Protein AF-0000000077126626 (afdb_homodimer)

Structure (mmCIF, N/CA/C/O backbone):
data_AF-0000000077126626-model_v1
#
loop_
_entity.id
_entity.type
_entity.pdbx_description
1 polymer 'Glycosyltransferase 2-like domain-containing protein'
#
loop_
_atom_site.group_PDB
_atom_site.id
_atom_site.type_symbol
_atom_site.label_atom_id
_atom_site.label_alt_id
_atom_site.label_comp_id
_atom_site.label_asym_id
_a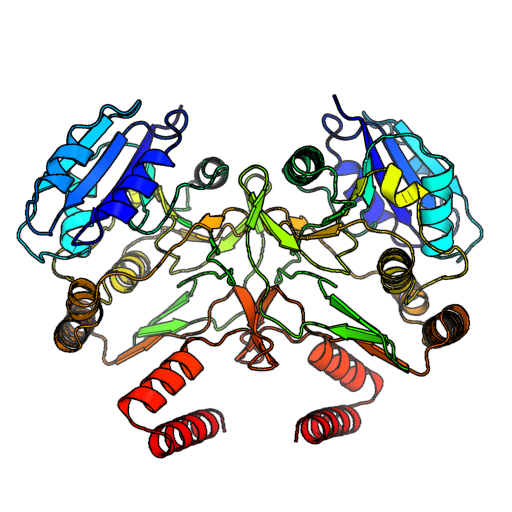tom_site.label_entity_id
_atom_site.label_seq_id
_atom_site.pdbx_PDB_ins_code
_atom_site.Cartn_x
_atom_site.Cartn_y
_atom_site.Cartn_z
_atom_site.occupancy
_atom_site.B_iso_or_equiv
_atom_site.auth_seq_id
_atom_site.auth_comp_id
_atom_site.auth_asym_id
_atom_site.auth_atom_id
_atom_site.pdbx_PDB_model_num
ATOM 1 N N . MET A 1 1 ? 2.625 -1.535 -28.859 1 54.97 1 MET A N 1
ATOM 2 C CA . MET A 1 1 ? 1.981 -1.726 -27.562 1 54.97 1 MET A CA 1
ATOM 3 C C . MET A 1 1 ? 2.225 -3.137 -27.031 1 54.97 1 MET A C 1
ATOM 5 O O . MET A 1 1 ? 2.158 -4.105 -27.797 1 54.97 1 MET A O 1
ATOM 9 N N . SER A 1 2 ? 2.865 -3.264 -25.844 1 70.75 2 SER A N 1
ATOM 10 C CA . SER A 1 2 ? 3.191 -4.594 -25.344 1 70.75 2 SER A CA 1
ATOM 11 C C . SER A 1 2 ? 1.942 -5.457 -25.219 1 70.75 2 SER A C 1
ATOM 13 O O . SER A 1 2 ? 0.867 -4.957 -24.891 1 70.75 2 SER A O 1
ATOM 15 N N . ASN A 1 3 ? 2.078 -6.66 -25.672 1 92.12 3 ASN A N 1
ATOM 16 C CA . ASN A 1 3 ? 0.941 -7.566 -25.547 1 92.12 3 ASN A CA 1
ATOM 17 C C . ASN A 1 3 ? 0.983 -8.336 -24.219 1 92.12 3 ASN A C 1
ATOM 19 O O . ASN A 1 3 ? 2.021 -8.891 -23.859 1 92.12 3 ASN A O 1
ATOM 23 N N . VAL A 1 4 ? -0.067 -8.211 -23.484 1 98.19 4 VAL A N 1
ATOM 24 C CA . VAL A 1 4 ? -0.2 -8.82 -22.172 1 98.19 4 VAL A CA 1
ATOM 25 C C . VAL A 1 4 ? -1.352 -9.828 -22.172 1 98.19 4 VAL A C 1
ATOM 27 O O . VAL A 1 4 ? -2.432 -9.531 -22.703 1 98.19 4 VAL A O 1
ATOM 30 N N . ALA A 1 5 ? -1.091 -11.016 -21.656 1 98.56 5 ALA A N 1
ATOM 31 C CA . ALA A 1 5 ? -2.145 -12.008 -21.469 1 98.56 5 ALA A CA 1
ATOM 32 C C . ALA A 1 5 ? -2.389 -12.289 -19.984 1 98.56 5 ALA A C 1
ATOM 34 O O . ALA A 1 5 ? -1.506 -12.07 -19.156 1 98.56 5 ALA A O 1
ATOM 35 N N . VAL A 1 6 ? -3.578 -12.703 -19.719 1 98.75 6 VAL A N 1
ATOM 36 C CA . VAL A 1 6 ? -3.896 -13.141 -18.359 1 98.75 6 VAL A CA 1
ATOM 37 C C . VAL A 1 6 ? -3.773 -14.656 -18.266 1 98.75 6 VAL A C 1
ATOM 39 O O . VAL A 1 6 ? -4.203 -15.383 -19.172 1 98.75 6 VAL A O 1
ATOM 42 N N . CYS A 1 7 ? -3.141 -15.117 -17.203 1 98.75 7 CYS A N 1
ATOM 43 C CA . CYS A 1 7 ? -3.059 -16.531 -16.812 1 98.75 7 CYS A CA 1
ATOM 44 C C . CYS A 1 7 ? -3.855 -16.797 -15.547 1 98.75 7 CYS A C 1
ATOM 46 O O . CYS A 1 7 ? -3.557 -16.234 -14.492 1 98.75 7 CYS A O 1
ATOM 48 N N . THR A 1 8 ? -4.863 -17.609 -15.648 1 98.69 8 THR A N 1
ATOM 49 C CA . THR A 1 8 ? -5.641 -17.969 -14.461 1 98.69 8 THR A CA 1
ATOM 50 C C . THR A 1 8 ? -6.059 -19.422 -14.5 1 98.69 8 THR A C 1
ATOM 52 O O . THR A 1 8 ? -6.117 -20.031 -15.57 1 98.69 8 THR A O 1
ATOM 55 N N . THR A 1 9 ? -6.227 -20 -13.297 1 98.06 9 THR A N 1
ATOM 56 C CA . THR A 1 9 ? -6.703 -21.359 -13.141 1 98.06 9 THR A CA 1
ATOM 57 C C . THR A 1 9 ? -8.039 -21.391 -12.406 1 98.06 9 THR A C 1
ATOM 59 O O . THR A 1 9 ? -8.336 -20.484 -11.617 1 98.06 9 THR A O 1
ATOM 62 N N . VAL A 1 10 ? -8.859 -22.391 -12.727 1 97.5 10 VAL A N 1
ATOM 63 C CA . VAL A 1 10 ? -10.125 -22.531 -12.016 1 97.5 10 VAL A CA 1
ATOM 64 C C . VAL A 1 10 ? -10.414 -24.016 -11.758 1 97.5 10 VAL A C 1
ATOM 66 O O . VAL A 1 10 ? -10.141 -24.859 -12.602 1 97.5 10 VAL A O 1
ATOM 69 N N . PHE A 1 11 ? -10.883 -24.281 -10.578 1 95.75 11 PHE A N 1
ATOM 70 C CA . PHE A 1 11 ? -11.297 -25.609 -10.18 1 95.75 11 PHE A CA 1
ATOM 71 C C . PHE A 1 11 ? -12.797 -25.672 -9.922 1 95.75 11 PHE A C 1
ATOM 73 O O . PHE A 1 11 ? -13.578 -25.969 -10.828 1 95.75 11 PHE A O 1
ATOM 80 N N . LYS A 1 12 ? -13.266 -25 -8.781 1 93.75 12 LYS A N 1
ATOM 81 C CA . LYS A 1 12 ? -14.68 -25.094 -8.422 1 93.75 12 LYS A CA 1
ATOM 82 C C . LYS A 1 12 ? -15.273 -23.703 -8.164 1 93.75 12 LYS A C 1
ATOM 84 O O . LYS A 1 12 ? -16.453 -23.594 -7.809 1 93.75 12 LYS A O 1
ATOM 89 N N . ARG A 1 13 ? -14.547 -22.719 -8.383 1 94.25 13 ARG A N 1
ATOM 90 C CA . ARG A 1 13 ? -15.008 -21.375 -8.055 1 94.25 13 ARG A CA 1
ATOM 91 C C . ARG A 1 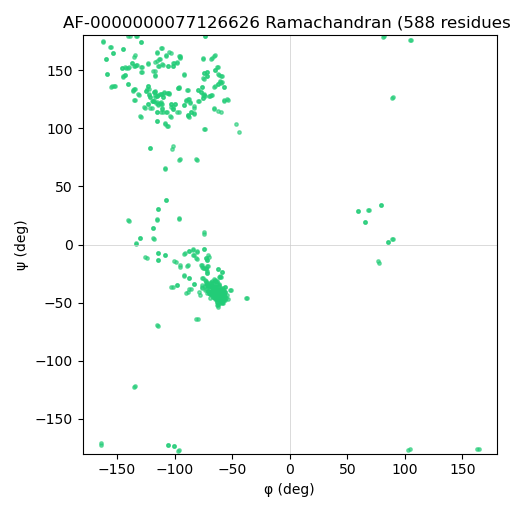13 ? -15.336 -20.578 -9.312 1 94.25 13 ARG A C 1
ATOM 93 O O . ARG A 1 13 ? -14.82 -19.484 -9.516 1 94.25 13 ARG A O 1
ATOM 100 N N . ILE A 1 14 ? -16.328 -21.047 -9.984 1 96.19 14 ILE A N 1
ATOM 101 C CA . ILE A 1 14 ? -16.609 -20.547 -11.32 1 96.19 14 ILE A CA 1
ATOM 102 C C . ILE A 1 14 ? -17.172 -19.125 -11.234 1 96.19 14 ILE A C 1
ATOM 104 O O . ILE A 1 14 ? -16.922 -18.297 -12.109 1 96.19 14 ILE A O 1
ATOM 108 N N . GLU A 1 15 ? -17.938 -18.797 -10.188 1 97 15 GLU A N 1
ATOM 109 C CA . GLU A 1 15 ? -18.5 -17.453 -10.062 1 97 15 GLU A CA 1
ATOM 110 C C . GLU A 1 15 ? -17.422 -16.422 -9.797 1 97 15 GLU A C 1
ATOM 112 O O . GLU A 1 15 ? -17.516 -15.281 -10.25 1 97 15 GLU A O 1
ATOM 117 N N . LYS A 1 16 ? -16.438 -16.797 -9.062 1 97.5 16 LYS A N 1
ATOM 118 C CA . LYS A 1 16 ? -15.305 -15.906 -8.828 1 97.5 16 LYS A CA 1
ATOM 119 C C . LYS A 1 16 ? -14.531 -15.656 -10.117 1 97.5 16 LYS A C 1
ATOM 121 O O . LYS A 1 16 ? -14.102 -14.531 -10.391 1 97.5 16 LYS A O 1
ATOM 126 N N . LEU A 1 17 ? -14.398 -16.719 -10.906 1 98.25 17 LEU A N 1
ATOM 127 C CA . LEU A 1 17 ? -13.773 -16.547 -12.219 1 98.25 17 LEU A CA 1
ATOM 128 C C . LEU A 1 17 ? -14.578 -15.57 -13.078 1 98.25 17 LEU A C 1
ATOM 130 O O . LEU A 1 17 ? -14.008 -14.734 -13.781 1 98.25 17 LEU A O 1
ATOM 134 N N . ASN A 1 18 ? -15.859 -15.742 -13.039 1 98.44 18 ASN A N 1
ATOM 135 C CA . ASN A 1 18 ? -16.719 -14.852 -13.805 1 98.44 18 ASN A CA 1
ATOM 136 C C . ASN A 1 18 ? -16.484 -13.391 -13.438 1 98.44 18 ASN A C 1
ATOM 138 O O . ASN A 1 18 ? -16.422 -12.523 -14.312 1 98.44 18 ASN A O 1
ATOM 142 N N . GLU A 1 19 ? -16.375 -13.117 -12.156 1 98.25 19 GLU A N 1
ATOM 143 C CA . GLU A 1 19 ? -16.078 -11.758 -11.688 1 98.25 19 GLU A CA 1
ATOM 144 C C . GLU A 1 19 ? -14.719 -11.289 -12.203 1 98.25 19 GLU A C 1
ATOM 146 O O . GLU A 1 19 ? -14.57 -10.133 -12.602 1 98.25 19 GLU A O 1
ATOM 151 N N . LEU A 1 20 ? -13.766 -12.188 -12.117 1 98.62 20 LEU A N 1
ATOM 152 C CA . LEU A 1 20 ? -12.438 -11.859 -12.625 1 98.62 20 LEU A CA 1
ATOM 153 C C . LEU A 1 20 ? -12.5 -11.484 -14.102 1 98.62 20 LEU A C 1
ATOM 155 O O . LEU A 1 20 ? -11.945 -10.453 -14.508 1 98.62 20 LEU A O 1
ATOM 159 N N . LEU A 1 21 ? -13.172 -12.242 -14.93 1 98.69 21 LEU A N 1
ATOM 160 C CA . LEU A 1 21 ? -13.25 -12.016 -16.359 1 98.69 21 LEU A CA 1
ATOM 161 C C . LEU A 1 21 ? -13.891 -10.664 -16.672 1 98.69 21 LEU A C 1
ATOM 163 O O . LEU A 1 21 ? -13.469 -9.969 -17.594 1 98.69 21 LEU A O 1
ATOM 167 N N . HIS A 1 22 ? -14.836 -10.281 -15.875 1 98.38 22 HIS A N 1
ATOM 168 C CA . HIS A 1 22 ? -15.539 -9.031 -16.125 1 98.38 22 HIS A CA 1
ATOM 169 C C . HIS A 1 22 ? -14.734 -7.84 -15.602 1 98.38 22 HIS A C 1
ATOM 171 O O . HIS A 1 22 ? -15.086 -6.688 -15.875 1 98.38 22 HIS A O 1
ATOM 177 N N . SER A 1 23 ? -13.719 -8.07 -14.836 1 98.38 23 SER A N 1
ATOM 178 C CA . SER A 1 23 ? -12.875 -6.992 -14.32 1 98.38 23 SER A CA 1
ATOM 179 C C . SER A 1 23 ? -11.75 -6.66 -15.289 1 98.38 23 SER A C 1
ATOM 181 O O . SER A 1 23 ? -11.062 -5.648 -15.125 1 98.38 23 SER A O 1
ATOM 183 N N . ILE A 1 24 ? -11.609 -7.422 -16.375 1 98.38 24 ILE A N 1
ATOM 184 C CA . ILE A 1 24 ? -10.453 -7.324 -17.266 1 98.38 24 ILE A CA 1
ATOM 185 C C . ILE A 1 24 ? -10.594 -6.09 -18.156 1 98.38 24 ILE A C 1
ATOM 187 O O . ILE A 1 24 ? -11.656 -5.836 -18.719 1 98.38 24 ILE A O 1
ATOM 191 N N . ASP A 1 25 ? -9.531 -5.285 -18.234 1 97.56 25 ASP A N 1
ATOM 192 C CA . ASP A 1 25 ? -9.445 -4.148 -19.156 1 97.56 25 ASP A CA 1
ATOM 193 C C . ASP A 1 25 ? -8.883 -4.574 -20.5 1 97.56 25 ASP A C 1
ATOM 195 O O . ASP A 1 25 ? -7.68 -4.82 -20.625 1 97.56 25 ASP A O 1
ATOM 199 N N . PRO A 1 26 ? -9.648 -4.559 -21.516 1 96.19 26 PRO A N 1
ATOM 200 C CA . PRO A 1 26 ? -9.188 -5.043 -22.828 1 96.19 26 PRO A CA 1
ATOM 201 C C . PRO A 1 26 ? -8.203 -4.09 -23.484 1 96.19 26 PRO A C 1
ATOM 203 O O . PRO A 1 26 ? -7.57 -4.449 -24.484 1 96.19 26 PRO A O 1
ATOM 206 N N . GLU A 1 27 ? -8.078 -2.895 -22.938 1 95.31 27 GLU A N 1
ATOM 207 C CA . GLU A 1 27 ? -7.09 -1.97 -23.484 1 95.31 27 GLU A CA 1
ATOM 208 C C . GLU A 1 27 ? -5.672 -2.414 -23.125 1 95.31 27 GLU A C 1
ATOM 210 O O . GLU A 1 27 ? -4.719 -2.07 -23.828 1 95.31 27 GLU A O 1
ATOM 215 N N . ILE A 1 28 ? -5.598 -3.18 -22.031 1 95.56 28 ILE A N 1
ATOM 216 C CA . ILE A 1 28 ? -4.289 -3.637 -21.562 1 95.56 28 ILE A CA 1
ATOM 217 C C . ILE A 1 28 ? -4.09 -5.102 -21.953 1 95.56 28 ILE A C 1
ATOM 219 O O . ILE A 1 28 ? -2.992 -5.5 -22.344 1 95.56 28 ILE A O 1
ATOM 223 N N . ILE A 1 29 ? -5.152 -5.855 -21.891 1 97.75 29 ILE A N 1
ATOM 224 C CA . ILE A 1 29 ? -5.09 -7.309 -22.016 1 97.75 29 ILE A CA 1
ATOM 225 C C . ILE A 1 29 ? -5.598 -7.727 -23.391 1 97.75 29 ILE A C 1
ATOM 227 O O . ILE A 1 29 ? -6.73 -7.41 -23.766 1 97.75 29 ILE A O 1
ATOM 231 N N . SER A 1 30 ? -4.797 -8.539 -24.031 1 96.06 30 SER A N 1
ATOM 232 C CA . SER A 1 30 ? -5.18 -9 -25.375 1 96.06 30 SER A CA 1
ATOM 233 C C . SER A 1 30 ? -5.824 -10.383 -25.312 1 96.06 30 SER A C 1
ATOM 235 O O . SER A 1 30 ? -6.727 -10.68 -26.094 1 96.06 30 SER A O 1
ATOM 237 N N . SER A 1 31 ? -5.336 -11.172 -24.406 1 97.94 31 SER A N 1
ATOM 238 C CA . SER A 1 31 ? -5.789 -12.555 -24.328 1 97.94 31 SER A CA 1
ATOM 239 C C . SER A 1 31 ? -5.891 -13.023 -22.875 1 97.94 31 SER A C 1
ATOM 241 O O . SER A 1 31 ? -5.113 -12.594 -22.031 1 97.94 31 SER A O 1
ATOM 243 N N . VAL A 1 32 ? -6.867 -13.859 -22.656 1 98.62 32 VAL A N 1
ATOM 244 C CA . VAL A 1 32 ? -7.02 -14.516 -21.359 1 98.62 32 VAL A CA 1
ATOM 245 C C . VAL A 1 32 ? -6.977 -16.031 -21.547 1 98.62 32 VAL A C 1
ATOM 247 O O . VAL A 1 32 ? -7.719 -16.594 -22.359 1 98.62 32 VAL A O 1
ATOM 250 N N . TYR A 1 33 ? -6.09 -16.656 -20.781 1 98.81 33 TYR A N 1
ATOM 251 C CA . TYR A 1 33 ? -5.973 -18.125 -20.781 1 98.81 33 TYR A CA 1
ATOM 252 C C . TYR A 1 33 ? -6.449 -18.703 -19.453 1 98.81 33 TYR A C 1
ATOM 254 O O . TYR A 1 33 ? -6.008 -18.266 -18.391 1 98.81 33 TYR A O 1
ATOM 262 N N . ILE A 1 34 ? -7.336 -19.688 -19.562 1 98.75 34 ILE A N 1
ATOM 263 C CA . ILE A 1 34 ? -7.863 -20.359 -18.375 1 98.75 34 ILE A CA 1
ATOM 264 C C . ILE A 1 34 ? -7.484 -21.844 -18.422 1 98.75 34 ILE A C 1
ATOM 266 O O . ILE A 1 34 ? -7.727 -22.531 -19.406 1 98.75 34 ILE A O 1
ATOM 270 N N . ALA A 1 35 ? -6.836 -22.297 -17.422 1 98.69 35 ALA A N 1
ATOM 271 C CA . ALA A 1 35 ? -6.691 -23.734 -17.219 1 98.69 35 ALA A CA 1
ATOM 272 C C . ALA A 1 35 ? -7.727 -24.266 -16.219 1 98.69 35 ALA A C 1
ATOM 274 O O . ALA A 1 35 ? -7.727 -23.875 -15.047 1 98.69 35 ALA A O 1
ATOM 275 N N . ASP A 1 36 ? -8.602 -25.062 -16.672 1 98.38 36 ASP A N 1
ATOM 276 C CA . ASP A 1 36 ? -9.711 -25.578 -15.867 1 98.38 36 ASP A CA 1
ATOM 277 C C . ASP A 1 36 ? -9.492 -27.047 -15.508 1 98.38 36 ASP A C 1
ATOM 279 O O . ASP A 1 36 ? -9.516 -27.922 -16.375 1 98.38 36 ASP A O 1
ATOM 283 N N . ASP A 1 37 ? -9.32 -27.281 -14.234 1 97.25 37 ASP A N 1
ATOM 284 C CA . ASP A 1 37 ? -9.141 -28.656 -13.797 1 97.25 37 ASP A CA 1
ATOM 285 C C . ASP A 1 37 ? -10.297 -29.109 -12.898 1 97.25 37 ASP A C 1
ATOM 287 O O . ASP A 1 37 ? -10.117 -29.938 -12.016 1 97.25 37 ASP A O 1
ATOM 291 N N . GLY A 1 38 ? -11.422 -28.406 -13.023 1 95.75 38 GLY A N 1
ATOM 292 C CA . GLY A 1 38 ? -12.641 -28.781 -12.328 1 95.75 38 GLY A CA 1
ATOM 293 C C . GLY A 1 38 ? -13.586 -29.594 -13.188 1 95.75 38 GLY A C 1
ATOM 294 O O . GLY A 1 38 ? -13.258 -29.953 -14.312 1 95.75 38 GLY A O 1
ATOM 295 N N . GLU A 1 39 ? -14.781 -29.938 -12.617 1 93.75 39 GLU A N 1
ATOM 296 C CA . GLU A 1 39 ? -15.812 -30.656 -13.359 1 93.75 39 GLU A CA 1
ATOM 297 C C . GLU A 1 39 ? -16.469 -29.766 -14.406 1 93.75 39 GLU A C 1
ATOM 299 O O . GLU A 1 39 ? -16.625 -28.562 -14.188 1 93.75 39 GLU A O 1
ATOM 304 N N . CYS A 1 40 ? -16.859 -30.391 -15.43 1 90.5 40 CYS A N 1
ATOM 305 C CA . CYS A 1 40 ? -17.625 -29.672 -16.438 1 90.5 40 CYS A CA 1
ATOM 306 C C . CYS A 1 40 ? -19.047 -29.406 -15.969 1 90.5 40 CYS A C 1
ATOM 308 O O . CYS A 1 40 ? -19.703 -30.297 -15.43 1 90.5 40 CYS A O 1
ATOM 310 N N . THR A 1 41 ? -19.438 -28.141 -16.078 1 94.38 41 THR A N 1
ATOM 311 C CA . THR A 1 41 ? -20.797 -27.781 -15.719 1 94.38 41 THR A CA 1
ATOM 312 C C . THR A 1 41 ? -21.422 -26.859 -16.766 1 94.38 41 THR A C 1
ATOM 314 O O . THR A 1 41 ? -20.688 -26.203 -17.531 1 94.38 41 THR A O 1
ATOM 317 N N . ASP A 1 42 ? -22.766 -26.75 -16.734 1 95.88 42 ASP A N 1
ATOM 318 C CA . ASP A 1 42 ? -23.469 -25.844 -17.625 1 95.88 42 ASP A CA 1
ATOM 319 C C . ASP A 1 42 ? -23.078 -24.391 -17.359 1 95.88 42 ASP A C 1
ATOM 321 O O . ASP A 1 42 ? -22.984 -23.578 -18.281 1 95.88 42 ASP A O 1
ATOM 325 N N . ARG A 1 43 ? -22.844 -24.172 -16.156 1 95.62 43 ARG A N 1
ATOM 326 C CA . ARG A 1 43 ? -22.484 -22.812 -15.781 1 95.62 43 ARG A CA 1
ATOM 327 C C . ARG A 1 43 ? -21.141 -22.422 -16.359 1 95.62 43 ARG A C 1
ATOM 329 O O . ARG A 1 43 ? -20.969 -21.297 -16.844 1 95.62 43 ARG A O 1
ATOM 336 N N . LYS A 1 44 ? -20.188 -23.297 -16.344 1 96.81 44 LYS A N 1
ATOM 337 C CA . LYS A 1 44 ? -18.891 -23.047 -16.969 1 96.81 44 LYS A CA 1
ATOM 338 C C . LYS A 1 44 ? -19.047 -22.797 -18.469 1 96.81 44 LYS A C 1
ATOM 340 O O . LYS A 1 44 ? -18.453 -21.844 -19 1 96.81 44 LYS A O 1
ATOM 345 N N . ASP A 1 45 ? -19.844 -23.578 -19.031 1 96.06 45 ASP A N 1
ATOM 346 C CA . ASP A 1 45 ? -20.062 -23.438 -20.469 1 96.06 45 ASP A CA 1
ATOM 347 C C . ASP A 1 45 ? -20.641 -22.047 -20.797 1 96.06 45 ASP A C 1
ATOM 349 O O . ASP A 1 45 ? -20.234 -21.438 -21.781 1 96.06 45 ASP A O 1
ATOM 353 N N . GLU A 1 46 ? -21.531 -21.688 -20.031 1 97.44 46 GLU A N 1
ATOM 354 C CA . GLU A 1 46 ? -22.156 -20.375 -20.203 1 97.44 46 GLU A CA 1
ATOM 355 C C . GLU A 1 46 ? -21.109 -19.25 -20.109 1 97.44 46 GLU A C 1
ATOM 357 O O . GLU A 1 46 ? -21.078 -18.359 -20.953 1 97.44 46 GLU A O 1
ATOM 362 N N . ILE A 1 47 ? -20.266 -19.344 -19.125 1 97.62 47 ILE A N 1
ATOM 363 C CA . ILE A 1 47 ? -19.266 -18.312 -18.875 1 97.62 47 ILE A CA 1
ATOM 364 C C . ILE A 1 47 ? -18.219 -18.328 -19.984 1 97.62 47 ILE A C 1
ATOM 366 O O . ILE A 1 47 ? -17.844 -17.266 -20.5 1 97.62 47 ILE A O 1
ATOM 370 N N . TYR A 1 48 ? -17.812 -19.5 -20.422 1 97.5 48 TYR A N 1
ATOM 371 C CA . TYR A 1 48 ? -16.75 -19.656 -21.422 1 97.5 48 TYR A CA 1
ATOM 372 C C . TYR A 1 48 ? -17.25 -19.219 -22.797 1 97.5 48 TYR A C 1
ATOM 374 O O . TYR A 1 48 ? -16.438 -18.906 -23.672 1 97.5 48 TYR A O 1
ATOM 382 N N . SER A 1 49 ? -18.547 -19.234 -22.969 1 96.69 49 SER A N 1
ATOM 383 C CA . SER A 1 49 ? -19.125 -18.906 -24.266 1 96.69 49 SER A CA 1
ATOM 384 C C . SER A 1 49 ? -19.438 -17.422 -24.375 1 96.69 49 SER A C 1
ATOM 386 O O . SER A 1 49 ? -19.812 -16.938 -25.453 1 96.69 49 SER A O 1
ATOM 388 N N . HIS A 1 50 ? -19.297 -16.734 -23.281 1 96.25 50 HIS A N 1
ATOM 389 C CA . HIS A 1 50 ? -19.562 -15.297 -23.297 1 96.25 50 HIS A CA 1
ATOM 390 C C . HIS A 1 50 ? -18.594 -14.578 -24.234 1 96.25 50 HIS A C 1
ATOM 392 O O . HIS A 1 50 ? -17.406 -14.938 -24.312 1 96.25 50 HIS A O 1
ATOM 398 N N . GLN A 1 51 ? -19.062 -13.523 -24.875 1 96.06 51 GLN A N 1
ATOM 399 C CA . GLN A 1 51 ? -18.203 -12.727 -25.766 1 96.06 51 GLN A CA 1
ATOM 400 C C . GLN A 1 51 ? -17.547 -11.578 -25 1 96.06 51 GLN A C 1
ATOM 402 O O . GLN A 1 51 ? -18.234 -10.711 -24.453 1 96.06 51 GLN A O 1
ATOM 407 N N . PHE A 1 52 ? -16.266 -11.617 -25 1 97.31 52 PHE A N 1
ATOM 408 C CA . PHE A 1 52 ? -15.477 -10.547 -24.391 1 97.31 52 PHE A CA 1
ATOM 409 C C . PHE A 1 52 ? -14.727 -9.766 -25.469 1 97.31 52 PHE A C 1
ATOM 411 O O . PHE A 1 52 ? -14.711 -10.156 -26.625 1 97.31 52 PHE A O 1
ATOM 418 N N . GLN A 1 53 ? -14.133 -8.609 -25.109 1 97.06 53 GLN A N 1
ATOM 419 C CA . GLN A 1 53 ? -13.352 -7.781 -26.016 1 97.06 53 GLN A CA 1
ATOM 420 C C . GLN A 1 53 ? -11.914 -8.273 -26.109 1 97.06 53 GLN A C 1
ATOM 422 O O . GLN A 1 53 ? -11.094 -7.688 -26.828 1 97.06 53 GLN A O 1
ATOM 427 N N . PHE A 1 54 ? -11.586 -9.273 -25.344 1 96.94 54 PHE A N 1
ATOM 428 C CA . PHE A 1 54 ? -10.312 -9.984 -25.422 1 96.94 54 PHE A CA 1
ATOM 429 C C . PHE A 1 54 ? -10.516 -11.422 -25.906 1 96.94 54 PHE A C 1
ATOM 431 O O . PHE A 1 54 ? -11.641 -11.938 -25.875 1 96.94 54 PHE A O 1
ATOM 438 N N . ASP A 1 55 ? -9.445 -12 -26.406 1 96.88 55 ASP A N 1
ATOM 439 C CA . ASP A 1 55 ? -9.516 -13.414 -26.781 1 96.88 55 ASP A CA 1
ATOM 440 C C . ASP A 1 55 ? -9.516 -14.312 -25.547 1 96.88 55 ASP A C 1
ATOM 442 O O . ASP A 1 55 ? -8.727 -14.109 -24.625 1 96.88 55 ASP A O 1
ATOM 446 N N . LEU A 1 56 ? -10.445 -15.211 -25.5 1 98.12 56 LEU A N 1
ATOM 447 C CA . LEU A 1 56 ? -10.531 -16.156 -24.391 1 98.12 56 LEU A CA 1
ATOM 448 C C . LEU A 1 56 ? -10.227 -17.578 -24.859 1 98.12 56 LEU A C 1
ATOM 450 O O . LEU A 1 56 ? -10.836 -18.062 -25.828 1 98.12 56 LEU A O 1
ATOM 454 N N . GLU A 1 57 ? -9.258 -18.156 -24.266 1 98.25 57 GLU A N 1
ATOM 455 C CA . GLU A 1 57 ? -8.922 -19.547 -24.531 1 98.25 57 GLU A CA 1
ATOM 456 C C . GLU A 1 57 ? -8.977 -20.391 -23.25 1 98.25 57 GLU A C 1
ATOM 458 O O . GLU A 1 57 ? -8.375 -20.016 -22.234 1 98.25 57 GLU A O 1
ATOM 463 N N . VAL A 1 58 ? -9.695 -21.5 -23.297 1 98.38 58 VAL A N 1
ATOM 464 C CA . VAL A 1 58 ? -9.852 -22.359 -22.141 1 98.38 58 VAL A CA 1
ATOM 465 C C . VAL A 1 58 ? -9.203 -23.719 -22.406 1 98.38 58 VAL A C 1
ATOM 467 O O . VAL A 1 58 ? -9.469 -24.344 -23.422 1 98.38 58 VAL A O 1
ATOM 470 N N . PHE A 1 59 ? -8.344 -24.156 -21.5 1 98.19 59 PHE A N 1
ATOM 471 C CA . PHE A 1 59 ? -7.746 -25.484 -21.562 1 98.19 59 PHE A CA 1
ATOM 472 C C . PHE A 1 59 ? -8.422 -26.422 -20.562 1 98.19 59 PHE A C 1
ATOM 474 O O . PHE A 1 59 ? -8.375 -26.188 -19.359 1 98.19 59 PHE A O 1
ATOM 481 N N . ASP A 1 60 ? -9.008 -27.438 -21.062 1 97 60 ASP A N 1
ATOM 482 C CA . ASP A 1 60 ? -9.617 -28.469 -20.219 1 97 60 ASP A CA 1
ATOM 483 C C . ASP A 1 60 ? -8.57 -29.469 -19.75 1 97 60 ASP A C 1
ATOM 485 O O . ASP A 1 60 ? -8.031 -30.234 -20.547 1 97 60 ASP A O 1
ATOM 489 N N . LEU A 1 61 ? -8.336 -29.453 -18.484 1 97.5 61 LEU A N 1
ATOM 490 C CA . LEU A 1 61 ? -7.348 -30.359 -17.922 1 97.5 61 LEU A CA 1
ATOM 491 C C . LEU A 1 61 ? -8.031 -31.516 -17.188 1 97.5 61 LEU A C 1
ATOM 493 O O . LEU A 1 61 ? -9.242 -31.469 -16.938 1 97.5 61 LEU A O 1
ATOM 497 N N . GLU A 1 62 ? -7.188 -32.562 -16.906 1 96.75 62 GLU A N 1
ATOM 498 C CA . GLU A 1 62 ? -7.703 -33.625 -16.078 1 96.75 62 GLU A CA 1
ATOM 499 C C . GLU A 1 62 ? -8.141 -33.094 -14.711 1 96.75 62 GLU A C 1
ATOM 501 O O . GLU A 1 62 ? -7.504 -32.219 -14.148 1 96.75 62 GLU A O 1
ATOM 506 N N . PHE A 1 63 ? -9.234 -33.75 -14.211 1 96.06 63 PHE A N 1
ATOM 507 C CA . PHE A 1 63 ? -9.781 -33.344 -12.93 1 96.06 63 PHE A CA 1
ATOM 508 C C . PHE A 1 63 ? -8.711 -33.344 -11.844 1 96.06 63 PHE A C 1
ATOM 510 O O . PHE A 1 63 ? -7.996 -34.344 -11.688 1 96.06 63 PHE A O 1
ATOM 517 N N . ASP A 1 64 ? -8.547 -32.219 -11.18 1 95.44 64 ASP A N 1
ATOM 518 C CA . ASP A 1 64 ? -7.684 -32.062 -10.016 1 95.44 64 ASP A CA 1
ATOM 519 C C . ASP A 1 64 ? -6.215 -32.188 -10.398 1 95.44 64 ASP A C 1
ATOM 521 O O . ASP A 1 64 ? -5.41 -32.719 -9.625 1 95.44 64 ASP A O 1
ATOM 525 N N . SER A 1 65 ? -5.871 -31.812 -11.602 1 95.12 65 SER A N 1
ATOM 526 C CA . SER A 1 65 ? -4.488 -31.812 -12.062 1 95.12 65 SER A CA 1
ATOM 527 C C . SER A 1 65 ? -3.648 -30.797 -11.312 1 95.12 65 SER A C 1
ATOM 529 O O . SER A 1 65 ? -2.432 -30.953 -11.188 1 95.12 65 SER A O 1
ATOM 531 N N . GLY A 1 66 ? -4.305 -29.656 -10.914 1 94.5 66 GLY A N 1
ATOM 532 C CA . GLY A 1 66 ? -3.627 -28.766 -9.992 1 94.5 66 GLY A CA 1
ATOM 533 C C . GLY A 1 66 ? -3.104 -27.5 -10.664 1 94.5 66 GLY A C 1
ATOM 534 O O . GLY A 1 66 ? -3.174 -27.375 -11.883 1 94.5 66 GLY A O 1
ATOM 535 N N . LEU A 1 67 ? -2.518 -26.562 -9.844 1 95.19 67 LEU A N 1
ATOM 536 C CA . LEU A 1 67 ? -2.053 -25.25 -10.266 1 95.19 67 LEU A CA 1
ATOM 537 C C . LEU A 1 67 ? -0.819 -25.359 -11.156 1 95.19 67 LEU A C 1
ATOM 539 O O . LEU A 1 67 ? -0.695 -24.656 -12.148 1 95.19 67 LEU A O 1
ATOM 543 N N . GLY A 1 68 ? 0.097 -26.25 -10.773 1 97.25 68 GLY A N 1
ATOM 544 C CA . GLY A 1 68 ? 1.323 -26.406 -11.539 1 97.25 68 GLY A CA 1
ATOM 545 C C . GLY A 1 68 ? 1.079 -26.797 -12.984 1 97.25 68 GLY A C 1
ATOM 546 O O . GLY A 1 68 ? 1.612 -26.156 -13.898 1 97.25 68 GLY A O 1
ATOM 547 N N . ALA A 1 69 ? 0.26 -27.812 -13.18 1 97.62 69 ALA A N 1
ATOM 548 C CA . ALA A 1 69 ? -0.059 -28.281 -14.523 1 97.62 69 ALA A CA 1
ATOM 549 C C . ALA A 1 69 ? -0.77 -27.203 -15.328 1 97.62 69 ALA A C 1
ATOM 551 O O . ALA A 1 69 ? -0.48 -27.016 -16.516 1 97.62 69 ALA A O 1
ATOM 552 N N . GLY A 1 70 ? -1.685 -26.516 -14.703 1 98.31 70 GLY A N 1
ATOM 553 C CA . GLY A 1 70 ? -2.441 -25.469 -15.375 1 98.31 70 GLY A CA 1
ATOM 554 C C . GLY A 1 70 ? -1.578 -24.328 -15.852 1 98.31 70 GLY A C 1
ATOM 555 O O . GLY A 1 70 ? -1.627 -23.938 -17.016 1 98.31 70 GLY A O 1
ATOM 556 N N . ARG A 1 71 ? -0.783 -23.734 -14.969 1 98.56 71 ARG A N 1
ATOM 557 C CA . ARG A 1 71 ? 0.069 -22.609 -15.305 1 98.56 71 ARG A CA 1
ATOM 558 C C . ARG A 1 71 ? 1.13 -23 -16.328 1 98.56 71 ARG A C 1
ATOM 560 O O . ARG A 1 71 ? 1.435 -22.234 -17.25 1 98.56 71 ARG A O 1
ATOM 567 N N . HIS A 1 72 ? 1.635 -24.219 -16.156 1 98.5 72 HIS A N 1
ATOM 568 C CA . HIS A 1 72 ? 2.602 -24.734 -17.125 1 98.5 72 HIS A CA 1
ATOM 569 C C . HIS A 1 72 ? 2.004 -24.797 -18.516 1 98.5 72 HIS A C 1
ATOM 571 O O . HIS A 1 72 ? 2.629 -24.359 -19.484 1 98.5 72 HIS A O 1
ATOM 577 N N . LYS A 1 73 ? 0.829 -25.344 -18.609 1 98.5 73 LYS A N 1
ATOM 578 C CA . LYS A 1 73 ? 0.14 -25.469 -19.891 1 98.5 73 LYS A CA 1
ATOM 579 C C . LYS A 1 73 ? -0.067 -24.109 -20.547 1 98.5 73 LYS A C 1
ATOM 581 O O . LYS A 1 73 ? 0.164 -23.953 -21.75 1 98.5 73 LYS A O 1
ATOM 586 N N . ILE A 1 74 ? -0.504 -23.125 -19.797 1 98.56 74 ILE A N 1
ATOM 587 C CA . ILE A 1 74 ? -0.776 -21.797 -20.312 1 98.56 74 ILE A CA 1
ATOM 588 C C . ILE A 1 74 ? 0.514 -21.172 -20.844 1 98.56 74 ILE A C 1
ATOM 590 O O . ILE A 1 74 ? 0.523 -20.578 -21.922 1 98.56 74 ILE A O 1
ATOM 594 N N . VAL A 1 75 ? 1.604 -21.312 -20.062 1 98.25 75 VAL A N 1
ATOM 595 C CA . VAL A 1 75 ? 2.881 -20.766 -20.516 1 98.25 75 VAL A CA 1
ATOM 596 C C . VAL A 1 75 ? 3.295 -21.422 -21.828 1 98.25 75 VAL A C 1
ATOM 598 O O . VAL A 1 75 ? 3.766 -20.75 -22.734 1 98.25 75 VAL A O 1
ATOM 601 N N . GLN A 1 76 ? 3.07 -22.672 -21.969 1 97.62 76 GLN A N 1
ATOM 602 C CA . GLN A 1 76 ? 3.443 -23.406 -23.172 1 97.62 76 GLN A CA 1
ATOM 603 C C . GLN A 1 76 ? 2.609 -22.969 -24.375 1 97.62 76 GLN A C 1
ATOM 605 O O . GLN A 1 76 ? 3.107 -22.922 -25.5 1 97.62 76 GLN A O 1
ATOM 610 N N . GLU A 1 77 ? 1.408 -22.609 -24.125 1 97.5 77 GLU A N 1
ATOM 611 C CA . GLU A 1 77 ? 0.47 -22.422 -25.219 1 97.5 77 GLU A CA 1
ATOM 612 C C . GLU A 1 77 ? 0.319 -20.938 -25.562 1 97.5 77 GLU A C 1
ATOM 614 O O . GLU A 1 77 ? -0.284 -20.594 -26.578 1 97.5 77 GLU A O 1
ATOM 619 N N . SER A 1 78 ? 0.752 -20.078 -24.75 1 96.38 78 SER A N 1
ATOM 620 C CA . SER A 1 78 ? 0.638 -18.656 -24.984 1 96.38 78 SER A CA 1
ATOM 621 C C . SER A 1 78 ? 1.908 -18.094 -25.625 1 96.38 78 SER A C 1
ATOM 623 O O . SER A 1 78 ? 2.969 -18.719 -25.547 1 96.38 78 SER A O 1
ATOM 625 N N . ASN A 1 79 ? 1.783 -16.859 -26.266 1 94.88 79 ASN A N 1
ATOM 626 C CA . ASN A 1 79 ? 2.936 -16.281 -26.953 1 94.88 79 ASN A CA 1
ATOM 627 C C . ASN A 1 79 ? 3.109 -14.805 -26.609 1 94.88 79 ASN A C 1
ATOM 629 O O . ASN A 1 79 ? 4.004 -14.141 -27.125 1 94.88 79 ASN A O 1
ATOM 633 N N . GLU A 1 80 ? 2.262 -14.258 -25.781 1 97.62 80 GLU A N 1
ATOM 634 C CA . GLU A 1 80 ? 2.336 -12.844 -25.422 1 97.62 80 GLU A CA 1
ATOM 635 C C . GLU A 1 80 ? 3.639 -12.516 -24.703 1 97.62 80 GLU A C 1
ATOM 637 O O . GLU A 1 80 ? 4.211 -13.383 -24.031 1 97.62 80 GLU A O 1
ATOM 642 N N . GLU A 1 81 ? 4.102 -11.305 -24.797 1 97.88 81 GLU A N 1
ATOM 643 C CA . GLU A 1 81 ? 5.363 -10.852 -24.234 1 97.88 81 GLU A CA 1
ATOM 644 C C . GLU A 1 81 ? 5.309 -10.82 -22.703 1 97.88 81 GLU A C 1
ATOM 646 O O . GLU A 1 81 ? 6.32 -11.039 -22.031 1 97.88 81 GLU A O 1
ATOM 651 N N . PHE A 1 82 ? 4.156 -10.516 -22.188 1 98.62 82 PHE A N 1
ATOM 652 C CA . PHE A 1 82 ? 3.953 -10.469 -20.734 1 98.62 82 PHE A CA 1
ATOM 653 C C . PHE A 1 82 ? 2.736 -11.297 -20.344 1 98.62 82 PHE A C 1
ATOM 655 O O . PHE A 1 82 ? 1.777 -11.414 -21.109 1 98.62 82 PHE A O 1
ATOM 662 N N . ILE A 1 83 ? 2.84 -11.852 -19.125 1 98.69 83 ILE A N 1
ATOM 663 C CA . ILE A 1 83 ? 1.754 -12.656 -18.578 1 98.69 83 ILE A CA 1
ATOM 664 C C . ILE A 1 83 ? 1.361 -12.133 -17.203 1 98.69 83 ILE A C 1
ATOM 666 O O . ILE A 1 83 ? 2.203 -12.031 -16.297 1 98.69 83 ILE A O 1
ATOM 670 N N . LEU A 1 84 ? 0.156 -11.703 -17.094 1 98.88 84 LEU A N 1
ATOM 671 C CA . LEU A 1 84 ? -0.411 -11.336 -15.797 1 98.88 84 LEU A CA 1
ATOM 672 C C . LEU A 1 84 ? -1.051 -12.547 -15.125 1 98.88 84 LEU A C 1
ATOM 674 O O . LEU A 1 84 ? -2.082 -13.047 -15.578 1 98.88 84 LEU A O 1
ATOM 678 N N . LEU A 1 85 ? -0.407 -12.992 -14.039 1 98.81 85 LEU A N 1
ATOM 679 C CA . LEU A 1 85 ? -0.923 -14.109 -13.258 1 98.81 85 LEU A CA 1
ATOM 680 C C . LEU A 1 85 ? -1.92 -13.633 -12.211 1 98.81 85 LEU A C 1
ATOM 682 O O . LEU A 1 85 ? -1.592 -12.781 -11.383 1 98.81 85 LEU A O 1
ATOM 686 N N . MET A 1 86 ? -3.133 -14.133 -12.25 1 98.44 86 MET A N 1
ATOM 687 C CA . MET A 1 86 ? -4.156 -13.867 -11.25 1 98.44 86 MET A CA 1
ATOM 688 C C . MET A 1 86 ? -4.895 -15.148 -10.875 1 98.44 86 MET A C 1
ATOM 690 O O . MET A 1 86 ? -5.297 -15.922 -11.75 1 98.44 86 MET A O 1
ATOM 694 N N . ASP A 1 87 ? -5.039 -15.383 -9.57 1 97.75 87 ASP A N 1
ATOM 695 C CA . ASP A 1 87 ? -5.965 -16.438 -9.148 1 97.75 87 ASP A CA 1
ATOM 696 C C . ASP A 1 87 ? -7.406 -16.047 -9.469 1 97.75 87 ASP A C 1
ATOM 698 O O . ASP A 1 87 ? -7.727 -14.867 -9.617 1 97.75 87 ASP A O 1
ATOM 702 N N . CYS A 1 88 ? -8.234 -17.047 -9.508 1 97.62 88 CYS A N 1
ATOM 703 C CA . CYS A 1 88 ? -9.586 -16.797 -10 1 97.62 88 CYS A CA 1
ATOM 704 C C . CYS A 1 88 ? -10.391 -15.992 -8.984 1 97.62 88 CYS A C 1
ATOM 706 O O . CYS A 1 88 ? -11.469 -15.484 -9.297 1 97.62 88 CYS A O 1
ATOM 708 N N . ASP A 1 89 ? -9.898 -15.867 -7.746 1 97.69 89 ASP A N 1
ATOM 709 C CA . ASP A 1 89 ? -10.617 -15.117 -6.723 1 97.69 89 ASP A CA 1
ATOM 710 C C . ASP A 1 89 ? -10.086 -13.688 -6.625 1 97.69 89 ASP A C 1
ATOM 712 O O . ASP A 1 89 ? -10.195 -13.047 -5.574 1 97.69 89 ASP A O 1
ATOM 716 N N . MET A 1 90 ? -9.469 -13.242 -7.676 1 98.31 90 MET A N 1
ATOM 717 C CA . MET A 1 90 ? -8.977 -11.875 -7.77 1 98.31 90 MET A CA 1
ATOM 718 C C . MET A 1 90 ? -9.703 -11.102 -8.859 1 98.31 90 MET A C 1
ATOM 720 O O . MET A 1 90 ? -10.391 -11.695 -9.695 1 98.31 90 MET A O 1
ATOM 724 N N . LYS A 1 91 ? -9.547 -9.789 -8.82 1 98.56 91 LYS A N 1
ATOM 725 C CA . LYS A 1 91 ? -9.938 -8.906 -9.914 1 98.56 91 LYS A CA 1
ATOM 726 C C . LYS A 1 91 ? -8.758 -8.07 -10.391 1 98.56 91 LYS A C 1
ATOM 728 O O . LYS A 1 91 ? -7.801 -7.844 -9.641 1 98.56 91 LYS A O 1
ATOM 733 N N . MET A 1 92 ? -8.867 -7.637 -11.648 1 98.69 92 MET A N 1
ATOM 734 C CA . MET A 1 92 ? -7.77 -6.863 -12.227 1 98.69 92 MET A CA 1
ATOM 735 C C . MET A 1 92 ? -7.762 -5.441 -11.688 1 98.69 92 MET A C 1
ATOM 737 O O . MET A 1 92 ? -8.773 -4.742 -11.734 1 98.69 92 MET A O 1
ATOM 741 N N . PRO A 1 93 ? -6.621 -4.996 -11.141 1 98.62 93 PRO A N 1
ATOM 742 C CA . PRO A 1 93 ? -6.527 -3.602 -10.703 1 98.62 93 PRO A CA 1
ATOM 743 C C . PRO A 1 93 ? -6.629 -2.611 -11.859 1 98.62 93 PRO A C 1
ATOM 745 O O . PRO A 1 93 ? -6.129 -2.883 -12.953 1 98.62 93 PRO A O 1
ATOM 748 N N . LYS A 1 94 ? -7.145 -1.451 -11.57 1 97.75 94 LYS A N 1
ATOM 749 C CA . LYS A 1 94 ? -7.273 -0.384 -12.555 1 97.75 94 LYS A CA 1
ATOM 750 C C . LYS A 1 94 ? -5.906 0.076 -13.047 1 97.75 94 LYS A C 1
ATOM 752 O O . LYS A 1 94 ? -5.758 0.469 -14.211 1 97.75 94 LYS A O 1
ATOM 757 N N . ASN A 1 95 ? -4.93 -0.015 -12.141 1 98.44 95 ASN A N 1
ATOM 758 C CA . ASN A 1 95 ? -3.613 0.497 -12.5 1 98.44 95 ASN A CA 1
ATOM 759 C C . ASN A 1 95 ? -2.621 -0.636 -12.75 1 98.44 95 ASN A C 1
ATOM 761 O O . ASN A 1 95 ? -1.437 -0.509 -12.438 1 98.44 95 ASN A O 1
ATOM 765 N N . THR A 1 96 ? -3.059 -1.688 -13.352 1 98.12 96 THR A N 1
ATOM 766 C CA . THR A 1 96 ? -2.209 -2.824 -13.695 1 98.12 96 THR A CA 1
ATOM 767 C C . THR A 1 96 ? -1.077 -2.395 -14.625 1 98.12 96 THR A C 1
ATOM 769 O O . THR A 1 96 ? 0.006 -2.982 -14.602 1 98.12 96 THR A O 1
ATOM 772 N N . HIS A 1 97 ? -1.269 -1.354 -15.438 1 97.88 97 HIS A N 1
ATOM 773 C CA . HIS A 1 97 ? -0.26 -0.87 -16.375 1 97.88 97 HIS A CA 1
ATOM 774 C C . HIS A 1 97 ? 1.016 -0.46 -15.641 1 97.88 97 HIS A C 1
ATOM 776 O O . HIS A 1 97 ? 2.094 -0.431 -16.234 1 97.88 97 HIS A O 1
ATOM 782 N N . VAL A 1 98 ? 0.947 -0.12 -14.352 1 98.62 98 VAL A N 1
ATOM 783 C CA . VAL A 1 98 ? 2.109 0.276 -13.562 1 98.62 98 VAL A CA 1
ATOM 784 C C . VAL A 1 98 ? 3.104 -0.88 -13.492 1 98.62 98 VAL A C 1
ATOM 786 O O . VAL A 1 98 ? 4.316 -0.669 -13.555 1 98.62 98 VAL A O 1
ATOM 789 N N . LEU A 1 99 ? 2.582 -2.127 -13.359 1 98.81 99 LEU A N 1
ATOM 790 C CA . LEU A 1 99 ? 3.463 -3.289 -13.359 1 98.81 99 LEU A CA 1
ATOM 791 C C . LEU A 1 99 ? 4.227 -3.396 -14.672 1 98.81 99 LEU A C 1
ATOM 793 O O . LEU A 1 99 ? 5.434 -3.66 -14.68 1 98.81 99 LEU A O 1
ATOM 797 N N . LEU A 1 100 ? 3.512 -3.158 -15.734 1 98.5 100 LEU A N 1
ATOM 798 C CA . LEU A 1 100 ? 4.117 -3.197 -17.062 1 98.5 100 LEU A CA 1
ATOM 799 C C . LEU A 1 100 ? 5.184 -2.115 -17.203 1 98.5 100 LEU A C 1
ATOM 801 O O . LEU A 1 100 ? 6.258 -2.365 -17.75 1 98.5 100 LEU A O 1
ATOM 805 N N . GLU A 1 101 ? 4.906 -0.922 -16.703 1 98.44 101 GLU A N 1
ATOM 806 C CA . GLU A 1 101 ? 5.855 0.184 -16.766 1 98.44 101 GLU A CA 1
ATOM 807 C C . GLU A 1 101 ? 7.141 -0.149 -16.016 1 98.44 101 GLU A C 1
ATOM 809 O O . GLU A 1 101 ? 8.242 0.168 -16.484 1 98.44 101 GLU A O 1
ATOM 814 N N . GLN A 1 102 ? 6.992 -0.815 -14.891 1 98.75 102 GLN A N 1
ATOM 815 C CA . GLN A 1 102 ? 8.18 -1.163 -14.109 1 98.75 102 GLN A CA 1
ATOM 816 C C . GLN A 1 102 ? 9 -2.242 -14.805 1 98.75 102 GLN A C 1
ATOM 818 O O . GLN A 1 102 ? 10.227 -2.166 -14.852 1 98.75 102 GLN A O 1
ATOM 823 N N . LEU A 1 103 ? 8.328 -3.217 -15.398 1 98.69 103 LEU A N 1
ATOM 824 C CA . LEU A 1 103 ? 9.031 -4.262 -16.141 1 98.69 103 LEU A CA 1
ATOM 825 C C . LEU A 1 103 ? 9.766 -3.674 -17.344 1 98.69 103 LEU A C 1
ATOM 827 O O . LEU A 1 103 ? 10.875 -4.109 -17.656 1 98.69 103 LEU A O 1
ATOM 831 N N . ASN A 1 104 ? 9.188 -2.699 -17.969 1 98.19 104 ASN A N 1
ATOM 832 C CA . ASN A 1 104 ? 9.812 -2.076 -19.141 1 98.19 104 ASN A CA 1
ATOM 833 C C . ASN A 1 104 ? 10.984 -1.19 -18.734 1 98.19 104 ASN A C 1
ATOM 835 O O . ASN A 1 104 ? 11.938 -1.032 -19.5 1 98.19 104 ASN A O 1
ATOM 839 N N . GLU A 1 105 ? 10.93 -0.6 -17.562 1 98.25 105 GLU A N 1
ATOM 840 C CA . GLU A 1 105 ? 11.977 0.3 -17.094 1 98.25 105 GLU A CA 1
ATOM 841 C C . GLU A 1 105 ? 13.25 -0.47 -16.75 1 98.25 105 GLU A C 1
ATOM 843 O O . GLU A 1 105 ? 14.359 0.034 -16.938 1 98.25 105 GLU A O 1
ATOM 848 N N . ASP A 1 106 ? 13.133 -1.669 -16.219 1 98.5 106 ASP A N 1
ATOM 849 C CA . ASP A 1 106 ? 14.273 -2.51 -15.859 1 98.5 106 ASP A CA 1
ATOM 850 C C . ASP A 1 106 ? 14.117 -3.914 -16.438 1 98.5 106 ASP A C 1
ATOM 852 O O . ASP A 1 106 ? 13.352 -4.723 -15.914 1 98.5 106 ASP A O 1
ATOM 856 N N . THR A 1 107 ? 14.898 -4.246 -17.375 1 97.88 107 THR A N 1
ATOM 857 C CA . THR A 1 107 ? 14.742 -5.477 -18.141 1 97.88 107 THR A CA 1
ATOM 858 C C . THR A 1 107 ? 15.312 -6.668 -17.375 1 97.88 107 THR A C 1
ATOM 860 O O . THR A 1 107 ? 15.109 -7.82 -17.766 1 97.88 107 THR A O 1
ATOM 863 N N . SER A 1 108 ? 15.969 -6.398 -16.234 1 98.56 108 SER A N 1
ATOM 864 C CA . SER A 1 108 ? 16.484 -7.5 -15.43 1 98.56 108 SER A CA 1
ATOM 865 C C . SER A 1 108 ? 15.414 -8.086 -14.523 1 98.56 108 SER A C 1
ATOM 867 O O . SER A 1 108 ? 15.602 -9.156 -13.945 1 98.56 108 SER A O 1
ATOM 869 N N . ILE A 1 109 ? 14.32 -7.418 -14.477 1 98.81 109 ILE A N 1
ATOM 870 C CA . ILE A 1 109 ? 13.219 -7.879 -13.633 1 98.81 109 ILE A CA 1
ATOM 871 C C . ILE A 1 109 ? 12.336 -8.852 -14.414 1 98.81 109 ILE A C 1
ATOM 873 O O . ILE A 1 109 ? 11.812 -8.508 -15.477 1 98.81 109 ILE A O 1
ATOM 877 N N . GLY A 1 110 ? 12.148 -10.047 -13.828 1 98.88 110 GLY A N 1
ATOM 878 C CA . GLY A 1 110 ? 11.336 -11.07 -14.469 1 98.88 110 GLY A CA 1
ATOM 879 C C . GLY A 1 110 ? 9.859 -10.953 -14.133 1 98.88 110 GLY A C 1
ATOM 880 O O . GLY A 1 110 ? 9.008 -11.367 -14.922 1 98.88 110 GLY A O 1
ATOM 881 N N . GLY A 1 111 ? 9.609 -10.422 -12.945 1 98.88 111 GLY A N 1
ATOM 882 C CA . GLY A 1 111 ? 8.227 -10.297 -12.508 1 98.88 111 GLY A CA 1
ATOM 883 C C . GLY A 1 111 ? 8.031 -9.258 -11.422 1 98.88 111 GLY A C 1
ATOM 884 O O . GLY A 1 111 ? 8.922 -9.055 -10.586 1 98.88 111 GLY A O 1
ATOM 885 N N . VAL A 1 112 ? 6.867 -8.602 -11.445 1 98.94 112 VAL A N 1
ATOM 886 C CA . VAL A 1 112 ? 6.469 -7.633 -10.422 1 98.94 112 VAL A CA 1
ATOM 887 C C . VAL A 1 112 ? 5.047 -7.934 -9.961 1 98.94 112 VAL A C 1
ATOM 889 O O . VAL A 1 112 ? 4.148 -8.141 -10.781 1 98.94 112 VAL A O 1
ATOM 892 N N . CYS A 1 113 ? 4.895 -8.023 -8.609 1 98.94 113 CYS A N 1
ATOM 893 C CA . CYS A 1 113 ? 3.564 -8.281 -8.07 1 98.94 113 CYS A CA 1
ATOM 894 C C . CYS A 1 113 ? 2.992 -7.035 -7.41 1 98.94 113 CYS A C 1
ATOM 896 O O . CYS A 1 113 ? 3.695 -6.035 -7.242 1 98.94 113 CYS A O 1
ATOM 898 N N . GLY A 1 114 ? 1.695 -7.023 -7.207 1 98.81 114 GLY A N 1
ATOM 899 C CA . GLY A 1 114 ? 1.039 -6.055 -6.34 1 98.81 114 GLY A CA 1
ATOM 900 C C . GLY A 1 114 ? 0.706 -6.613 -4.969 1 98.81 114 GLY A C 1
ATOM 901 O O . GLY A 1 114 ? 1.18 -7.688 -4.598 1 98.81 114 GLY A O 1
ATOM 902 N N . ALA A 1 115 ? 0.01 -5.816 -4.223 1 98.62 115 ALA A N 1
ATOM 903 C CA . ALA A 1 115 ? -0.509 -6.238 -2.926 1 98.62 115 ALA A CA 1
ATOM 904 C C . ALA A 1 115 ? -1.951 -6.727 -3.043 1 98.62 115 ALA A C 1
ATOM 906 O O . ALA A 1 115 ? -2.615 -6.48 -4.051 1 98.62 115 ALA A O 1
ATOM 907 N N . PHE A 1 116 ? -2.379 -7.465 -2.01 1 98.25 116 PHE A N 1
ATOM 908 C CA . PHE A 1 116 ? -3.752 -7.953 -1.981 1 98.25 116 PHE A CA 1
ATOM 909 C C . PHE A 1 116 ? -4.641 -7.035 -1.148 1 98.25 116 PHE A C 1
ATOM 911 O O . PHE A 1 116 ? -4.227 -6.562 -0.087 1 98.25 116 PHE A O 1
ATOM 918 N N . ALA A 1 117 ? -5.762 -6.738 -1.675 1 98.25 117 ALA A N 1
ATOM 919 C CA . ALA A 1 117 ? -6.789 -6.02 -0.921 1 98.25 117 ALA A CA 1
ATOM 920 C C . ALA A 1 117 ? -8.023 -6.891 -0.711 1 98.25 117 ALA A C 1
ATOM 922 O O . ALA A 1 117 ? -8.703 -7.262 -1.673 1 98.25 117 ALA A O 1
ATOM 923 N N . GLU A 1 118 ? -8.273 -7.223 0.493 1 96.62 118 GLU A N 1
ATOM 924 C CA . GLU A 1 118 ? -9.492 -7.918 0.896 1 96.62 118 GLU A CA 1
ATOM 925 C C . GLU A 1 118 ? -10.453 -6.973 1.61 1 96.62 118 GLU A C 1
ATOM 927 O O . GLU A 1 118 ? -10.273 -5.754 1.578 1 96.62 118 GLU A O 1
ATOM 932 N N . SER A 1 119 ? -11.531 -7.461 2.174 1 94.94 119 SER A N 1
ATOM 933 C CA . SER A 1 119 ? -12.578 -6.621 2.738 1 94.94 119 SER A CA 1
ATOM 934 C C . SER A 1 119 ? -12.062 -5.816 3.93 1 94.94 119 SER A C 1
ATOM 936 O O . SER A 1 119 ? -12.523 -4.699 4.176 1 94.94 119 SER A O 1
ATOM 938 N N . GLU A 1 120 ? -11.086 -6.348 4.703 1 94.38 120 GLU A N 1
ATOM 939 C CA . GLU A 1 120 ? -10.617 -5.648 5.895 1 94.38 120 GLU A CA 1
ATOM 940 C C . GLU A 1 120 ? -9.102 -5.762 6.043 1 94.38 120 GLU A C 1
ATOM 942 O O . GLU A 1 120 ? -8.57 -5.664 7.152 1 94.38 120 GLU A O 1
ATOM 947 N N . ARG A 1 121 ? -8.492 -6.074 4.84 1 94.19 121 ARG A N 1
ATOM 948 C CA . ARG A 1 121 ? -7.062 -6.332 4.977 1 94.19 121 ARG A CA 1
ATOM 949 C C . ARG A 1 121 ? -6.32 -6 3.684 1 94.19 121 ARG A C 1
ATOM 951 O O . ARG A 1 121 ? -6.801 -6.312 2.59 1 94.19 121 ARG A O 1
ATOM 958 N N . ILE A 1 122 ? -5.215 -5.352 3.799 1 97.12 122 ILE A N 1
ATOM 959 C CA . ILE A 1 122 ? -4.223 -5.195 2.742 1 97.12 122 ILE A CA 1
ATOM 960 C C . ILE A 1 122 ? -2.906 -5.84 3.168 1 97.12 122 ILE A C 1
ATOM 962 O O . ILE A 1 122 ? -2.434 -5.621 4.285 1 97.12 122 ILE A O 1
ATOM 966 N N . TYR A 1 123 ? -2.336 -6.637 2.314 1 95.06 123 TYR A N 1
ATOM 967 C CA . TYR A 1 123 ? -1.117 -7.336 2.705 1 95.06 123 TYR A CA 1
ATOM 968 C C . TYR A 1 123 ? -0.337 -7.797 1.481 1 95.06 123 TYR A C 1
ATOM 970 O O . TYR A 1 123 ? -0.855 -7.777 0.362 1 95.06 123 TYR A O 1
ATOM 978 N N . THR A 1 124 ? 0.946 -8.055 1.671 1 94.62 124 THR A N 1
ATOM 979 C CA . THR A 1 124 ? 1.823 -8.539 0.61 1 94.62 124 THR A CA 1
ATOM 980 C C . THR A 1 124 ? 2.057 -10.039 0.74 1 94.62 124 THR A C 1
ATOM 982 O O . THR A 1 124 ? 3.125 -10.477 1.177 1 94.62 124 THR A O 1
ATOM 985 N N . SER A 1 125 ? 1.229 -10.797 0.254 1 88.56 125 SER A N 1
ATOM 986 C CA . SER A 1 125 ? 1.251 -12.25 0.371 1 88.56 125 SER A CA 1
ATOM 987 C C . SER A 1 125 ? 2.502 -12.836 -0.275 1 88.56 125 SER A C 1
ATOM 989 O O . SER A 1 125 ? 2.707 -12.695 -1.482 1 88.56 125 SER A O 1
ATOM 991 N N . GLY A 1 126 ? 3.398 -13.469 0.568 1 91.56 126 GLY A N 1
ATOM 992 C CA . GLY A 1 126 ? 4.449 -14.312 0.021 1 91.56 126 GLY A CA 1
ATOM 993 C C . GLY A 1 126 ? 5.688 -13.539 -0.389 1 91.56 126 GLY A C 1
ATOM 994 O O . GLY A 1 126 ? 6.605 -14.094 -0.99 1 91.56 126 GLY A O 1
ATOM 995 N N . CYS A 1 127 ? 5.711 -12.227 -0.174 1 97.62 127 CYS A N 1
ATOM 996 C CA . CYS A 1 127 ? 6.91 -11.461 -0.489 1 97.62 127 CYS A CA 1
ATOM 997 C C . CYS A 1 127 ? 8.008 -11.711 0.542 1 97.62 127 CYS A C 1
ATOM 999 O O . CYS A 1 127 ? 7.977 -11.148 1.635 1 97.62 127 CYS A O 1
ATOM 1001 N N . LEU A 1 128 ? 8.922 -12.594 0.155 1 97.88 128 LEU A N 1
ATOM 1002 C CA . LEU A 1 128 ? 9.992 -13.055 1.038 1 97.88 128 LEU A CA 1
ATOM 1003 C C . LEU A 1 128 ? 11.281 -13.297 0.258 1 97.88 128 LEU A C 1
ATOM 1005 O O . LEU A 1 128 ? 11.281 -13.25 -0.975 1 97.88 128 LEU A O 1
ATOM 1009 N N . ASP A 1 129 ? 12.352 -13.469 1.016 1 98.12 129 ASP A N 1
ATOM 1010 C CA . ASP A 1 129 ? 13.633 -13.836 0.426 1 98.12 129 ASP A CA 1
ATOM 1011 C C . ASP A 1 129 ? 13.961 -15.297 0.689 1 98.12 129 ASP A C 1
ATOM 1013 O O . ASP A 1 129 ? 13.469 -15.891 1.652 1 98.12 129 ASP A O 1
ATOM 1017 N N . ILE A 1 130 ? 14.742 -15.844 -0.196 1 98.38 130 ILE A N 1
ATOM 1018 C CA . ILE A 1 130 ? 15.047 -17.266 -0.141 1 98.38 130 ILE A CA 1
ATOM 1019 C C . ILE A 1 130 ? 16.516 -17.469 0.265 1 98.38 130 ILE A C 1
ATOM 1021 O O . ILE A 1 130 ? 17.422 -16.906 -0.361 1 98.38 130 ILE A O 1
ATOM 1025 N N . TYR A 1 131 ? 16.703 -18.266 1.294 1 96.38 131 TYR A N 1
ATOM 1026 C CA . TYR A 1 131 ? 18.031 -18.656 1.779 1 96.38 131 TYR A CA 1
ATOM 1027 C C . TYR A 1 131 ? 18.172 -20.172 1.779 1 96.38 131 TYR A C 1
ATOM 1029 O O . TYR A 1 131 ? 17.25 -20.906 2.168 1 96.38 131 TYR A O 1
ATOM 1037 N N . GLN A 1 132 ? 19.406 -20.625 1.278 1 93.19 132 GLN A N 1
ATOM 1038 C CA . GLN A 1 132 ? 19.594 -22.078 1.17 1 93.19 132 GLN A CA 1
ATOM 1039 C C . GLN A 1 132 ? 20.844 -22.531 1.913 1 93.19 132 GLN A C 1
ATOM 1041 O O . GLN A 1 132 ? 21.859 -21.844 1.887 1 93.19 132 GLN A O 1
ATOM 1046 N N . ASP A 1 133 ? 20.734 -23.5 2.676 1 91.06 133 ASP A N 1
ATOM 1047 C CA . ASP A 1 133 ? 21.797 -24.375 3.209 1 91.06 133 ASP A CA 1
ATOM 1048 C C . ASP A 1 133 ? 21.391 -25.844 3.113 1 91.06 133 ASP A C 1
ATOM 1050 O O . ASP A 1 133 ? 21.047 -26.328 2.033 1 91.06 133 ASP A O 1
ATOM 1054 N N . ASP A 1 134 ? 21.375 -26.547 4.227 1 91.81 134 ASP A N 1
ATOM 1055 C CA . ASP A 1 134 ? 20.812 -27.891 4.211 1 91.81 134 ASP A CA 1
ATOM 1056 C C . ASP A 1 134 ? 19.281 -27.844 4.172 1 91.81 134 ASP A C 1
ATOM 1058 O O . ASP A 1 134 ? 18.641 -28.797 3.693 1 91.81 134 ASP A O 1
ATOM 1062 N N . ASP A 1 135 ? 18.812 -26.703 4.578 1 94.06 135 ASP A N 1
ATOM 1063 C CA . ASP A 1 135 ? 17.391 -26.406 4.566 1 94.06 135 ASP A CA 1
ATOM 1064 C C . ASP A 1 135 ? 17.078 -25.266 3.602 1 94.06 135 ASP A C 1
ATOM 1066 O O . ASP A 1 135 ? 17.984 -24.562 3.146 1 94.06 135 ASP A O 1
ATOM 1070 N N . ILE A 1 136 ? 15.836 -25.25 3.191 1 96.06 136 ILE A N 1
ATOM 1071 C CA . ILE A 1 136 ? 15.359 -24.062 2.479 1 96.06 136 ILE A CA 1
ATOM 1072 C C . ILE A 1 136 ? 14.578 -23.172 3.432 1 96.06 136 ILE A C 1
ATOM 1074 O O . ILE A 1 136 ? 13.648 -23.625 4.102 1 96.06 136 ILE A O 1
ATOM 1078 N N . ASN A 1 137 ? 15.094 -21.922 3.545 1 94.12 137 ASN A N 1
ATOM 1079 C CA . ASN A 1 137 ? 14.469 -20.922 4.402 1 94.12 137 ASN A CA 1
ATOM 1080 C C . ASN A 1 137 ? 13.938 -19.734 3.596 1 94.12 137 ASN A C 1
ATOM 1082 O O . ASN A 1 137 ? 14.688 -19.109 2.842 1 94.12 137 ASN A O 1
ATOM 1086 N N . ILE A 1 138 ? 12.688 -19.484 3.711 1 96.5 138 ILE A N 1
ATOM 1087 C CA . ILE A 1 138 ? 12.023 -18.375 3.021 1 96.5 138 ILE A CA 1
ATOM 1088 C C . ILE A 1 138 ? 11.5 -17.375 4.039 1 96.5 138 ILE A C 1
ATOM 1090 O O . ILE A 1 138 ? 10.516 -17.625 4.73 1 96.5 138 ILE A O 1
ATOM 1094 N N . ASP A 1 139 ? 12.195 -16.234 4.117 1 92.75 139 ASP A N 1
ATOM 1095 C CA . ASP A 1 139 ? 11.883 -15.273 5.18 1 92.75 139 ASP A CA 1
ATOM 1096 C C . ASP A 1 139 ? 12.477 -13.906 4.883 1 92.75 139 ASP A C 1
ATOM 1098 O O . ASP A 1 139 ? 12.758 -13.578 3.725 1 92.75 139 ASP A O 1
ATOM 1102 N N . ILE A 1 140 ? 12.422 -13.047 5.809 1 93.94 140 ILE A N 1
ATOM 1103 C CA . ILE A 1 140 ? 13 -11.711 5.719 1 93.94 140 ILE A CA 1
ATOM 1104 C C . ILE A 1 140 ? 14.016 -11.508 6.836 1 93.94 140 ILE A C 1
ATOM 1106 O O . ILE A 1 140 ? 13.664 -11.523 8.016 1 93.94 140 ILE A O 1
ATOM 1110 N N . ARG A 1 141 ? 15.297 -11.297 6.422 1 90.19 141 ARG A N 1
ATOM 1111 C CA . ARG A 1 141 ? 16.344 -11.227 7.434 1 90.19 141 ARG A CA 1
ATOM 1112 C C . ARG A 1 141 ? 16.953 -9.828 7.492 1 90.19 141 ARG A C 1
ATOM 1114 O O . ARG A 1 141 ? 17.703 -9.516 8.414 1 90.19 141 ARG A O 1
ATOM 1121 N N . GLN A 1 142 ? 16.656 -9.008 6.461 1 91 142 GLN A N 1
ATOM 1122 C CA . GLN A 1 142 ? 17.125 -7.629 6.406 1 91 142 GLN A CA 1
ATOM 1123 C C . GLN A 1 142 ? 16 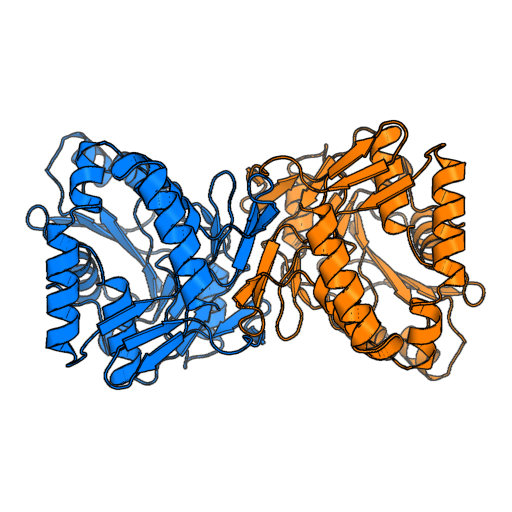-6.68 5.984 1 91 142 GLN A C 1
ATOM 1125 O O . GLN A 1 142 ? 15.062 -7.09 5.301 1 91 142 GLN A O 1
ATOM 1130 N N . ASN A 1 143 ? 16.203 -5.434 6.461 1 90.06 143 ASN A N 1
ATOM 1131 C CA . ASN A 1 143 ? 15.266 -4.422 5.984 1 90.06 143 ASN A CA 1
ATOM 1132 C C . ASN A 1 143 ? 15.297 -4.297 4.465 1 90.06 143 ASN A C 1
ATOM 1134 O O . ASN A 1 143 ? 16.375 -4.34 3.857 1 90.06 143 ASN A O 1
ATOM 1138 N N . LYS A 1 144 ? 14.125 -4.145 3.945 1 96.62 144 LYS A N 1
ATOM 1139 C CA . LYS A 1 144 ? 14.039 -4.055 2.49 1 96.62 144 LYS A CA 1
ATOM 1140 C C . LYS A 1 144 ? 14.172 -2.607 2.021 1 96.62 144 LYS A C 1
ATOM 1142 O O . LYS A 1 144 ? 13.531 -1.71 2.566 1 96.62 144 LYS A O 1
ATOM 1147 N N . LYS A 1 145 ? 14.992 -2.4 1.029 1 97.38 145 LYS A N 1
ATOM 1148 C CA . LYS A 1 145 ? 15.141 -1.079 0.424 1 97.38 145 LYS A CA 1
ATOM 1149 C C . LYS A 1 145 ? 13.953 -0.756 -0.484 1 97.38 145 LYS A C 1
ATOM 1151 O O . LYS A 1 145 ? 13.484 -1.62 -1.226 1 97.38 145 LYS A O 1
ATOM 1156 N N . ILE A 1 146 ? 13.477 0.438 -0.347 1 97.94 146 ILE A N 1
ATOM 1157 C CA . ILE A 1 146 ? 12.414 0.915 -1.222 1 97.94 146 ILE A CA 1
ATOM 1158 C C . ILE A 1 146 ? 13 1.819 -2.303 1 97.94 146 ILE A C 1
ATOM 1160 O O . ILE A 1 146 ? 13.539 2.887 -2.002 1 97.94 146 ILE A O 1
ATOM 1164 N N . GLU A 1 147 ? 12.883 1.389 -3.551 1 97.31 147 GLU A N 1
ATOM 1165 C CA . GLU A 1 147 ? 13.297 2.182 -4.707 1 97.31 147 GLU A CA 1
ATOM 1166 C C . GLU A 1 147 ? 12.094 2.646 -5.516 1 97.31 147 GLU A C 1
ATOM 1168 O O . GLU A 1 147 ? 11.008 2.066 -5.418 1 97.31 147 GLU A O 1
ATOM 1173 N N . PHE A 1 148 ? 12.289 3.723 -6.219 1 97.69 148 PHE A N 1
ATOM 1174 C CA . PHE A 1 148 ? 11.234 4.164 -7.125 1 97.69 148 PHE A CA 1
ATOM 1175 C C . PHE A 1 148 ? 11.586 3.828 -8.57 1 97.69 148 PHE A C 1
ATOM 1177 O O . PHE A 1 148 ? 12.555 4.359 -9.117 1 97.69 148 PHE A O 1
ATOM 1184 N N . LEU A 1 149 ? 10.852 2.891 -9.117 1 98.44 149 LEU A N 1
ATOM 1185 C CA . LEU A 1 149 ? 10.977 2.428 -10.492 1 98.44 149 LEU A CA 1
ATOM 1186 C C . LEU A 1 149 ? 9.758 2.824 -11.312 1 98.44 149 LEU A C 1
ATOM 1188 O O . LEU A 1 149 ? 8.625 2.496 -10.953 1 98.44 149 LEU A O 1
ATOM 1192 N N . ALA A 1 150 ? 9.938 3.594 -12.406 1 98.19 150 ALA A N 1
ATOM 1193 C CA . ALA A 1 150 ? 8.859 4.129 -13.234 1 98.19 150 ALA A CA 1
ATOM 1194 C C . ALA A 1 150 ? 7.926 5.016 -12.406 1 98.19 150 ALA A C 1
ATOM 1196 O O . ALA A 1 150 ? 6.715 5.027 -12.633 1 98.19 150 ALA A O 1
ATOM 1197 N N . GLY A 1 151 ? 8.445 5.629 -11.398 1 97.69 151 GLY A N 1
ATOM 1198 C CA . GLY A 1 151 ? 7.699 6.605 -10.617 1 97.69 151 GLY A CA 1
ATOM 1199 C C . GLY A 1 151 ? 6.926 5.992 -9.469 1 97.69 151 GLY A C 1
ATOM 1200 O O . GLY A 1 151 ? 6.211 6.691 -8.75 1 97.69 151 GLY A O 1
ATOM 1201 N N . TYR A 1 152 ? 7.074 4.66 -9.219 1 98.69 152 TYR A N 1
ATOM 1202 C CA . TYR A 1 152 ? 6.352 3.961 -8.164 1 98.69 152 TYR A CA 1
ATOM 1203 C C . TYR A 1 152 ? 7.309 3.158 -7.289 1 98.69 152 TYR A C 1
ATOM 1205 O O . TYR A 1 152 ? 8.383 2.752 -7.746 1 98.69 152 TYR A O 1
ATOM 1213 N N . PRO A 1 153 ? 6.906 2.959 -6.027 1 98.75 153 PRO A N 1
ATOM 1214 C CA . PRO A 1 153 ? 7.781 2.145 -5.18 1 98.75 153 PRO A CA 1
ATOM 1215 C C . PRO A 1 153 ? 7.973 0.729 -5.723 1 98.75 153 PRO A C 1
ATOM 1217 O O . PRO A 1 153 ? 7.039 0.143 -6.273 1 98.75 153 PRO A O 1
ATOM 1220 N N . PHE A 1 154 ? 9.188 0.263 -5.602 1 98.88 154 PHE A N 1
ATOM 1221 C CA . PHE A 1 154 ? 9.586 -1.093 -5.969 1 98.88 154 PHE A CA 1
ATOM 1222 C C . PHE A 1 154 ? 10.469 -1.708 -4.887 1 98.88 154 PHE A C 1
ATOM 1224 O O . PHE A 1 154 ? 11.461 -1.11 -4.473 1 98.88 154 PHE A O 1
ATOM 1231 N N . ILE A 1 155 ? 10.07 -2.871 -4.367 1 98.88 155 ILE A N 1
ATOM 1232 C CA . ILE A 1 155 ? 10.828 -3.594 -3.35 1 98.88 155 ILE A CA 1
ATOM 1233 C C . ILE A 1 155 ? 11.227 -4.965 -3.881 1 98.88 155 ILE A C 1
ATOM 1235 O O . ILE A 1 155 ? 10.367 -5.781 -4.23 1 98.88 155 ILE A O 1
ATOM 1239 N N . GLU A 1 156 ? 12.453 -5.23 -3.879 1 98.75 156 GLU A N 1
ATOM 1240 C CA . GLU A 1 156 ? 12.961 -6.496 -4.406 1 98.75 156 GLU A CA 1
ATOM 1241 C C . GLU A 1 156 ? 12.781 -7.625 -3.396 1 98.75 156 GLU A C 1
ATOM 1243 O O . GLU A 1 156 ? 13.07 -7.457 -2.209 1 98.75 156 GLU A O 1
ATOM 1248 N N . PHE A 1 157 ? 12.266 -8.75 -3.867 1 98.75 157 PHE A N 1
ATOM 1249 C CA . PHE A 1 157 ? 12.156 -10.008 -3.141 1 98.75 157 PHE A CA 1
ATOM 1250 C C . PHE A 1 157 ? 12.539 -11.18 -4.035 1 98.75 157 PHE A C 1
ATOM 1252 O O . PHE A 1 157 ? 12.453 -11.094 -5.262 1 98.75 157 PHE A O 1
ATOM 1259 N N . ASP A 1 158 ? 12.953 -12.289 -3.383 1 98.56 158 ASP A N 1
ATOM 1260 C CA . ASP A 1 158 ? 13.195 -13.508 -4.156 1 98.56 158 ASP A CA 1
ATOM 1261 C C . ASP A 1 158 ? 11.883 -14.18 -4.547 1 98.56 158 ASP A C 1
ATOM 1263 O O . ASP A 1 158 ? 11.797 -14.812 -5.602 1 98.56 158 ASP A O 1
ATOM 1267 N N . MET A 1 159 ? 10.922 -14.117 -3.725 1 98.62 159 MET A N 1
ATOM 1268 C CA . MET A 1 159 ? 9.594 -14.672 -3.939 1 98.62 159 MET A CA 1
ATOM 1269 C C . MET A 1 159 ? 8.523 -13.594 -3.793 1 98.62 159 MET A C 1
ATOM 1271 O O . MET A 1 159 ? 8.562 -12.797 -2.854 1 98.62 159 MET A O 1
ATOM 1275 N N . ILE A 1 160 ? 7.559 -13.562 -4.766 1 98.69 160 ILE A N 1
ATOM 1276 C CA . ILE A 1 160 ? 6.508 -12.555 -4.723 1 98.69 160 ILE A CA 1
ATOM 1277 C C . ILE A 1 160 ? 5.145 -13.227 -4.855 1 98.69 160 ILE A C 1
ATOM 1279 O O . ILE A 1 160 ? 5.059 -14.445 -5.051 1 98.69 160 ILE A O 1
ATOM 1283 N N . ALA A 1 161 ? 4.117 -12.453 -4.723 1 97.81 161 ALA A N 1
ATOM 1284 C CA . ALA A 1 161 ? 2.744 -12.953 -4.648 1 97.81 161 ALA A CA 1
ATOM 1285 C C . ALA A 1 161 ? 2.244 -13.391 -6.02 1 97.81 161 ALA A C 1
ATOM 1287 O O . ALA A 1 161 ? 2.809 -13.008 -7.047 1 97.81 161 ALA A O 1
ATOM 1288 N N . ASN A 1 162 ? 1.14 -14.273 -6.066 1 95.38 162 ASN A N 1
ATOM 1289 C CA . ASN A 1 162 ? 0.49 -14.719 -7.293 1 95.38 162 ASN A CA 1
ATOM 1290 C C . ASN A 1 162 ? -0.365 -13.617 -7.91 1 95.38 162 ASN A C 1
ATOM 1292 O O . ASN A 1 162 ? -1.043 -13.836 -8.914 1 95.38 162 ASN A O 1
ATOM 1296 N N . GLY A 1 163 ? -0.473 -12.453 -7.645 1 98.31 163 GLY A N 1
ATOM 1297 C CA . GLY A 1 163 ? -0.916 -11.227 -8.281 1 98.31 163 GLY A CA 1
ATOM 1298 C C . GLY A 1 163 ? 0.219 -10.43 -8.906 1 98.31 163 GLY A C 1
ATOM 1299 O O . GLY A 1 163 ? 0.59 -9.367 -8.398 1 98.31 163 GLY A O 1
ATOM 1300 N N . ALA A 1 164 ? 0.709 -11.023 -10.094 1 98.81 164 ALA A N 1
ATOM 1301 C CA . ALA A 1 164 ? 1.986 -10.547 -10.625 1 98.81 164 ALA A CA 1
ATOM 1302 C C . ALA A 1 164 ? 1.997 -10.578 -12.148 1 98.81 164 ALA A C 1
ATOM 1304 O O . ALA A 1 164 ? 1.311 -11.398 -12.766 1 98.81 164 ALA A O 1
ATOM 1305 N N . MET A 1 165 ? 2.758 -9.711 -12.703 1 98.88 165 MET A N 1
ATOM 1306 C CA . MET A 1 165 ? 3.031 -9.719 -14.141 1 98.88 165 MET A CA 1
ATOM 1307 C C . MET A 1 165 ? 4.449 -10.211 -14.422 1 98.88 165 MET A C 1
ATOM 1309 O O . MET A 1 165 ? 5.406 -9.75 -13.789 1 98.88 165 MET A O 1
ATOM 1313 N N . PHE A 1 166 ? 4.539 -11.156 -15.336 1 98.81 166 PHE A N 1
ATOM 1314 C CA . PHE A 1 166 ? 5.828 -11.758 -15.664 1 98.81 166 PHE A CA 1
ATOM 1315 C C . PHE A 1 166 ? 6.199 -11.484 -17.125 1 98.81 166 PHE A C 1
ATOM 1317 O O . PHE A 1 166 ? 5.328 -11.461 -18 1 98.81 166 PHE A O 1
ATOM 1324 N N . ARG A 1 167 ? 7.492 -11.312 -17.297 1 97.75 167 ARG A N 1
ATOM 1325 C CA . ARG A 1 167 ? 8.016 -11.328 -18.656 1 97.75 167 ARG A CA 1
ATOM 1326 C C . ARG A 1 167 ? 8.062 -12.758 -19.203 1 97.75 167 ARG A C 1
ATOM 1328 O O . ARG A 1 167 ? 8.445 -13.688 -18.484 1 97.75 167 ARG A O 1
ATOM 1335 N N . ARG A 1 168 ? 7.781 -12.875 -20.453 1 97.12 168 ARG A N 1
ATOM 1336 C CA . ARG A 1 168 ? 7.77 -14.18 -21.109 1 97.12 168 ARG A CA 1
ATOM 1337 C C . ARG A 1 168 ? 9.125 -14.859 -20.984 1 97.12 168 ARG A C 1
ATOM 1339 O O . ARG A 1 168 ? 9.203 -16.062 -20.734 1 97.12 168 ARG A O 1
ATOM 1346 N N . GLU A 1 169 ? 10.172 -14.133 -21.156 1 97.56 169 GLU A N 1
ATOM 1347 C CA . GLU A 1 169 ? 11.523 -14.68 -21.156 1 97.56 169 GLU A CA 1
ATOM 1348 C C . GLU A 1 169 ? 11.836 -15.367 -19.828 1 97.56 169 GLU A C 1
ATOM 1350 O O . GLU A 1 169 ? 12.469 -16.422 -19.797 1 97.56 169 GLU A O 1
ATOM 1355 N N . CYS A 1 170 ? 11.359 -14.781 -18.781 1 98.31 170 CYS A N 1
ATOM 1356 C CA . CYS A 1 170 ? 11.609 -15.367 -17.469 1 98.31 170 CYS A CA 1
ATOM 1357 C C . CYS A 1 170 ? 10.883 -16.703 -17.312 1 98.31 170 CYS A C 1
ATOM 1359 O O . CYS A 1 170 ? 11.43 -17.641 -16.734 1 98.31 170 CYS A O 1
ATOM 1361 N N . LEU A 1 171 ? 9.711 -16.797 -17.891 1 98.56 171 LEU A N 1
ATOM 1362 C CA . LEU A 1 171 ? 8.906 -18.016 -17.812 1 98.56 171 LEU A CA 1
ATOM 1363 C C . LEU A 1 171 ? 9.461 -19.094 -18.734 1 98.56 171 LEU A C 1
ATOM 1365 O O . LEU A 1 171 ? 9.258 -20.297 -18.484 1 98.56 171 LEU A O 1
ATOM 1369 N N . GLU A 1 172 ? 10.062 -18.656 -19.766 1 97.75 172 GLU A N 1
ATOM 1370 C CA . GLU A 1 172 ? 10.727 -19.609 -20.656 1 97.75 172 GLU A CA 1
ATOM 1371 C C . GLU A 1 172 ? 11.961 -20.203 -20 1 97.75 172 GLU A C 1
ATOM 1373 O O . GLU A 1 172 ? 12.281 -21.375 -20.219 1 97.75 172 GLU A O 1
ATOM 1378 N N . ASP A 1 173 ? 12.648 -19.406 -19.234 1 98.25 173 ASP A N 1
ATOM 1379 C CA . ASP A 1 173 ? 13.836 -19.891 -18.547 1 98.25 173 ASP A CA 1
ATOM 1380 C C . ASP A 1 173 ? 13.461 -20.891 -17.453 1 98.25 173 ASP A C 1
ATOM 1382 O O . ASP A 1 173 ? 14.172 -21.875 -17.234 1 98.25 173 ASP A O 1
ATOM 1386 N N . TYR A 1 174 ? 12.43 -20.594 -16.734 1 98.38 174 TYR A N 1
ATOM 1387 C CA . TYR A 1 174 ? 11.922 -21.484 -15.695 1 98.38 174 TYR A CA 1
ATOM 1388 C C . TYR A 1 174 ? 10.438 -21.234 -15.438 1 98.38 174 TYR A C 1
ATOM 1390 O O . TYR A 1 174 ? 9.992 -20.078 -15.422 1 98.38 174 TYR A O 1
ATOM 1398 N N . CYS A 1 175 ? 9.672 -22.234 -15.32 1 97.56 175 CYS A N 1
ATOM 1399 C CA . CYS A 1 175 ? 8.227 -22.094 -15.133 1 97.56 175 CYS A CA 1
ATOM 1400 C C . CYS A 1 175 ? 7.707 -23.078 -14.109 1 97.56 175 CYS A C 1
ATOM 1402 O O . CYS A 1 175 ? 8.484 -23.781 -13.461 1 97.56 175 CYS A O 1
ATOM 1404 N N . TRP A 1 176 ? 6.445 -23.047 -13.852 1 98.31 176 TRP A N 1
ATOM 1405 C CA . TRP A 1 176 ? 5.832 -23.891 -12.828 1 98.31 176 TRP A CA 1
ATOM 1406 C C . TRP A 1 176 ? 5.996 -25.375 -13.164 1 98.31 176 TRP A C 1
ATOM 1408 O O . TRP A 1 176 ? 5.879 -25.766 -14.328 1 98.31 176 TRP A O 1
ATOM 1418 N N . ASP A 1 177 ? 6.309 -26.172 -12.203 1 98 177 ASP A N 1
ATOM 1419 C CA . ASP A 1 177 ? 6.422 -27.625 -12.297 1 98 177 ASP A CA 1
ATOM 1420 C C . ASP A 1 177 ? 5.051 -28.281 -12.273 1 98 177 ASP A C 1
ATOM 1422 O O . ASP A 1 177 ? 4.305 -28.141 -11.305 1 98 177 ASP A O 1
ATOM 1426 N N . PRO A 1 178 ? 4.727 -29.062 -13.273 1 97 178 PRO A N 1
ATOM 1427 C CA . PRO A 1 178 ? 3.381 -29.625 -13.391 1 97 178 PRO A CA 1
ATOM 1428 C C . PRO A 1 178 ? 3.094 -30.703 -12.344 1 97 178 PRO A C 1
ATOM 1430 O O . PRO A 1 178 ? 1.945 -31.125 -12.188 1 97 178 PRO A O 1
ATOM 1433 N N . GLU A 1 179 ? 4.035 -31.141 -11.617 1 95.69 179 GLU A N 1
ATOM 1434 C CA . GLU A 1 179 ? 3.854 -32.219 -10.633 1 95.69 179 GLU A CA 1
ATOM 1435 C C . GLU A 1 179 ? 3.098 -31.703 -9.406 1 95.69 179 GLU A C 1
ATOM 1437 O O . GLU A 1 179 ? 2.574 -32.5 -8.617 1 95.69 179 GLU A O 1
ATOM 1442 N N . TYR A 1 180 ? 3.092 -30.391 -9.195 1 95.25 180 TYR A N 1
ATOM 1443 C CA . TYR A 1 180 ? 2.447 -29.828 -8.016 1 95.25 180 TYR A CA 1
ATOM 1444 C C . TYR A 1 180 ? 0.952 -29.656 -8.25 1 95.25 180 TYR A C 1
ATOM 1446 O O . TYR A 1 180 ? 0.536 -28.859 -9.094 1 95.25 180 TYR A O 1
ATOM 1454 N N . VAL A 1 181 ? 0.16 -30.312 -7.457 1 92 181 VAL A N 1
ATOM 1455 C CA . VAL A 1 181 ? -1.282 -30.109 -7.504 1 92 181 VAL A CA 1
ATOM 1456 C C . VAL A 1 181 ? -1.647 -28.859 -6.699 1 92 181 VAL A C 1
ATOM 1458 O O . VAL A 1 181 ? -2.115 -27.859 -7.262 1 92 181 VAL A O 1
ATOM 1461 N N . ILE A 1 182 ? -1.411 -28.875 -5.41 1 91.19 182 ILE A N 1
ATOM 1462 C CA . ILE A 1 182 ? -1.577 -27.734 -4.512 1 91.19 182 ILE A CA 1
ATOM 1463 C C . ILE A 1 182 ? -0.493 -27.766 -3.436 1 91.19 182 ILE A C 1
ATOM 1465 O O . ILE A 1 182 ? -0.071 -28.844 -3 1 91.19 182 ILE A O 1
ATOM 1469 N N . GLY A 1 183 ? -0.109 -26.547 -3.121 1 90.06 183 GLY A N 1
ATOM 1470 C CA . GLY A 1 183 ? 0.939 -26.438 -2.121 1 90.06 183 GLY A CA 1
ATOM 1471 C C . GLY A 1 183 ? 2.336 -26.469 -2.713 1 90.06 183 GLY A C 1
ATOM 1472 O O . GLY A 1 183 ? 2.66 -27.328 -3.521 1 90.06 183 GLY A O 1
ATOM 1473 N N . ARG A 1 184 ? 3.113 -25.531 -2.426 1 94.44 184 ARG A N 1
ATOM 1474 C CA . ARG A 1 184 ? 4.547 -25.422 -2.68 1 94.44 184 ARG A CA 1
ATOM 1475 C C . ARG A 1 184 ? 4.816 -25.062 -4.137 1 94.44 184 ARG A C 1
ATOM 1477 O O . ARG A 1 184 ? 5.957 -24.781 -4.512 1 94.44 184 ARG A O 1
ATOM 1484 N N . GLU A 1 185 ? 3.834 -25.203 -5.074 1 96.25 185 GLU A N 1
ATOM 1485 C CA . GLU A 1 185 ? 4.051 -24.781 -6.453 1 96.25 185 GLU A CA 1
ATOM 1486 C C . GLU A 1 185 ? 4.578 -23.344 -6.516 1 96.25 185 GLU A C 1
ATOM 1488 O O . GLU A 1 185 ? 5.402 -23.016 -7.367 1 96.25 185 GLU A O 1
ATOM 1493 N N . HIS A 1 186 ? 4.02 -22.531 -5.637 1 96.81 186 HIS A N 1
ATOM 1494 C CA . HIS A 1 186 ? 4.43 -21.141 -5.543 1 96.81 186 HIS A CA 1
ATOM 1495 C C . HIS A 1 186 ? 5.898 -21.016 -5.145 1 96.81 186 HIS A C 1
ATOM 1497 O O . HIS A 1 186 ? 6.684 -20.375 -5.84 1 96.81 186 HIS A O 1
ATOM 1503 N N . ALA A 1 187 ? 6.246 -21.688 -4.086 1 97.31 187 ALA A N 1
ATOM 1504 C CA . ALA A 1 187 ? 7.613 -21.656 -3.57 1 97.31 187 ALA A CA 1
ATOM 1505 C C . ALA A 1 187 ? 8.594 -22.281 -4.562 1 97.31 187 ALA A C 1
ATOM 1507 O O . ALA A 1 187 ? 9.68 -21.734 -4.785 1 97.31 187 ALA A O 1
ATOM 1508 N N . ASP A 1 188 ? 8.266 -23.391 -5.129 1 98.44 188 ASP A N 1
ATOM 1509 C CA . ASP A 1 188 ? 9.133 -24.109 -6.066 1 98.44 188 ASP A CA 1
ATOM 1510 C C . ASP A 1 188 ? 9.508 -23.219 -7.25 1 98.44 188 ASP A C 1
ATOM 1512 O O . ASP A 1 188 ? 10.648 -23.219 -7.707 1 98.44 188 ASP A O 1
ATOM 1516 N N . PHE A 1 189 ? 8.555 -22.484 -7.762 1 98.75 189 PHE A N 1
ATOM 1517 C CA . PHE A 1 189 ? 8.789 -21.594 -8.883 1 98.75 189 PHE A CA 1
ATOM 1518 C C . PHE A 1 189 ? 9.922 -20.625 -8.578 1 98.75 189 PHE A C 1
ATOM 1520 O O . PHE A 1 189 ? 10.836 -20.453 -9.391 1 98.75 189 PHE A O 1
ATOM 1527 N N . TYR A 1 190 ? 9.922 -20.047 -7.461 1 98.75 190 TYR A N 1
ATOM 1528 C CA . TYR A 1 190 ? 10.906 -19.016 -7.137 1 98.75 190 TYR A CA 1
ATOM 1529 C C . TYR A 1 190 ? 12.211 -19.641 -6.664 1 98.75 190 TYR A C 1
ATOM 1531 O O . TYR A 1 190 ? 13.297 -19.094 -6.891 1 98.75 190 TYR A O 1
ATOM 1539 N N . ILE A 1 191 ? 12.094 -20.797 -5.957 1 98.44 191 ILE A N 1
ATOM 1540 C CA . ILE A 1 191 ? 13.312 -21.531 -5.648 1 98.44 191 ILE A CA 1
ATOM 1541 C C . ILE A 1 191 ? 14.047 -21.875 -6.941 1 98.44 191 ILE A C 1
ATOM 1543 O O . ILE A 1 191 ? 15.266 -21.719 -7.031 1 98.44 191 ILE A O 1
ATOM 1547 N N . GLY A 1 192 ? 13.305 -22.344 -7.934 1 98.44 192 GLY A N 1
ATOM 1548 C CA . GLY A 1 192 ? 13.883 -22.625 -9.234 1 98.44 192 GLY A CA 1
ATOM 1549 C C . GLY A 1 192 ? 14.578 -21.422 -9.852 1 98.44 192 GLY A C 1
ATOM 1550 O O . GLY A 1 192 ? 15.688 -21.531 -10.367 1 98.44 192 GLY A O 1
ATOM 1551 N N . HIS A 1 193 ? 13.93 -20.312 -9.844 1 98.69 193 HIS A N 1
ATOM 1552 C CA . HIS A 1 193 ? 14.539 -19.094 -10.375 1 98.69 193 HIS A CA 1
ATOM 1553 C C . HIS A 1 193 ? 15.781 -18.703 -9.578 1 98.69 193 HIS A C 1
ATOM 1555 O O . HIS A 1 193 ? 16.797 -18.312 -10.156 1 98.69 193 HIS A O 1
ATOM 1561 N N . LYS A 1 194 ? 15.656 -18.766 -8.242 1 98.06 194 LYS A N 1
ATOM 1562 C CA . LYS A 1 194 ? 16.797 -18.438 -7.391 1 98.06 194 LYS A CA 1
ATOM 1563 C C . LYS A 1 194 ? 18 -19.297 -7.719 1 98.06 194 LYS A C 1
ATOM 1565 O O . LYS A 1 194 ? 19.141 -18.812 -7.727 1 98.06 194 LYS A O 1
ATOM 1570 N N . MET A 1 195 ? 17.812 -20.516 -8.055 1 96.62 195 MET A N 1
ATOM 1571 C CA . MET A 1 195 ? 18.875 -21.5 -8.219 1 96.62 195 MET A CA 1
ATOM 1572 C C . MET A 1 195 ? 19.375 -21.547 -9.664 1 96.62 195 MET A C 1
ATOM 1574 O O . MET A 1 195 ? 20.516 -21.891 -9.922 1 96.62 195 MET A O 1
ATOM 1578 N N . GLN A 1 196 ? 18.531 -21.203 -10.57 1 97.75 196 GLN A N 1
ATOM 1579 C CA . GLN A 1 196 ? 18.859 -21.578 -11.945 1 97.75 196 GLN A CA 1
ATOM 1580 C C . GLN A 1 196 ? 18.875 -20.359 -12.867 1 97.75 196 GLN A C 1
ATOM 1582 O O . GLN A 1 196 ? 19.25 -20.469 -14.031 1 97.75 196 GLN A O 1
ATOM 1587 N N . THR A 1 197 ? 18.391 -19.234 -12.438 1 98.44 197 THR A N 1
ATOM 1588 C CA . THR A 1 197 ? 18.328 -18.078 -13.312 1 98.44 197 THR A CA 1
ATOM 1589 C C . THR A 1 197 ? 18.859 -16.828 -12.602 1 98.44 197 THR A C 1
ATOM 1591 O O . THR A 1 197 ? 19.266 -16.906 -11.445 1 98.44 197 THR A O 1
ATOM 1594 N N . ASP A 1 198 ? 18.859 -15.648 -13.336 1 98.25 198 ASP A N 1
ATOM 1595 C CA . ASP A 1 198 ? 19.359 -14.398 -12.773 1 98.25 198 ASP A CA 1
ATOM 1596 C C . ASP A 1 198 ? 18.266 -13.344 -12.711 1 98.25 198 ASP A C 1
ATOM 1598 O O . ASP A 1 198 ? 18.547 -12.156 -12.539 1 98.25 198 ASP A O 1
ATOM 1602 N N . TRP A 1 199 ? 17.062 -13.82 -12.875 1 98.81 199 TRP A N 1
ATOM 1603 C CA . TRP A 1 199 ? 15.953 -12.883 -12.891 1 98.81 199 TRP A CA 1
ATOM 1604 C C . TRP A 1 199 ? 15.695 -12.32 -11.5 1 98.81 199 TRP A C 1
ATOM 1606 O O . TRP A 1 199 ? 15.805 -13.047 -10.5 1 98.81 199 TRP A O 1
ATOM 1616 N N . LYS A 1 200 ? 15.297 -11.031 -11.477 1 98.81 200 LYS A N 1
ATOM 1617 C CA . LYS A 1 200 ? 14.859 -10.367 -10.25 1 98.81 200 LYS A CA 1
ATOM 1618 C C . LYS A 1 200 ? 13.336 -10.289 -10.18 1 98.81 200 LYS A C 1
ATOM 1620 O O . LYS A 1 200 ? 12.664 -10.297 -11.211 1 98.81 200 LYS A O 1
ATOM 1625 N N . PHE A 1 201 ? 12.859 -10.234 -9.008 1 98.88 201 PHE A N 1
ATOM 1626 C CA . PHE A 1 201 ? 11.43 -10.07 -8.766 1 98.88 201 PHE A CA 1
ATOM 1627 C C . PHE A 1 201 ? 11.18 -9 -7.711 1 98.88 201 PHE A C 1
ATOM 1629 O O . PHE A 1 201 ? 12.062 -8.68 -6.918 1 98.88 201 PHE A O 1
ATOM 1636 N N . GLY A 1 202 ? 10.016 -8.391 -7.746 1 98.88 202 GLY A N 1
ATOM 1637 C CA . GLY A 1 202 ? 9.75 -7.379 -6.734 1 98.88 202 GLY A CA 1
ATOM 1638 C C . GLY A 1 202 ? 8.281 -7.047 -6.586 1 98.88 202 GLY A C 1
ATOM 1639 O O . GLY A 1 202 ? 7.438 -7.629 -7.277 1 98.88 202 GLY A O 1
ATOM 1640 N N . LEU A 1 203 ? 7.988 -6.227 -5.613 1 98.88 203 LEU A N 1
ATOM 1641 C CA . LEU A 1 203 ? 6.656 -5.77 -5.238 1 98.88 203 LEU A CA 1
ATOM 1642 C C . LEU A 1 203 ? 6.461 -4.301 -5.602 1 98.88 203 LEU A C 1
ATOM 1644 O O . LEU A 1 203 ? 7.348 -3.479 -5.363 1 98.88 203 LEU A O 1
ATOM 1648 N N . CYS A 1 204 ? 5.395 -4.008 -6.238 1 98.88 204 CYS A N 1
ATOM 1649 C CA . CYS A 1 204 ? 4.887 -2.641 -6.328 1 98.88 204 CYS A CA 1
ATOM 1650 C C . CYS A 1 204 ? 3.652 -2.459 -5.453 1 98.88 204 CYS A C 1
ATOM 1652 O O . CYS A 1 204 ? 2.537 -2.764 -5.879 1 98.88 204 CYS A O 1
ATOM 1654 N N . PRO A 1 205 ? 3.814 -1.856 -4.301 1 98.62 205 PRO A N 1
ATOM 1655 C CA . PRO A 1 205 ? 2.699 -1.773 -3.354 1 98.62 205 PRO A CA 1
ATOM 1656 C C . PRO A 1 205 ? 1.638 -0.761 -3.779 1 98.62 205 PRO A C 1
ATOM 1658 O O . PRO A 1 205 ? 0.589 -0.653 -3.141 1 98.62 205 PRO A O 1
ATOM 1661 N N . SER A 1 206 ? 1.842 -0.016 -4.875 1 98.81 206 SER A N 1
ATOM 1662 C CA . SER A 1 206 ? 0.848 0.919 -5.391 1 98.81 206 SER A CA 1
ATOM 1663 C C . SER A 1 206 ? -0.273 0.189 -6.121 1 98.81 206 SER A C 1
ATOM 1665 O O . SER A 1 206 ? -1.321 0.772 -6.402 1 98.81 206 SER A O 1
ATOM 1667 N N . VAL A 1 207 ? -0.049 -1.056 -6.496 1 98.88 207 VAL A N 1
ATOM 1668 C CA . VAL A 1 207 ? -1.047 -1.851 -7.203 1 98.88 207 VAL A CA 1
ATOM 1669 C C . VAL A 1 207 ? -1.7 -2.838 -6.242 1 98.88 207 VAL A C 1
ATOM 1671 O O . VAL A 1 207 ? -1.012 -3.629 -5.59 1 98.88 207 VAL A O 1
ATOM 1674 N N . HIS A 1 208 ? -3.01 -2.734 -6.109 1 98.88 208 HIS A N 1
ATOM 1675 C CA . HIS A 1 208 ? -3.75 -3.607 -5.211 1 98.88 208 HIS A CA 1
ATOM 1676 C C . HIS A 1 208 ? -4.699 -4.52 -5.98 1 98.88 208 HIS A C 1
ATOM 1678 O O . HIS A 1 208 ? -5.598 -4.039 -6.676 1 98.88 208 HIS A O 1
ATOM 1684 N N . PHE A 1 209 ? -4.504 -5.797 -5.832 1 98.75 209 PHE A N 1
ATOM 1685 C CA . PHE A 1 209 ? -5.434 -6.766 -6.398 1 98.75 209 PHE A CA 1
ATOM 1686 C C . PHE A 1 209 ? -6.602 -7.02 -5.453 1 98.75 209 PHE A C 1
ATOM 1688 O O . PHE A 1 209 ? -6.41 -7.52 -4.344 1 98.75 209 PHE A O 1
ATOM 1695 N N . PRO A 1 210 ? -7.797 -6.613 -5.891 1 98.56 210 PRO A N 1
ATOM 1696 C CA . PRO A 1 210 ? -8.922 -7.074 -5.078 1 98.56 210 PRO A CA 1
ATOM 1697 C C . PRO A 1 210 ? -8.977 -8.594 -4.949 1 98.56 210 PRO A C 1
ATOM 1699 O O . PRO A 1 210 ? -8.883 -9.305 -5.949 1 98.56 210 PRO A O 1
ATOM 1702 N N . HIS A 1 211 ? -8.977 -9.055 -3.781 1 97.75 211 HIS A N 1
ATOM 1703 C CA . HIS A 1 211 ? -8.898 -10.477 -3.467 1 97.75 211 HIS A CA 1
ATOM 1704 C C . HIS A 1 211 ? -10.078 -10.922 -2.613 1 97.75 211 HIS A C 1
ATOM 1706 O O . HIS A 1 211 ? -10.375 -10.305 -1.585 1 97.75 211 HIS A O 1
ATOM 1712 N N . ASN A 1 212 ? -10.805 -11.82 -3.072 1 95.5 212 ASN A N 1
ATOM 1713 C CA . ASN A 1 212 ? -11.961 -12.375 -2.375 1 95.5 212 ASN A CA 1
ATOM 1714 C C . ASN A 1 212 ? -11.82 -13.883 -2.174 1 95.5 212 ASN A C 1
ATOM 1716 O O . ASN A 1 212 ? -12.477 -14.664 -2.865 1 95.5 212 ASN A O 1
ATOM 1720 N N . PRO A 1 213 ? -11.094 -14.258 -1.127 1 90.5 213 PRO A N 1
ATOM 1721 C CA . PRO A 1 213 ? -10.836 -15.688 -0.928 1 90.5 213 PRO A CA 1
ATOM 1722 C C . PRO A 1 213 ? -12.07 -16.438 -0.425 1 90.5 213 PRO A C 1
ATOM 1724 O O . PRO A 1 213 ? -13.133 -15.844 -0.253 1 90.5 213 PRO A O 1
ATOM 1727 N N . GLY A 1 214 ? -11.922 -17.688 -0.243 1 85.69 214 GLY A N 1
ATOM 1728 C CA . GLY A 1 214 ? -12.992 -18.547 0.227 1 85.69 214 GLY A CA 1
ATOM 1729 C C . GLY A 1 214 ? -13.609 -19.375 -0.876 1 85.69 214 GLY A C 1
ATOM 1730 O O . GLY A 1 214 ? -13.078 -19.453 -1.985 1 85.69 214 GLY A O 1
ATOM 1731 N N . GLY A 1 215 ? -14.625 -20.141 -0.554 1 85.06 215 GLY A N 1
ATOM 1732 C CA . GLY A 1 215 ? -15.312 -21.047 -1.457 1 85.06 215 GLY A CA 1
ATOM 1733 C C . GLY A 1 215 ? -16.188 -22.062 -0.737 1 85.06 215 GLY A C 1
ATOM 1734 O O . GLY A 1 215 ? -16.344 -21.984 0.483 1 85.06 215 GLY A O 1
ATOM 1735 N N . SER A 1 216 ? -16.734 -22.938 -1.556 1 83.31 216 SER A N 1
ATOM 1736 C CA . SER A 1 216 ? -17.594 -23.969 -0.984 1 83.31 216 SER A CA 1
ATOM 1737 C C . SER A 1 216 ? -16.797 -24.922 -0.088 1 83.31 216 SER A C 1
ATOM 1739 O O . SER A 1 216 ? -15.562 -24.969 -0.166 1 83.31 216 SER A O 1
ATOM 1741 N N . GLU A 1 217 ? -17.484 -25.625 0.714 1 77.06 217 GLU A N 1
ATOM 1742 C CA . GLU A 1 217 ? -16.844 -26.625 1.562 1 77.06 217 GLU A CA 1
ATOM 1743 C C . GLU A 1 217 ? -16.125 -27.672 0.723 1 77.06 217 GLU A C 1
ATOM 1745 O O . GLU A 1 217 ? -15.031 -28.125 1.087 1 77.06 217 GLU A O 1
ATOM 1750 N N . ASP A 1 218 ? -16.812 -28.047 -0.304 1 84.62 218 ASP A N 1
ATOM 1751 C CA . ASP A 1 218 ? -16.219 -29.016 -1.211 1 84.62 218 ASP A CA 1
ATOM 1752 C C . ASP A 1 218 ? -14.906 -28.5 -1.798 1 84.62 218 ASP A C 1
ATOM 1754 O O . ASP A 1 218 ? -13.898 -29.219 -1.813 1 84.62 218 ASP A O 1
ATOM 1758 N N . PHE A 1 219 ? -14.875 -27.391 -2.193 1 83.12 219 PHE A N 1
ATOM 1759 C CA . PHE A 1 219 ? -13.664 -26.781 -2.707 1 83.12 219 PHE A CA 1
ATOM 1760 C C . PHE A 1 219 ? -12.578 -26.719 -1.634 1 83.12 219 PHE A C 1
ATOM 1762 O O . PHE A 1 219 ? -11.43 -27.094 -1.883 1 83.12 219 PHE A O 1
ATOM 1769 N N . LEU A 1 220 ? -12.906 -26.266 -0.442 1 75.19 220 LEU A N 1
ATOM 1770 C CA . LEU A 1 220 ? -11.945 -26.047 0.632 1 75.19 220 LEU A CA 1
ATOM 1771 C C . LEU A 1 220 ? -11.336 -27.375 1.084 1 75.19 220 LEU A C 1
ATOM 1773 O O . LEU A 1 220 ? -10.172 -27.422 1.494 1 75.19 220 LEU A O 1
ATOM 1777 N N . SER A 1 221 ? -12.086 -28.453 0.969 1 78.75 221 SER A N 1
ATOM 1778 C CA . SER A 1 221 ? -11.555 -29.766 1.337 1 78.75 221 SER A CA 1
ATOM 1779 C C . SER A 1 221 ? -10.406 -30.172 0.417 1 78.75 221 SER A C 1
ATOM 1781 O O . SER A 1 221 ? -9.469 -30.828 0.849 1 78.75 221 SER A O 1
ATOM 1783 N N . HIS A 1 222 ? -10.516 -29.797 -0.861 1 81.06 222 HIS A N 1
ATOM 1784 C CA . HIS A 1 222 ? -9.43 -30.062 -1.803 1 81.06 222 HIS A CA 1
ATOM 1785 C C . HIS A 1 222 ? -8.273 -29.078 -1.583 1 81.06 222 HIS A C 1
ATOM 1787 O O . HIS A 1 222 ? -7.105 -29.484 -1.615 1 81.06 222 HIS A O 1
ATOM 1793 N N . ARG A 1 223 ? -8.617 -27.844 -1.273 1 77.31 223 ARG A N 1
ATOM 1794 C CA . ARG A 1 223 ? -7.641 -26.766 -1.127 1 77.31 223 ARG A CA 1
ATOM 1795 C C . ARG A 1 223 ? -6.734 -27.016 0.075 1 77.31 223 ARG A C 1
ATOM 1797 O O . ARG A 1 223 ? -5.547 -26.688 0.039 1 77.31 223 ARG A O 1
ATOM 1804 N N . TRP A 1 224 ? -7.297 -27.578 1.144 1 75.06 224 TRP A N 1
ATOM 1805 C CA . TRP A 1 224 ? -6.559 -27.719 2.393 1 75.06 224 TRP A CA 1
ATOM 1806 C C . TRP A 1 224 ? -6.312 -29.188 2.727 1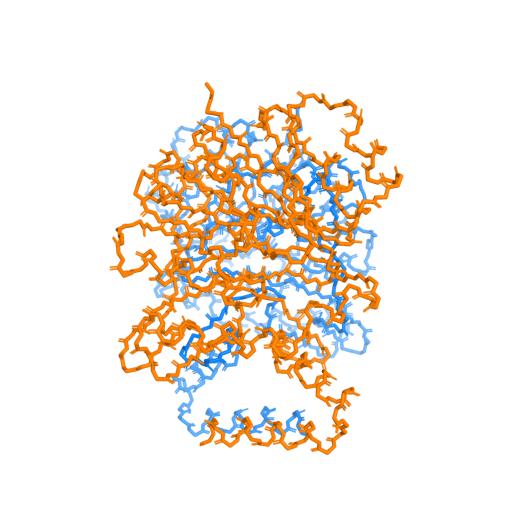 75.06 224 TRP A C 1
ATOM 1808 O O . TRP A 1 224 ? -6.297 -29.562 3.898 1 75.06 224 TRP A O 1
ATOM 1818 N N . SER A 1 225 ? -6.199 -29.969 1.684 1 79.62 225 SER A N 1
ATOM 1819 C CA . SER A 1 225 ? -5.902 -31.391 1.876 1 79.62 225 SER A CA 1
ATOM 1820 C C . SER A 1 225 ? -4.516 -31.578 2.475 1 79.62 225 SER A C 1
ATOM 1822 O O . SER A 1 225 ? -3.508 -31.281 1.83 1 79.62 225 SER A O 1
ATOM 1824 N N . ASN A 1 226 ? -4.484 -32.125 3.598 1 78.81 226 ASN A N 1
ATOM 1825 C CA . ASN A 1 226 ? -3.217 -32.375 4.273 1 78.81 226 ASN A CA 1
ATOM 1826 C C . ASN A 1 226 ? -2.326 -33.312 3.455 1 78.81 226 ASN A C 1
ATOM 1828 O O . ASN A 1 226 ? -1.111 -33.125 3.395 1 78.81 226 ASN A O 1
A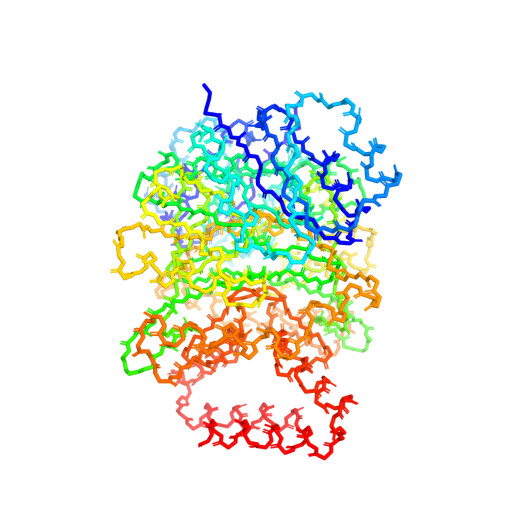TOM 1832 N N . ASN A 1 227 ? -2.939 -34.281 2.895 1 86.94 227 ASN A N 1
ATOM 1833 C CA . ASN A 1 227 ? -2.191 -35.25 2.098 1 86.94 227 ASN A CA 1
ATOM 1834 C C . ASN A 1 227 ? -1.52 -34.594 0.898 1 86.94 227 ASN A C 1
ATOM 1836 O O . ASN A 1 227 ? -0.347 -34.844 0.619 1 86.94 227 ASN A O 1
ATOM 1840 N N . LYS A 1 228 ? -2.215 -33.75 0.173 1 85.75 228 LYS A N 1
ATOM 1841 C CA . LYS A 1 228 ? -1.65 -33.062 -0.986 1 85.75 228 LYS A CA 1
ATOM 1842 C C . LYS A 1 228 ? -0.484 -32.188 -0.58 1 85.75 228 LYS A C 1
ATOM 1844 O O . LYS A 1 228 ? 0.542 -32.125 -1.262 1 85.75 228 LYS A O 1
ATOM 1849 N N . TYR A 1 229 ? -0.621 -31.5 0.546 1 86.88 229 TYR A N 1
ATOM 1850 C CA . TYR A 1 229 ? 0.438 -30.625 1.02 1 86.88 229 TYR A CA 1
ATOM 1851 C C . TYR A 1 229 ? 1.671 -31.422 1.431 1 86.88 229 TYR A C 1
ATOM 1853 O O . TYR A 1 229 ? 2.801 -31.016 1.147 1 86.88 229 TYR A O 1
ATOM 1861 N N . LYS A 1 230 ? 1.422 -32.5 2.105 1 89.5 230 LYS A N 1
ATOM 1862 C CA . LYS A 1 230 ? 2.533 -33.344 2.506 1 89.5 230 LYS A CA 1
ATOM 1863 C C . LYS A 1 230 ? 3.277 -33.906 1.286 1 89.5 230 LYS A C 1
ATOM 1865 O O . LYS A 1 230 ? 4.512 -33.875 1.25 1 89.5 230 LYS A O 1
ATOM 1870 N N . GLN A 1 231 ? 2.561 -34.344 0.342 1 93 231 GLN A N 1
ATOM 1871 C CA . GLN A 1 231 ? 3.162 -34.875 -0.882 1 93 231 GLN A CA 1
ATOM 1872 C C . GLN A 1 231 ? 3.953 -33.781 -1.608 1 93 231 GLN A C 1
ATOM 1874 O O . GLN A 1 231 ? 5.051 -34.031 -2.107 1 93 231 GLN A O 1
ATOM 1879 N N . ALA A 1 232 ? 3.369 -32.656 -1.683 1 94.25 232 ALA A N 1
ATOM 1880 C CA . ALA A 1 232 ? 4.035 -31.516 -2.342 1 94.25 232 ALA A CA 1
ATOM 1881 C C . ALA A 1 232 ? 5.348 -31.172 -1.642 1 94.25 232 ALA A C 1
ATOM 1883 O O . ALA A 1 232 ? 6.359 -30.922 -2.297 1 94.25 232 ALA A O 1
ATOM 1884 N N . GLU A 1 233 ? 5.336 -31.156 -0.354 1 94 233 GLU A N 1
ATOM 1885 C CA . GLU A 1 233 ? 6.539 -30.812 0.402 1 94 233 GLU A CA 1
ATOM 1886 C C . GLU A 1 233 ? 7.617 -31.875 0.226 1 94 233 GLU A C 1
ATOM 1888 O O . GLU A 1 233 ? 8.789 -31.562 0.027 1 94 233 GLU A O 1
ATOM 1893 N N . GLU A 1 234 ? 7.199 -33.125 0.321 1 96.38 234 GLU A N 1
ATOM 1894 C CA . GLU A 1 234 ? 8.141 -34.188 0.107 1 96.38 234 GLU A CA 1
ATOM 1895 C C . GLU A 1 234 ? 8.766 -34.125 -1.286 1 96.38 234 GLU A C 1
ATOM 1897 O O . GLU A 1 234 ? 9.969 -34.344 -1.445 1 96.38 234 GLU A O 1
ATOM 1902 N N . TYR A 1 235 ? 7.918 -33.844 -2.219 1 97.62 235 TYR A N 1
ATOM 1903 C CA . TYR A 1 235 ? 8.406 -33.75 -3.588 1 97.62 235 TYR A CA 1
ATOM 1904 C C . TYR A 1 235 ? 9.406 -32.594 -3.717 1 97.62 235 TYR A C 1
ATOM 1906 O O . TYR A 1 235 ? 10.461 -32.75 -4.328 1 97.62 235 TYR A O 1
ATOM 1914 N N . LEU A 1 236 ? 9.094 -31.469 -3.15 1 97.88 236 LEU A N 1
ATOM 1915 C CA . LEU A 1 236 ? 9.977 -30.297 -3.207 1 97.88 236 LEU A CA 1
ATOM 1916 C C . LEU A 1 236 ? 11.336 -30.625 -2.594 1 97.88 236 LEU A C 1
ATOM 1918 O O . LEU A 1 236 ? 12.375 -30.312 -3.18 1 97.88 236 LEU A O 1
ATOM 1922 N N . LEU A 1 237 ? 11.312 -31.188 -1.396 1 97.38 237 LEU A N 1
ATOM 1923 C CA . LEU A 1 237 ? 12.547 -31.5 -0.686 1 97.38 237 LEU A CA 1
ATOM 1924 C C . LEU A 1 237 ? 13.406 -32.469 -1.489 1 97.38 237 LEU A C 1
ATOM 1926 O O . LEU A 1 237 ? 14.617 -32.281 -1.601 1 97.38 237 LEU A O 1
ATOM 1930 N N . LYS A 1 238 ? 12.82 -33.469 -2.041 1 97.62 238 LYS A N 1
ATOM 1931 C CA . LYS A 1 238 ? 13.539 -34.438 -2.863 1 97.62 238 LYS A CA 1
ATOM 1932 C C . LYS A 1 238 ? 14.086 -33.781 -4.129 1 97.62 238 LYS A C 1
ATOM 1934 O O . LYS A 1 238 ? 15.242 -34 -4.492 1 97.62 238 LYS A O 1
ATOM 1939 N N . LYS A 1 239 ? 13.25 -33 -4.781 1 97.5 239 LYS A N 1
ATOM 1940 C CA . LYS A 1 239 ? 13.602 -32.344 -6.043 1 97.5 239 LYS A CA 1
ATOM 1941 C C . LYS A 1 239 ? 14.859 -31.5 -5.895 1 97.5 239 LYS A C 1
ATOM 1943 O O . LYS A 1 239 ? 15.734 -31.516 -6.766 1 97.5 239 LYS A O 1
ATOM 1948 N N . TRP A 1 240 ? 14.953 -30.812 -4.793 1 97.31 240 TRP A N 1
ATOM 1949 C CA . TRP A 1 240 ? 16.031 -29.844 -4.648 1 97.31 240 TRP A CA 1
ATOM 1950 C C . TRP A 1 240 ? 17.078 -30.328 -3.666 1 97.31 240 TRP A C 1
ATOM 1952 O O . TRP A 1 240 ? 18.125 -29.703 -3.512 1 97.31 240 TRP A O 1
ATOM 1962 N N . GLY A 1 241 ? 16.828 -31.391 -2.959 1 96.69 241 GLY A N 1
ATOM 1963 C CA . GLY A 1 241 ? 17.797 -31.984 -2.041 1 96.69 241 GLY A CA 1
ATOM 1964 C C . GLY A 1 241 ? 17.875 -31.25 -0.712 1 96.69 241 GLY A C 1
ATOM 1965 O O . GLY A 1 241 ? 18.953 -31.078 -0.153 1 96.69 241 GLY A O 1
ATOM 1966 N N . PHE A 1 242 ? 16.781 -30.734 -0.242 1 96.62 242 PHE A N 1
ATOM 1967 C CA . PHE A 1 242 ? 16.75 -30.062 1.052 1 96.62 242 PHE A CA 1
ATOM 1968 C C . PHE A 1 242 ? 16.234 -31 2.137 1 96.62 242 PHE A C 1
ATOM 1970 O O . PHE A 1 242 ? 15.523 -31.969 1.846 1 96.62 242 PHE A O 1
ATOM 1977 N N . GLU A 1 243 ? 16.594 -30.734 3.355 1 96.25 243 GLU A N 1
ATOM 1978 C CA . GLU A 1 243 ? 16.125 -31.531 4.48 1 96.25 243 GLU A CA 1
ATOM 1979 C C . GLU A 1 243 ? 14.805 -31.016 5.035 1 96.25 243 GLU A C 1
ATOM 1981 O O . GLU A 1 243 ? 13.93 -31.797 5.406 1 96.25 243 GLU A O 1
ATOM 1986 N N . ARG A 1 244 ? 14.703 -29.688 5.109 1 94.75 244 ARG A N 1
ATOM 1987 C CA . ARG A 1 244 ? 13.516 -29.078 5.691 1 94.75 244 ARG A CA 1
ATOM 1988 C C . ARG A 1 244 ? 13.102 -27.844 4.91 1 94.75 244 ARG A C 1
ATOM 1990 O O . ARG A 1 244 ? 13.93 -27.203 4.25 1 94.75 244 ARG A O 1
ATOM 1997 N N . TYR A 1 245 ? 11.789 -27.578 4.957 1 94.75 245 TYR A N 1
ATOM 1998 C CA . TYR A 1 245 ? 11.195 -26.375 4.402 1 94.75 245 TYR A CA 1
ATOM 1999 C C . TYR A 1 245 ? 10.688 -25.453 5.508 1 94.75 245 TYR A C 1
ATOM 2001 O O . TYR A 1 245 ? 9.789 -25.828 6.273 1 94.75 245 TYR A O 1
ATOM 2009 N N . ASN A 1 246 ? 11.328 -24.234 5.641 1 91.38 246 ASN A N 1
ATOM 2010 C CA . ASN A 1 246 ? 10.93 -23.234 6.625 1 91.38 246 ASN A CA 1
ATOM 2011 C C . ASN A 1 246 ? 10.461 -21.953 5.953 1 91.38 246 ASN A C 1
ATOM 2013 O O . ASN A 1 246 ? 11.156 -21.406 5.098 1 91.38 246 ASN A O 1
ATOM 2017 N N . GLN A 1 247 ? 9.297 -21.516 6.32 1 90.56 247 GLN A N 1
ATOM 2018 C CA . GLN A 1 247 ? 8.797 -20.266 5.746 1 90.56 247 GLN A CA 1
ATOM 2019 C C . GLN A 1 247 ? 8.203 -19.359 6.824 1 90.56 247 GLN A C 1
ATOM 2021 O O . GLN A 1 247 ? 7.445 -19.828 7.684 1 90.56 247 GLN A O 1
ATOM 2026 N N . LEU A 1 248 ? 8.602 -18.062 6.742 1 86.88 248 LEU A N 1
ATOM 2027 C CA . LEU A 1 248 ? 8.016 -17.047 7.602 1 86.88 248 LEU A CA 1
ATOM 2028 C C . LEU A 1 248 ? 6.535 -16.844 7.273 1 86.88 248 LEU A C 1
ATOM 2030 O O . LEU A 1 248 ? 6.16 -16.766 6.102 1 86.88 248 LEU A O 1
ATOM 2034 N N . ASP A 1 249 ? 5.734 -16.766 8.211 1 78.5 249 ASP A N 1
ATOM 2035 C CA . ASP A 1 249 ? 4.293 -16.625 8.008 1 78.5 249 ASP A CA 1
ATOM 2036 C C . ASP A 1 249 ? 3.891 -15.156 7.898 1 78.5 249 ASP A C 1
ATOM 2038 O O . ASP A 1 249 ? 2.828 -14.844 7.363 1 78.5 249 ASP A O 1
ATOM 2042 N N . ASP A 1 250 ? 4.762 -14.25 8.344 1 80.5 250 ASP A N 1
ATOM 2043 C CA . ASP A 1 250 ? 4.438 -12.82 8.312 1 80.5 250 ASP A CA 1
ATOM 2044 C C . ASP A 1 250 ? 4.527 -12.266 6.895 1 80.5 250 ASP A C 1
ATOM 2046 O O . ASP A 1 250 ? 5.273 -12.789 6.062 1 80.5 250 ASP A O 1
ATOM 2050 N N . ASN A 1 251 ? 3.676 -11.305 6.672 1 91.38 251 ASN A N 1
ATOM 2051 C CA . ASN A 1 251 ? 3.779 -10.531 5.438 1 91.38 251 ASN A CA 1
ATOM 2052 C C . ASN A 1 251 ? 4.648 -9.289 5.621 1 91.38 251 ASN A C 1
ATOM 2054 O O . ASN A 1 251 ? 4.684 -8.711 6.707 1 91.38 251 ASN A O 1
ATOM 2058 N N . TRP A 1 252 ? 5.344 -8.945 4.609 1 95.19 252 TRP A N 1
ATOM 2059 C CA . TRP A 1 252 ? 6.195 -7.766 4.719 1 95.19 252 TRP A CA 1
ATOM 2060 C C . TRP A 1 252 ? 5.367 -6.52 5.012 1 95.19 252 TRP A C 1
ATOM 2062 O O . TRP A 1 252 ? 5.754 -5.688 5.84 1 95.19 252 TRP A O 1
ATOM 2072 N N . LEU A 1 253 ? 4.316 -6.324 4.367 1 95.62 253 LEU A N 1
ATOM 2073 C CA . LEU A 1 253 ? 3.332 -5.266 4.578 1 95.62 253 LEU A CA 1
ATOM 2074 C C . LEU A 1 253 ? 1.998 -5.848 5.035 1 95.62 253 LEU A C 1
ATOM 2076 O O . LEU A 1 253 ? 1.484 -6.785 4.422 1 95.62 253 LEU A O 1
ATOM 2080 N N . ASP A 1 254 ? 1.441 -5.32 6.133 1 93.62 254 ASP A N 1
ATOM 2081 C CA . ASP A 1 254 ? 0.161 -5.797 6.648 1 93.62 254 ASP A CA 1
ATOM 2082 C C . ASP A 1 254 ? -0.531 -4.719 7.477 1 93.62 254 ASP A C 1
ATOM 2084 O O . ASP A 1 254 ? 0.044 -3.656 7.73 1 93.62 254 ASP A O 1
ATOM 2088 N N . VAL A 1 255 ? -1.755 -4.961 7.82 1 93.94 255 VAL A N 1
ATOM 2089 C CA . VAL A 1 255 ? -2.531 -3.938 8.516 1 93.94 255 VAL A CA 1
ATOM 2090 C C . VAL A 1 255 ? -2.572 -4.25 10.016 1 93.94 255 VAL A C 1
ATOM 2092 O O . VAL A 1 255 ? -2.393 -5.398 10.422 1 93.94 255 VAL A O 1
ATOM 2095 N N . TYR A 1 256 ? -2.793 -3.219 10.797 1 88.38 256 TYR A N 1
ATOM 2096 C CA . TYR A 1 256 ? -3.018 -3.338 12.234 1 88.38 256 TYR A CA 1
ATOM 2097 C C . TYR A 1 256 ? -4.367 -3.99 12.523 1 88.38 256 TYR A C 1
ATOM 2099 O O . TYR A 1 256 ? -5.387 -3.605 11.945 1 88.38 256 TYR A O 1
ATOM 2107 N N . ASP A 1 257 ? -4.391 -5.031 13.328 1 81 257 ASP A N 1
ATOM 2108 C CA . ASP A 1 257 ? -5.605 -5.703 13.789 1 81 257 ASP A CA 1
ATOM 2109 C C . ASP A 1 257 ? -5.863 -5.41 15.266 1 81 257 ASP A C 1
ATOM 2111 O O . ASP A 1 257 ? -5.168 -5.934 16.141 1 81 257 ASP A O 1
ATOM 2115 N N . PRO A 1 258 ? -6.84 -4.527 15.531 1 79.38 258 PRO A N 1
ATOM 2116 C CA . PRO A 1 258 ? -7.062 -4.121 16.922 1 79.38 258 PRO A CA 1
ATOM 2117 C C . PRO A 1 258 ? -7.48 -5.285 17.812 1 79.38 258 PRO A C 1
ATOM 2119 O O . PRO A 1 258 ? -7.363 -5.199 19.031 1 79.38 258 PRO A O 1
ATOM 2122 N N . ARG A 1 259 ? -8.008 -6.387 17.266 1 70.56 259 ARG A N 1
ATOM 2123 C CA . ARG A 1 259 ? -8.375 -7.551 18.062 1 70.56 259 ARG A CA 1
ATOM 2124 C C . ARG A 1 259 ? -7.16 -8.141 18.766 1 70.56 259 ARG A C 1
ATOM 2126 O O . ARG A 1 259 ? -7.281 -8.711 19.859 1 70.56 259 ARG A O 1
ATOM 2133 N N . PHE A 1 260 ? -5.922 -7.91 18.094 1 67.12 260 PHE A N 1
ATOM 2134 C CA . PHE A 1 260 ? -4.703 -8.508 18.625 1 67.12 260 PHE A CA 1
ATOM 2135 C C . PHE A 1 260 ? -3.74 -7.434 19.109 1 67.12 260 PHE A C 1
ATOM 2137 O O . PHE A 1 260 ? -2.713 -7.742 19.719 1 67.12 260 PHE A O 1
ATOM 2144 N N . GLY A 1 261 ? -4.07 -6.16 18.844 1 69.38 261 GLY A N 1
ATOM 2145 C CA . GLY A 1 261 ? -3.207 -5.051 19.219 1 69.38 261 GLY A CA 1
ATOM 2146 C C . GLY A 1 261 ? -1.878 -5.055 18.484 1 69.38 261 GLY A C 1
ATOM 2147 O O . GLY A 1 261 ? -0.867 -4.594 19.031 1 69.38 261 GLY A O 1
ATOM 2148 N N . MET A 1 262 ? -1.853 -5.812 17.328 1 74.31 262 MET A N 1
ATOM 2149 C CA . MET A 1 262 ? -0.646 -5.91 16.5 1 74.31 262 MET A CA 1
ATOM 2150 C C . MET A 1 262 ? -0.997 -6.199 15.055 1 74.31 262 MET A C 1
ATOM 2152 O O . MET A 1 262 ? -2.158 -6.453 14.727 1 74.31 262 MET A O 1
ATOM 2156 N N . HIS A 1 263 ? -0.022 -5.988 14.227 1 74.75 263 HIS A N 1
ATOM 2157 C CA . HIS A 1 263 ? -0.213 -6.34 12.82 1 74.75 263 HIS A CA 1
ATOM 2158 C C . HIS A 1 263 ? -0.309 -7.848 12.641 1 74.75 263 HIS A C 1
ATOM 2160 O O . HIS A 1 263 ? 0.369 -8.609 13.336 1 74.75 263 HIS A O 1
ATOM 2166 N N . SER A 1 264 ? -1.477 -8.195 11.891 1 57.75 264 SER A N 1
ATOM 2167 C CA . SER A 1 264 ? -1.981 -9.562 11.75 1 57.75 264 SER A CA 1
ATOM 2168 C C . SER A 1 264 ? -0.849 -10.539 11.469 1 57.75 264 SER A C 1
ATOM 2170 O O . SER A 1 264 ? 0.027 -10.266 10.648 1 57.75 264 SER A O 1
ATOM 2172 N N . ASN A 1 265 ? -0.4 -11.133 12.414 1 48.44 265 ASN A N 1
ATOM 2173 C CA . ASN A 1 265 ? 0.357 -12.344 12.125 1 48.44 265 ASN A CA 1
ATOM 2174 C C . ASN A 1 265 ? -0.565 -13.531 11.875 1 48.44 265 ASN A C 1
ATOM 2176 O O . ASN A 1 265 ? -1.08 -14.141 12.812 1 48.44 265 ASN A O 1
ATOM 2180 N N . PRO A 1 266 ? -1.189 -13.43 10.648 1 42.53 266 PRO A N 1
ATOM 2181 C CA . PRO A 1 266 ? -2.186 -14.484 10.453 1 42.53 266 PRO A CA 1
ATOM 2182 C C . PRO A 1 266 ? -1.741 -15.828 11.039 1 42.53 266 PRO A C 1
ATOM 2184 O O . PRO A 1 266 ? -2.57 -16.594 11.531 1 42.53 266 PRO A O 1
ATOM 2187 N N . SER A 1 267 ? -0.437 -16.062 10.672 1 39.22 267 SER A N 1
ATOM 2188 C CA . SER A 1 267 ? -0.109 -17.469 10.883 1 39.22 267 SER A CA 1
ATOM 2189 C C . SER A 1 267 ? -0.326 -17.875 12.336 1 39.22 267 SER A C 1
ATOM 2191 O O . SER A 1 267 ? -0.843 -18.953 12.617 1 39.22 267 SER A O 1
ATOM 2193 N N . ILE A 1 268 ? 0.085 -17 13.141 1 39.41 268 ILE A N 1
ATOM 2194 C CA . ILE A 1 268 ? 0.038 -17.516 14.508 1 39.41 268 ILE A CA 1
ATOM 2195 C C . ILE A 1 268 ? -1.414 -17.641 14.953 1 39.41 268 ILE A C 1
ATOM 2197 O O . ILE A 1 268 ? -1.795 -18.641 15.562 1 39.41 268 ILE A O 1
ATOM 2201 N N . PHE A 1 269 ? -2.172 -16.609 14.586 1 38.47 269 PHE A N 1
ATOM 2202 C CA . PHE A 1 269 ? -3.541 -16.656 15.086 1 38.47 269 PHE A CA 1
ATOM 2203 C C . PHE A 1 269 ? -4.387 -17.609 14.258 1 38.47 269 PHE A C 1
ATOM 2205 O O . PHE A 1 269 ? -5.219 -18.344 14.805 1 38.47 269 PHE A O 1
ATOM 2212 N N . ASP A 1 270 ? -4.109 -17.484 12.953 1 39.16 270 ASP A N 1
ATOM 2213 C CA . ASP A 1 270 ? -4.836 -18.469 12.156 1 39.16 270 ASP A CA 1
ATOM 2214 C C . ASP A 1 270 ? -4.473 -19.891 12.578 1 39.16 270 ASP A C 1
ATOM 2216 O O . ASP A 1 270 ? -5.352 -20.734 12.711 1 39.16 270 ASP A O 1
ATOM 2220 N N . MET A 1 271 ? -3.197 -20.047 12.711 1 38.91 271 MET A N 1
ATOM 2221 C CA . MET A 1 271 ? -2.762 -21.344 13.234 1 38.91 271 MET A CA 1
ATOM 2222 C C . MET A 1 271 ? -3.311 -21.578 14.641 1 38.91 271 MET A C 1
ATOM 2224 O O . MET A 1 271 ? -3.779 -22.672 14.953 1 38.91 271 MET A O 1
ATOM 2228 N N . ALA A 1 272 ? -3.189 -20.484 15.383 1 40.34 272 ALA A N 1
ATOM 2229 C CA . ALA A 1 272 ? -3.734 -20.609 16.734 1 40.34 272 ALA A CA 1
ATOM 2230 C C . ALA A 1 272 ? -5.238 -20.875 16.703 1 40.34 272 ALA A C 1
ATOM 2232 O O . ALA A 1 272 ? -5.75 -21.719 17.422 1 40.34 272 ALA A O 1
ATOM 2233 N N . TYR A 1 273 ? -5.824 -20.094 15.875 1 39.88 273 TYR A N 1
ATOM 2234 C CA . TYR A 1 273 ? -7.262 -20.297 15.734 1 39.88 273 TYR A CA 1
ATOM 2235 C C . TYR A 1 273 ? -7.562 -21.688 15.164 1 39.88 273 TYR A C 1
ATOM 2237 O O . TYR A 1 273 ? -8.445 -22.391 15.664 1 39.88 273 TYR A O 1
ATOM 2245 N N . HIS A 1 274 ? -6.879 -22.016 14.094 1 41.03 274 HIS A N 1
ATOM 2246 C CA . HIS A 1 274 ? -7.059 -23.375 13.586 1 41.03 274 HIS A CA 1
ATOM 2247 C C . HIS A 1 274 ? -6.684 -24.406 14.633 1 41.03 274 HIS A C 1
ATOM 2249 O O . HIS A 1 274 ? -7.383 -25.406 14.797 1 41.03 274 HIS A O 1
ATOM 2255 N N . THR A 1 275 ? -5.551 -24.172 15.258 1 42.22 275 THR A N 1
ATOM 2256 C CA . THR A 1 275 ? -5.164 -25.062 16.344 1 42.22 275 THR A CA 1
ATOM 2257 C C . THR A 1 275 ? -6.211 -25.062 17.453 1 42.22 275 THR A C 1
ATOM 2259 O O . THR A 1 275 ? -6.555 -26.109 17.984 1 42.22 275 THR A O 1
ATOM 2262 N N . TYR A 1 276 ? -6.648 -23.891 17.75 1 42.12 276 TYR A N 1
ATOM 2263 C CA . TYR A 1 276 ? -7.719 -23.781 18.734 1 42.12 276 TYR A CA 1
ATOM 2264 C C . TYR A 1 276 ? -8.969 -24.516 18.266 1 42.12 276 TYR A C 1
ATOM 2266 O O . TYR A 1 276 ? -9.562 -25.297 19.016 1 42.12 276 TYR A O 1
ATOM 2274 N N . GLU A 1 277 ? -9.289 -24.234 17.094 1 46.38 277 GLU A N 1
ATOM 2275 C CA . GLU A 1 277 ? -10.5 -24.875 16.578 1 46.38 277 GLU A CA 1
ATOM 2276 C C . GLU A 1 277 ? -10.289 -26.375 16.406 1 46.38 277 GLU A C 1
ATOM 2278 O O . GLU A 1 277 ? -11.188 -27.172 16.688 1 46.38 277 GLU A O 1
ATOM 2283 N N . SER A 1 278 ? -9.156 -26.703 15.891 1 47.41 278 SER A N 1
ATOM 2284 C CA . SER A 1 278 ? -8.93 -28.109 15.57 1 47.41 278 SER A CA 1
ATOM 2285 C C . SER A 1 278 ? -8.406 -28.875 16.781 1 47.41 278 SER A C 1
ATOM 2287 O O . SER A 1 278 ? -8.734 -30.047 16.969 1 47.41 278 SER A O 1
ATOM 2289 N N . GLU A 1 279 ? -7.492 -28.156 17.594 1 50 279 GLU A N 1
ATOM 2290 C CA . GLU A 1 279 ? -6.82 -28.938 18.625 1 50 279 GLU A CA 1
ATOM 2291 C C . GLU A 1 279 ? -7.137 -28.406 20.016 1 50 279 GLU A C 1
ATOM 2293 O O . GLU A 1 279 ? -6.699 -28.969 21.016 1 50 279 GLU A O 1
ATOM 2298 N N . GLY A 1 280 ? -7.957 -27.5 20.094 1 46.62 280 GLY A N 1
ATOM 2299 C CA . GLY A 1 280 ? -8.453 -26.969 21.359 1 46.62 280 GLY A CA 1
ATOM 2300 C C . GLY A 1 280 ? -7.508 -25.969 22 1 46.62 280 GLY A C 1
ATOM 2301 O O . GLY A 1 280 ? -6.418 -25.719 21.484 1 46.62 280 GLY A O 1
ATOM 2302 N N . ILE A 1 281 ? -7.984 -25.422 23.203 1 45.47 281 ILE A N 1
ATOM 2303 C CA . ILE A 1 281 ? -7.363 -24.297 23.906 1 45.47 281 ILE A CA 1
ATOM 2304 C C . ILE A 1 281 ? -6.004 -24.719 24.453 1 45.47 281 ILE A C 1
ATOM 2306 O O . ILE A 1 281 ? -5.055 -23.938 24.453 1 45.47 281 ILE A O 1
ATOM 2310 N N . ILE A 1 282 ? -5.895 -25.891 24.891 1 44.38 282 ILE A N 1
ATOM 2311 C CA . ILE A 1 282 ? -4.664 -26.375 25.516 1 44.38 282 ILE A CA 1
ATOM 2312 C C . ILE A 1 282 ? -3.553 -26.438 24.469 1 44.38 282 ILE A C 1
ATOM 2314 O O . ILE A 1 282 ? -2.422 -26.016 24.719 1 44.38 282 ILE A O 1
ATOM 2318 N N . SER A 1 283 ? -3.801 -26.828 23.328 1 47.44 283 SER A N 1
ATOM 2319 C CA . SER A 1 283 ? -2.836 -26.922 22.234 1 47.44 283 SER A CA 1
ATOM 2320 C C . SER A 1 283 ? -2.453 -25.531 21.719 1 47.44 283 SER A C 1
ATOM 2322 O O . SER A 1 283 ? -1.289 -25.281 21.391 1 47.44 283 SER A O 1
ATOM 2324 N N . LEU A 1 284 ? -3.381 -24.703 21.781 1 46.66 284 LEU A N 1
ATOM 2325 C CA . LEU A 1 284 ? -3.119 -23.297 21.469 1 46.66 284 LEU A CA 1
ATOM 2326 C C . LEU A 1 284 ? -2.141 -22.688 22.484 1 46.66 284 LEU A C 1
ATOM 2328 O O . LEU A 1 284 ? -1.168 -22.047 22.094 1 46.66 284 LEU A O 1
ATOM 2332 N N . ILE A 1 285 ? -2.432 -22.953 23.703 1 44.97 285 ILE A N 1
ATOM 2333 C CA . ILE A 1 285 ? -1.549 -22.453 24.75 1 44.97 285 ILE A CA 1
ATOM 2334 C C . ILE A 1 285 ? -0.173 -23.094 24.625 1 44.97 285 ILE A C 1
ATOM 2336 O O . ILE A 1 285 ? 0.852 -22.422 24.719 1 44.97 285 ILE A O 1
ATOM 2340 N N . SER A 1 286 ? -0.116 -24.234 24.359 1 47.38 286 SER A N 1
ATOM 2341 C CA . SER A 1 286 ? 1.148 -24.938 24.188 1 47.38 286 SER A CA 1
ATOM 2342 C C . SER A 1 286 ? 1.917 -24.422 22.984 1 47.38 286 SER A C 1
ATOM 2344 O O . SER A 1 286 ? 3.137 -24.25 23.031 1 47.38 286 SER A O 1
ATOM 2346 N N . SER A 1 287 ? 1.261 -24.109 21.984 1 46.88 287 SER A N 1
ATOM 2347 C CA . SER A 1 287 ? 1.888 -23.609 20.766 1 46.88 287 SER A CA 1
ATOM 2348 C C . SER A 1 287 ? 2.375 -22.172 20.953 1 46.88 287 SER A C 1
ATOM 2350 O O . SER A 1 287 ? 3.439 -21.797 20.469 1 46.88 287 SER A O 1
ATOM 2352 N N . VAL A 1 288 ? 1.596 -21.484 21.703 1 45.12 288 VAL A N 1
ATOM 2353 C CA . VAL A 1 288 ? 1.976 -20.109 22.062 1 45.12 288 VAL A CA 1
ATOM 2354 C C . VAL A 1 288 ? 3.182 -20.141 23 1 45.12 288 VAL A C 1
ATOM 2356 O O . VAL A 1 288 ? 4.113 -19.359 22.844 1 45.12 288 VAL A O 1
ATOM 2359 N N . ILE A 1 289 ? 3.111 -20.984 23.953 1 42.47 289 ILE A N 1
ATOM 2360 C CA . ILE A 1 289 ? 4.242 -21.172 24.859 1 42.47 289 ILE A CA 1
ATOM 2361 C C . ILE A 1 289 ? 5.465 -21.641 24.062 1 42.47 289 ILE A C 1
ATOM 2363 O O . ILE A 1 289 ? 6.57 -21.125 24.266 1 42.47 289 ILE A O 1
ATOM 2367 N N . GLU A 1 290 ? 5.273 -22.5 23.203 1 44.41 290 GLU A N 1
ATOM 2368 C CA . GLU A 1 290 ? 6.391 -23 22.406 1 44.41 290 GLU A CA 1
ATOM 2369 C C . GLU A 1 290 ? 6.926 -21.906 21.469 1 44.41 290 GLU A C 1
ATOM 2371 O O . GLU A 1 290 ? 8.133 -21.812 21.25 1 44.41 290 GLU A O 1
ATOM 2376 N N . PHE A 1 291 ? 6.062 -21.234 20.922 1 41.41 291 PHE A N 1
ATOM 2377 C CA . PHE A 1 291 ? 6.473 -20.078 20.156 1 41.41 291 PHE A CA 1
ATOM 2378 C C . PHE A 1 291 ? 7.199 -19.062 21.031 1 41.41 291 PHE A C 1
ATOM 2380 O O . PHE A 1 291 ? 8.18 -18.453 20.594 1 41.41 291 PHE A O 1
ATOM 2387 N N . GLY A 1 292 ? 6.656 -18.797 22.109 1 38.03 292 GLY A N 1
ATOM 2388 C CA . GLY A 1 292 ? 7.395 -18 23.094 1 38.03 292 GLY A CA 1
ATOM 2389 C C . GLY A 1 292 ? 8.711 -18.641 23.5 1 38.03 292 GLY A C 1
ATOM 2390 O O . GLY A 1 292 ? 9.688 -17.938 23.766 1 38.03 292 GLY A O 1
ATOM 2391 N N . LYS A 1 293 ? 8.789 -19.891 23.656 1 38.84 293 LYS A N 1
ATOM 2392 C CA . LYS A 1 293 ? 10.031 -20.594 23.984 1 38.84 293 LYS A CA 1
ATOM 2393 C C . LYS A 1 293 ? 11 -20.562 22.812 1 38.84 293 LYS A C 1
ATOM 2395 O O . LYS A 1 293 ? 12.219 -20.547 23 1 38.84 293 LYS A O 1
ATOM 2400 N N . LYS A 1 294 ? 10.609 -20.703 21.672 1 37.5 294 LYS A N 1
ATOM 2401 C CA . LYS A 1 294 ? 11.555 -20.656 20.547 1 37.5 294 LYS A CA 1
ATOM 2402 C C . LYS A 1 294 ? 12.07 -19.234 20.328 1 37.5 294 LYS A C 1
ATOM 2404 O O . LYS A 1 294 ? 13.055 -19.031 19.609 1 37.5 294 LYS A O 1
ATOM 2409 N N . LYS A 1 295 ? 11.438 -18.328 20.812 1 34.03 295 LYS A N 1
ATOM 2410 C CA . LYS A 1 295 ? 11.906 -16.953 20.781 1 34.03 295 LYS A CA 1
ATOM 2411 C C . LYS A 1 295 ? 12.641 -16.594 22.062 1 34.03 295 LYS A C 1
ATOM 2413 O O . LYS A 1 295 ? 13.242 -15.523 22.172 1 34.03 295 LYS A O 1
ATOM 2418 N N . LEU A 1 296 ? 12.469 -17.281 23.062 1 26.72 296 LEU A N 1
ATOM 2419 C CA . LEU A 1 296 ? 13.367 -17.156 24.203 1 26.72 296 LEU A CA 1
ATOM 2420 C C . LEU A 1 296 ? 14.602 -18.031 24.031 1 26.72 296 LEU A C 1
ATOM 2422 O O . LEU A 1 296 ? 14.492 -19.203 23.656 1 26.72 296 LEU A O 1
ATOM 2426 N N . MET B 1 1 ? -11.141 21.531 -15.773 1 55.69 1 MET B N 1
ATOM 2427 C CA . MET B 1 1 ? -10.109 20.797 -15.047 1 55.69 1 MET B CA 1
ATOM 2428 C C . MET B 1 1 ? -9.961 21.328 -13.625 1 55.69 1 MET B C 1
ATOM 2430 O O . MET B 1 1 ? -9.969 22.547 -13.414 1 55.69 1 MET B O 1
ATOM 2434 N N . SER B 1 2 ? -10.164 20.469 -12.617 1 70.5 2 SER B N 1
ATOM 2435 C CA . SER B 1 2 ? -10.109 20.953 -11.242 1 70.5 2 SER B CA 1
ATOM 2436 C C . SER B 1 2 ? -8.766 21.625 -10.945 1 70.5 2 SER B C 1
ATOM 2438 O O . SER B 1 2 ? -7.734 21.203 -11.469 1 70.5 2 SER B O 1
ATOM 2440 N N . ASN B 1 3 ? -8.859 22.734 -10.305 1 92.12 3 ASN B N 1
ATOM 2441 C CA . ASN B 1 3 ? -7.621 23.406 -9.945 1 92.12 3 ASN B CA 1
ATOM 2442 C C . ASN B 1 3 ? -7.117 22.969 -8.57 1 92.12 3 ASN B C 1
ATOM 2444 O O . ASN B 1 3 ? -7.887 22.922 -7.609 1 92.12 3 ASN B O 1
ATOM 2448 N N . VAL B 1 4 ? -5.922 22.516 -8.555 1 98.19 4 VAL B N 1
ATOM 2449 C CA . VAL B 1 4 ? -5.273 22 -7.352 1 98.19 4 VAL B CA 1
ATOM 2450 C C . VAL B 1 4 ? -4.055 22.859 -7.012 1 98.19 4 VAL B C 1
ATOM 2452 O O . VAL B 1 4 ? -3.258 23.188 -7.895 1 98.19 4 VAL B O 1
ATOM 2455 N N . ALA B 1 5 ? -3.945 23.25 -5.746 1 98.56 5 ALA B N 1
ATOM 2456 C CA . ALA B 1 5 ? -2.758 23.938 -5.262 1 98.56 5 ALA B CA 1
ATOM 2457 C C . ALA B 1 5 ? -2.006 23.094 -4.238 1 98.56 5 ALA B C 1
ATOM 2459 O O . ALA B 1 5 ? -2.592 22.234 -3.59 1 98.56 5 ALA B O 1
ATOM 2460 N N . VAL B 1 6 ? -0.749 23.344 -4.16 1 98.75 6 VAL B N 1
ATOM 2461 C CA . VAL B 1 6 ? 0.056 22.719 -3.121 1 98.75 6 VAL B CA 1
ATOM 2462 C C . VAL B 1 6 ? 0.199 23.656 -1.927 1 98.75 6 VAL B C 1
ATOM 2464 O O . VAL B 1 6 ? 0.41 24.859 -2.1 1 98.75 6 VAL B O 1
ATOM 2467 N N . CYS B 1 7 ? 0.021 23.109 -0.738 1 98.75 7 CYS B N 1
ATOM 2468 C CA . CYS B 1 7 ? 0.275 23.781 0.534 1 98.75 7 CYS B CA 1
ATOM 2469 C C . CYS B 1 7 ? 1.473 23.172 1.245 1 98.75 7 CYS B C 1
ATOM 2471 O O . CYS B 1 7 ? 1.457 21.984 1.579 1 98.75 7 CYS B O 1
ATOM 2473 N N . THR B 1 8 ? 2.508 23.938 1.451 1 98.69 8 THR B N 1
ATOM 2474 C CA . THR B 1 8 ? 3.67 23.422 2.172 1 98.69 8 THR B CA 1
ATOM 2475 C C . THR B 1 8 ? 4.266 24.516 3.068 1 98.69 8 THR B C 1
ATOM 2477 O O . THR B 1 8 ? 4.047 25.703 2.84 1 98.69 8 THR B O 1
ATOM 2480 N N . THR B 1 9 ? 4.91 24.062 4.148 1 98.06 9 THR B N 1
ATOM 2481 C CA . THR B 1 9 ? 5.605 24.953 5.074 1 98.06 9 THR B CA 1
ATOM 2482 C C . THR B 1 9 ? 7.098 24.625 5.113 1 98.06 9 THR B C 1
ATOM 2484 O O . THR B 1 9 ? 7.504 23.5 4.844 1 98.06 9 THR B O 1
ATOM 2487 N N . VAL B 1 10 ? 7.895 25.656 5.367 1 97.62 10 VAL B N 1
ATOM 2488 C CA . VAL B 1 10 ? 9.328 25.422 5.492 1 97.62 10 VAL B CA 1
ATOM 2489 C C . VAL B 1 10 ? 9.898 26.281 6.621 1 97.62 10 VAL B C 1
ATOM 2491 O O . VAL B 1 10 ? 9.492 27.422 6.801 1 97.62 10 VAL B O 1
ATOM 2494 N N . PHE B 1 11 ? 10.758 25.688 7.379 1 95.88 11 PHE B N 1
ATOM 2495 C CA . PHE B 1 11 ? 11.461 26.375 8.453 1 95.88 11 PHE B CA 1
ATOM 2496 C C . PHE B 1 11 ? 12.953 26.438 8.164 1 95.88 11 PHE B C 1
ATOM 2498 O O . PHE B 1 11 ? 13.438 27.406 7.57 1 95.88 11 PHE B O 1
ATOM 2505 N N . LYS B 1 12 ? 13.672 25.219 8.219 1 94.06 12 LYS B N 1
ATOM 2506 C CA . LYS B 1 12 ? 15.125 25.234 8.047 1 94.06 12 LYS B CA 1
ATOM 2507 C C . LYS B 1 12 ? 15.57 24.203 7.02 1 94.06 12 LYS B C 1
ATOM 2509 O O . LYS B 1 12 ? 16.766 24.031 6.785 1 94.06 12 LYS B O 1
ATOM 2514 N N . ARG B 1 13 ? 14.664 23.594 6.414 1 94.69 13 ARG B N 1
ATOM 2515 C CA . ARG B 1 13 ? 15.008 22.516 5.492 1 94.69 13 ARG B CA 1
ATOM 2516 C C . ARG B 1 13 ? 14.781 22.938 4.043 1 94.69 13 ARG B C 1
ATOM 2518 O O . ARG B 1 13 ? 14.07 22.25 3.299 1 94.69 13 ARG B O 1
ATOM 2525 N N . ILE B 1 14 ? 15.562 23.875 3.646 1 96.38 14 ILE B N 1
ATOM 2526 C CA . ILE B 1 14 ? 15.297 24.531 2.373 1 96.38 14 ILE B CA 1
ATOM 2527 C C . ILE B 1 14 ? 15.648 23.594 1.221 1 96.38 14 ILE B C 1
ATOM 2529 O O . ILE B 1 14 ? 15.008 23.625 0.169 1 96.38 14 ILE B O 1
ATOM 2533 N N . GLU B 1 15 ? 16.672 22.75 1.373 1 97.12 15 GLU B N 1
ATOM 2534 C CA . GLU B 1 15 ? 17.031 21.828 0.296 1 97.12 15 GLU B CA 1
ATOM 2535 C C . GLU B 1 15 ? 15.961 20.781 0.073 1 97.12 15 GLU B C 1
ATOM 2537 O O . GLU B 1 15 ? 15.742 20.328 -1.058 1 97.12 15 GLU B O 1
ATOM 2542 N N . LYS B 1 16 ? 15.344 20.344 1.11 1 97.62 16 LYS B N 1
ATOM 2543 C CA . LYS B 1 16 ? 14.234 19.406 0.981 1 97.62 16 LYS B CA 1
ATOM 2544 C C . LYS B 1 16 ? 13.055 20.062 0.262 1 97.62 16 LYS B C 1
ATOM 2546 O O . LYS B 1 16 ? 12.406 19.422 -0.573 1 97.62 16 LYS B O 1
ATOM 2551 N N . LEU B 1 17 ? 12.812 21.312 0.59 1 98.31 17 LEU B N 1
ATOM 2552 C CA . LEU B 1 17 ? 11.781 22.047 -0.131 1 98.31 17 LEU B CA 1
ATOM 2553 C C . LEU B 1 17 ? 12.109 22.125 -1.618 1 98.31 17 LEU B C 1
ATOM 2555 O O . LEU B 1 17 ? 11.219 21.984 -2.463 1 98.31 17 LEU B O 1
ATOM 2559 N N . ASN B 1 18 ? 13.344 22.422 -1.888 1 98.5 18 ASN B N 1
ATOM 2560 C CA . ASN B 1 18 ? 13.773 22.484 -3.281 1 98.5 18 ASN B CA 1
ATOM 2561 C C . ASN B 1 18 ? 13.461 21.188 -4.027 1 98.5 18 ASN B C 1
ATOM 2563 O O . ASN B 1 18 ? 12.984 21.219 -5.168 1 98.5 18 ASN B O 1
ATOM 2567 N N . GLU B 1 19 ? 13.727 20.062 -3.404 1 98.25 19 GLU B N 1
ATOM 2568 C CA . GLU B 1 19 ? 13.406 18.781 -4 1 98.25 19 GLU B CA 1
ATOM 2569 C C . GLU B 1 19 ? 11.906 18.625 -4.211 1 98.25 19 GLU B C 1
ATOM 2571 O O . GLU B 1 19 ? 11.469 18.094 -5.238 1 98.25 19 GLU B O 1
ATOM 2576 N N . LEU B 1 20 ? 11.172 19.031 -3.199 1 98.62 20 LEU B N 1
ATOM 2577 C CA . LEU B 1 20 ? 9.719 18.984 -3.314 1 98.62 20 LEU B CA 1
ATOM 2578 C C . LEU B 1 20 ? 9.242 19.797 -4.512 1 98.62 20 LEU B C 1
ATOM 2580 O O . LEU B 1 20 ? 8.445 19.312 -5.32 1 98.62 20 LEU B O 1
ATOM 2584 N N . LEU B 1 21 ? 9.711 21 -4.688 1 98.75 21 LEU B N 1
ATOM 2585 C CA . LEU B 1 21 ? 9.281 21.891 -5.758 1 98.75 21 LEU B CA 1
ATOM 2586 C C . LEU B 1 21 ? 9.578 21.297 -7.125 1 98.75 21 LEU B C 1
ATOM 2588 O O . LEU B 1 21 ? 8.781 21.422 -8.055 1 98.75 21 LEU B O 1
ATOM 2592 N N . HIS B 1 22 ? 10.672 20.594 -7.223 1 98.38 22 HIS B N 1
ATOM 2593 C CA . HIS B 1 22 ? 11.07 20.031 -8.5 1 98.38 22 HIS B CA 1
ATOM 2594 C C . HIS B 1 22 ? 10.312 18.734 -8.789 1 98.38 22 HIS B C 1
ATOM 2596 O O . HIS B 1 22 ? 10.391 18.203 -9.891 1 98.38 22 HIS B O 1
ATOM 2602 N N . SER B 1 23 ? 9.641 18.188 -7.82 1 98.38 23 SER B N 1
ATOM 2603 C CA . SER B 1 23 ? 8.867 16.969 -8 1 98.38 23 SER B CA 1
ATOM 2604 C C . SER B 1 23 ? 7.449 17.266 -8.469 1 98.38 23 SER B C 1
ATOM 2606 O O . SER B 1 23 ? 6.715 16.375 -8.875 1 98.38 23 SER B O 1
ATOM 2608 N N . ILE B 1 24 ? 7.07 18.547 -8.547 1 98.38 24 ILE B N 1
ATOM 2609 C CA . ILE B 1 24 ? 5.688 18.953 -8.781 1 98.38 24 ILE B CA 1
ATOM 2610 C C . ILE B 1 24 ? 5.344 18.766 -10.258 1 98.38 24 ILE B C 1
ATOM 2612 O O . ILE B 1 24 ? 6.121 19.156 -11.133 1 98.38 24 ILE B O 1
ATOM 2616 N N . ASP B 1 25 ? 4.211 18.125 -10.531 1 97.56 25 ASP B N 1
ATOM 2617 C CA . ASP B 1 25 ? 3.664 18 -11.883 1 97.56 25 ASP B CA 1
ATOM 2618 C C . ASP B 1 25 ? 2.754 19.188 -12.219 1 97.56 25 ASP B C 1
ATOM 2620 O O . ASP B 1 25 ? 1.627 19.266 -11.734 1 97.56 25 ASP B O 1
ATOM 2624 N N . PRO B 1 26 ? 3.143 20.016 -13.109 1 96.12 26 PRO B N 1
ATOM 2625 C CA . PRO B 1 26 ? 2.357 21.219 -13.406 1 96.12 26 PRO B CA 1
ATOM 2626 C C . PRO B 1 26 ? 1.076 20.906 -14.172 1 96.12 26 PRO B C 1
ATOM 2628 O O . PRO B 1 26 ? 0.215 21.781 -14.32 1 96.12 26 PRO B O 1
ATOM 2631 N N . GLU B 1 27 ? 0.967 19.688 -14.664 1 95.31 27 GLU B N 1
ATOM 2632 C CA . GLU B 1 27 ? -0.271 19.312 -15.336 1 95.31 27 GLU B CA 1
ATOM 2633 C C . GLU B 1 27 ? -1.414 19.141 -14.336 1 95.31 27 GLU B C 1
ATOM 2635 O O . GLU B 1 27 ? -2.584 19.281 -14.695 1 95.31 27 GLU B O 1
ATOM 2640 N N . ILE B 1 28 ? -1.013 18.844 -13.094 1 95.5 28 ILE B N 1
ATOM 2641 C CA . ILE B 1 28 ? -2.012 18.641 -12.047 1 95.5 28 ILE B CA 1
ATOM 2642 C C . ILE B 1 28 ? -2.113 19.875 -11.164 1 95.5 28 ILE B C 1
ATOM 2644 O O . ILE B 1 28 ? -3.209 20.266 -10.758 1 95.5 28 ILE B O 1
ATOM 2648 N N . ILE B 1 29 ? -0.995 20.5 -10.93 1 97.69 29 ILE B N 1
ATOM 2649 C CA . ILE B 1 29 ? -0.888 21.578 -9.945 1 97.69 29 ILE B CA 1
ATOM 2650 C C . ILE B 1 29 ? -0.8 22.922 -10.656 1 97.69 29 ILE B C 1
ATOM 2652 O O . ILE B 1 29 ? 0.093 23.141 -11.477 1 97.69 29 ILE B O 1
ATOM 2656 N N . SER B 1 30 ? -1.636 23.812 -10.203 1 96.06 30 SER B N 1
ATOM 2657 C CA . SER B 1 30 ? -1.644 25.141 -10.812 1 96.06 30 SER B CA 1
ATOM 2658 C C . SER B 1 30 ? -0.826 26.125 -9.992 1 96.06 30 SER B C 1
ATOM 2660 O O . SER B 1 30 ? -0.2 27.031 -10.547 1 96.06 30 SER B O 1
ATOM 2662 N N . SER B 1 31 ? -0.864 25.938 -8.703 1 97.94 31 SER B N 1
ATOM 2663 C CA . SER B 1 31 ? -0.215 26.891 -7.809 1 97.94 31 SER B CA 1
ATOM 2664 C C . SER B 1 31 ? 0.422 26.172 -6.617 1 97.94 31 SER B C 1
ATOM 2666 O O . SER B 1 31 ? -0.093 25.156 -6.148 1 97.94 31 SER B O 1
ATOM 2668 N N . VAL B 1 32 ? 1.528 26.719 -6.195 1 98.69 32 VAL B N 1
ATOM 2669 C CA . VAL B 1 32 ? 2.188 26.266 -4.977 1 98.69 32 VAL B CA 1
ATOM 2670 C C . VAL B 1 32 ? 2.307 27.422 -3.988 1 98.69 32 VAL B C 1
ATOM 2672 O O . VAL B 1 32 ? 2.811 28.484 -4.332 1 98.69 32 VAL B O 1
ATOM 2675 N N . TYR B 1 33 ? 1.826 27.172 -2.771 1 98.81 33 TYR B N 1
ATOM 2676 C CA . TYR B 1 33 ? 1.934 28.141 -1.687 1 98.81 33 TYR B CA 1
ATOM 2677 C C . TYR B 1 33 ? 2.895 27.641 -0.61 1 98.81 33 TYR B C 1
ATOM 2679 O O . TYR B 1 33 ? 2.773 26.516 -0.128 1 98.81 33 TYR B O 1
ATOM 2687 N N . ILE B 1 34 ? 3.836 28.516 -0.252 1 98.75 34 ILE B N 1
ATOM 2688 C CA . ILE B 1 34 ? 4.812 28.203 0.785 1 98.75 34 ILE B CA 1
ATOM 2689 C C . ILE B 1 34 ? 4.66 29.172 1.949 1 98.75 34 ILE B C 1
ATOM 2691 O O . ILE B 1 34 ? 4.664 30.391 1.753 1 98.75 34 ILE B O 1
ATOM 2695 N N . ALA B 1 35 ? 4.445 28.688 3.1 1 98.69 35 ALA B N 1
ATOM 2696 C CA . ALA B 1 35 ? 4.59 29.484 4.309 1 98.69 35 ALA B CA 1
ATOM 2697 C C . ALA B 1 35 ? 5.961 29.281 4.949 1 98.69 35 ALA B C 1
ATOM 2699 O O . ALA B 1 35 ? 6.285 28.172 5.379 1 98.69 35 ALA B O 1
ATOM 2700 N N . ASP B 1 36 ? 6.738 30.266 4.977 1 98.44 36 ASP B N 1
ATOM 2701 C CA . ASP B 1 36 ? 8.109 30.203 5.469 1 98.44 36 ASP B CA 1
ATOM 2702 C C . ASP B 1 36 ? 8.242 30.906 6.816 1 98.44 36 ASP B C 1
ATOM 2704 O O . ASP B 1 36 ? 8.102 32.125 6.902 1 98.44 36 ASP B O 1
ATOM 2708 N N . ASP B 1 37 ? 8.531 30.125 7.82 1 97.31 37 ASP B N 1
ATOM 2709 C CA . ASP B 1 37 ? 8.719 30.719 9.141 1 97.31 37 ASP B CA 1
ATOM 2710 C C . ASP B 1 37 ? 10.156 30.531 9.625 1 97.31 37 ASP B C 1
ATOM 2712 O O . ASP B 1 37 ? 10.398 30.438 10.828 1 97.31 37 ASP B O 1
ATOM 2716 N N . GLY B 1 38 ? 11.055 30.312 8.672 1 95.88 38 GLY B N 1
ATOM 2717 C CA . GLY B 1 38 ? 12.477 30.234 8.969 1 95.88 38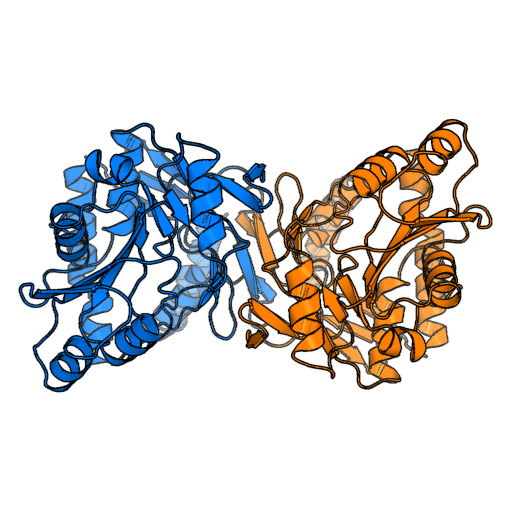 GLY B CA 1
ATOM 2718 C C . GLY B 1 38 ? 13.195 31.562 8.727 1 95.88 38 GLY B C 1
ATOM 2719 O O . GLY B 1 38 ? 12.562 32.562 8.414 1 95.88 38 GLY B O 1
ATOM 2720 N N . GLU B 1 39 ? 14.547 31.562 8.922 1 93.81 39 GLU B N 1
ATOM 2721 C CA . GLU B 1 39 ? 15.375 32.75 8.656 1 93.81 39 GLU B CA 1
ATOM 2722 C C . GLU B 1 39 ? 15.516 33 7.16 1 93.81 39 GLU B C 1
ATOM 2724 O O . GLU B 1 39 ? 15.578 32.031 6.371 1 93.81 39 GLU B O 1
ATOM 2729 N N . CYS B 1 40 ? 15.633 34.188 6.852 1 90.75 40 CYS B N 1
ATOM 2730 C CA . CYS B 1 40 ? 15.914 34.562 5.469 1 90.75 40 CYS B CA 1
ATOM 2731 C C . CYS B 1 40 ? 17.359 34.25 5.105 1 90.75 40 CYS B C 1
ATOM 2733 O O . CYS B 1 40 ? 18.281 34.531 5.871 1 90.75 40 CYS B O 1
ATOM 2735 N N . THR B 1 41 ? 17.5 33.531 4.004 1 94.5 41 THR B N 1
ATOM 2736 C CA . THR B 1 41 ? 18.844 33.219 3.518 1 94.5 41 THR B CA 1
ATOM 2737 C C . THR B 1 41 ? 18.938 33.438 2.01 1 94.5 41 THR B C 1
ATOM 2739 O O . THR B 1 41 ? 17.906 33.469 1.315 1 94.5 41 THR B O 1
ATOM 2742 N N . ASP B 1 42 ? 20.203 33.562 1.504 1 96 42 ASP B N 1
ATOM 2743 C CA . ASP B 1 42 ? 20.438 33.688 0.069 1 96 42 ASP B CA 1
ATOM 2744 C C . ASP B 1 42 ? 19.938 32.438 -0.681 1 96 42 ASP B C 1
ATOM 2746 O O . ASP B 1 42 ? 19.422 32.562 -1.796 1 96 42 ASP B O 1
ATOM 2750 N N . ARG B 1 43 ? 20.078 31.391 -0.025 1 95.75 43 ARG B N 1
ATOM 2751 C CA . ARG B 1 43 ? 19.656 30.141 -0.66 1 95.75 43 ARG B CA 1
ATOM 2752 C C . ARG B 1 43 ? 18.156 30.094 -0.855 1 95.75 43 ARG B C 1
ATOM 2754 O O . ARG B 1 43 ? 17.672 29.656 -1.899 1 95.75 43 ARG B O 1
ATOM 2761 N N . LYS B 1 44 ? 17.406 30.531 0.099 1 96.88 44 LYS B N 1
ATOM 2762 C CA . LYS B 1 44 ? 15.953 30.625 -0.035 1 96.88 44 LYS B CA 1
ATOM 2763 C C . LYS B 1 44 ? 15.562 31.547 -1.182 1 96.88 44 LYS B C 1
ATOM 2765 O O . LYS B 1 44 ? 14.703 31.203 -1.996 1 96.88 44 LYS B O 1
ATOM 2770 N N . ASP B 1 45 ? 16.25 32.625 -1.224 1 96.12 45 ASP B N 1
ATOM 2771 C CA . ASP B 1 45 ? 15.969 33.594 -2.281 1 96.12 45 ASP B CA 1
ATOM 2772 C C . ASP B 1 45 ? 16.188 32.969 -3.66 1 96.12 45 ASP B C 1
ATOM 2774 O O . ASP B 1 45 ? 15.398 33.188 -4.582 1 96.12 45 ASP B O 1
ATOM 2778 N N . GLU B 1 46 ? 17.219 32.281 -3.754 1 97.5 46 GLU B N 1
ATOM 2779 C CA . GLU B 1 46 ? 17.547 31.609 -5.008 1 97.5 46 GLU B CA 1
ATOM 2780 C C . GLU B 1 46 ? 16.453 30.641 -5.41 1 97.5 46 GLU B C 1
ATOM 2782 O O . GLU B 1 46 ? 16 30.625 -6.562 1 97.5 46 GLU B O 1
ATOM 2787 N N . ILE B 1 47 ? 15.992 29.859 -4.473 1 97.75 47 ILE B N 1
ATOM 2788 C CA . ILE B 1 47 ? 14.992 28.828 -4.73 1 97.75 47 ILE B CA 1
ATOM 2789 C C . ILE B 1 47 ? 13.648 29.484 -5.055 1 97.75 47 ILE B C 1
ATOM 2791 O O . ILE B 1 47 ? 12.969 29.078 -6 1 97.75 47 ILE B O 1
ATOM 2795 N N . TYR B 1 48 ? 13.289 30.547 -4.344 1 97.56 48 TYR B N 1
ATOM 2796 C CA . TYR B 1 48 ? 12 31.203 -4.5 1 97.56 48 TYR B CA 1
ATOM 2797 C C . TYR B 1 48 ? 11.938 31.984 -5.809 1 97.56 48 TYR B C 1
ATOM 2799 O O . TYR B 1 48 ? 10.852 32.281 -6.32 1 97.56 48 TYR B O 1
ATOM 2807 N N . SER B 1 49 ? 13.109 32.312 -6.336 1 96.81 49 SER B N 1
ATOM 2808 C CA . SER B 1 49 ? 13.164 33.125 -7.555 1 96.81 49 SER B CA 1
ATOM 2809 C C . SER B 1 49 ? 13.203 32.219 -8.797 1 96.81 49 SER B C 1
ATOM 2811 O O . SER B 1 49 ? 13.148 32.719 -9.922 1 96.81 49 SER B O 1
ATOM 2813 N N . HIS B 1 50 ? 13.344 30.953 -8.57 1 96.38 50 HIS B N 1
ATOM 2814 C CA . HIS B 1 50 ? 13.367 30.016 -9.695 1 96.38 50 HIS B CA 1
ATOM 2815 C C . HIS B 1 50 ? 12.055 30.062 -10.477 1 96.38 50 HIS B C 1
ATOM 2817 O O . HIS B 1 50 ? 10.984 30.188 -9.883 1 96.38 50 HIS B O 1
ATOM 2823 N N . GLN B 1 51 ? 12.125 29.875 -11.781 1 96.19 51 GLN B N 1
ATOM 2824 C CA . GLN B 1 51 ? 10.922 29.844 -12.609 1 96.19 51 GLN B CA 1
ATOM 2825 C C . GLN B 1 51 ? 10.391 28.422 -12.758 1 96.19 51 GLN B C 1
ATOM 2827 O O . GLN B 1 51 ? 11.086 27.547 -13.273 1 96.19 51 GLN B O 1
ATOM 2832 N N . PHE B 1 52 ? 9.211 28.266 -12.312 1 97.38 52 PHE B N 1
ATOM 2833 C CA . PHE B 1 52 ? 8.516 27 -12.453 1 97.38 52 PHE B CA 1
ATOM 2834 C C . PHE B 1 52 ? 7.352 27.109 -13.43 1 97.38 52 PHE B C 1
ATOM 2836 O O . PHE B 1 52 ? 7.008 28.219 -13.859 1 97.38 52 PHE B O 1
ATOM 2843 N N . GLN B 1 53 ? 6.742 26 -13.844 1 97.12 53 GLN B N 1
ATOM 2844 C CA . GLN B 1 53 ? 5.594 25.969 -14.742 1 97.12 53 GLN B CA 1
ATOM 2845 C C . GLN B 1 53 ? 4.289 26.172 -13.977 1 97.12 53 GLN B C 1
ATOM 2847 O O . GLN B 1 53 ? 3.209 26.188 -14.57 1 97.12 53 GLN B O 1
ATOM 2852 N N . PHE B 1 54 ? 4.379 26.25 -12.68 1 96.94 54 PHE B N 1
ATOM 2853 C CA . PHE B 1 54 ? 3.268 26.594 -11.805 1 96.94 54 PHE B CA 1
ATOM 2854 C C . PHE B 1 54 ? 3.51 27.938 -11.133 1 96.94 54 PHE B C 1
ATOM 2856 O O . PHE B 1 54 ? 4.641 28.438 -11.109 1 96.94 54 PHE B O 1
ATOM 2863 N N . ASP B 1 55 ? 2.428 28.547 -10.656 1 96.94 55 ASP B N 1
ATOM 2864 C CA . ASP B 1 55 ? 2.576 29.781 -9.906 1 96.94 55 ASP B CA 1
ATOM 2865 C C . ASP B 1 55 ? 3.105 29.516 -8.5 1 96.94 55 ASP B C 1
ATOM 2867 O O . ASP B 1 55 ? 2.641 28.594 -7.824 1 96.94 55 ASP B O 1
ATOM 2871 N N . LEU B 1 56 ? 4.125 30.203 -8.125 1 98.19 56 LEU B N 1
ATOM 2872 C CA . LEU B 1 56 ? 4.703 30.062 -6.797 1 98.19 56 LEU B CA 1
ATOM 2873 C C . LEU B 1 56 ? 4.469 31.328 -5.965 1 98.19 56 LEU B C 1
ATOM 2875 O O . LEU B 1 56 ? 4.789 32.438 -6.402 1 98.19 56 LEU B O 1
ATOM 2879 N N . GLU B 1 57 ? 3.848 31.156 -4.855 1 98.25 57 GLU B N 1
ATOM 2880 C CA . GLU B 1 57 ? 3.654 32.25 -3.902 1 98.25 57 GLU B CA 1
ATOM 2881 C C . GLU B 1 57 ? 4.246 31.891 -2.539 1 98.25 57 GLU B C 1
ATOM 2883 O O . GLU B 1 57 ? 3.967 30.812 -1.992 1 98.25 57 GLU B O 1
ATOM 2888 N N . VAL B 1 58 ? 5.055 32.781 -2.004 1 98.38 58 VAL B N 1
ATOM 2889 C CA . VAL B 1 58 ? 5.715 32.562 -0.723 1 98.38 58 VAL B CA 1
ATOM 2890 C C . VAL B 1 58 ? 5.219 33.562 0.303 1 98.38 58 VAL B C 1
ATOM 2892 O O . VAL B 1 58 ? 5.223 34.781 0.042 1 98.38 58 VAL B O 1
ATOM 2895 N N . PHE B 1 59 ? 4.781 33.094 1.445 1 98.19 59 PHE B N 1
ATOM 2896 C CA . PHE B 1 59 ? 4.41 33.938 2.566 1 98.19 59 PHE B CA 1
ATOM 2897 C C . PHE B 1 59 ? 5.504 33.969 3.627 1 98.19 59 PHE B C 1
ATOM 2899 O O . PHE B 1 59 ? 5.816 32.938 4.215 1 98.19 59 PHE B O 1
ATOM 2906 N N . ASP B 1 60 ? 6.027 35.094 3.861 1 97 60 ASP B N 1
ATOM 2907 C CA . ASP B 1 60 ? 7.023 35.281 4.914 1 97 60 ASP B CA 1
ATOM 2908 C C . ASP B 1 60 ? 6.355 35.469 6.277 1 97 60 ASP B C 1
ATOM 2910 O O . ASP B 1 60 ? 5.703 36.469 6.523 1 97 60 ASP B O 1
ATOM 2914 N N . LEU B 1 61 ? 6.539 34.531 7.102 1 97.56 61 LEU B N 1
ATOM 2915 C CA . LEU B 1 61 ? 5.941 34.562 8.43 1 97.56 61 LEU B CA 1
ATOM 2916 C C . LEU B 1 61 ? 6.988 34.938 9.484 1 97.56 61 LEU B C 1
ATOM 2918 O O . LEU B 1 61 ? 8.188 34.906 9.203 1 97.56 61 LEU B O 1
ATOM 2922 N N . GLU B 1 62 ? 6.438 35.312 10.68 1 96.81 62 GLU B N 1
ATOM 2923 C CA . GLU B 1 62 ? 7.352 35.5 11.797 1 96.81 62 GLU B CA 1
ATOM 2924 C C . GLU B 1 62 ? 8.133 34.25 12.109 1 96.81 62 GLU B C 1
ATOM 2926 O O . GLU B 1 62 ? 7.59 33.125 12.016 1 96.81 62 GLU B O 1
ATOM 2931 N N . PHE B 1 63 ? 9.406 34.5 12.523 1 96.25 63 PHE B N 1
ATOM 2932 C CA . PHE B 1 63 ? 10.281 33.375 12.828 1 96.25 63 PHE B CA 1
ATOM 2933 C C . PHE B 1 63 ? 9.633 32.438 13.852 1 96.25 63 PHE B C 1
ATOM 2935 O O . PHE B 1 63 ? 9.156 32.906 14.898 1 96.25 63 PHE B O 1
ATOM 2942 N N . ASP B 1 64 ? 9.539 31.156 13.484 1 95.62 64 ASP B N 1
ATOM 2943 C CA . ASP B 1 64 ? 9.094 30.094 14.383 1 95.62 64 ASP B CA 1
ATOM 2944 C C . ASP B 1 64 ? 7.613 30.234 14.727 1 95.62 64 ASP B C 1
ATOM 2946 O O . ASP B 1 64 ? 7.191 29.922 15.836 1 95.62 64 ASP B O 1
ATOM 2950 N N . SER B 1 65 ? 6.84 30.781 13.828 1 95.25 65 SER B N 1
ATOM 2951 C CA . SER B 1 65 ? 5.398 30.922 14 1 95.25 65 SER B CA 1
ATOM 2952 C C . SER B 1 65 ? 4.707 29.562 13.992 1 95.25 65 SER B C 1
ATOM 2954 O O . SER B 1 65 ? 3.635 29.391 14.578 1 95.25 65 SER B O 1
ATOM 2956 N N . GLY B 1 66 ? 5.293 28.594 13.211 1 94.62 66 GLY B N 1
ATOM 2957 C CA . GLY B 1 66 ? 4.828 27.219 13.344 1 94.62 66 GLY B CA 1
ATOM 2958 C C . GLY B 1 66 ? 3.939 26.781 12.195 1 94.62 66 GLY B C 1
ATOM 2959 O O . GLY B 1 66 ? 3.596 27.578 11.328 1 94.62 66 GLY B O 1
ATOM 2960 N N . LEU B 1 67 ? 3.523 25.469 12.203 1 95.25 67 LEU B N 1
ATOM 2961 C CA . LEU B 1 67 ? 2.764 24.812 11.148 1 95.25 67 LEU B CA 1
ATOM 2962 C C . LEU B 1 67 ? 1.338 25.359 11.086 1 95.25 67 LEU B C 1
ATOM 2964 O O . LEU B 1 67 ? 0.795 25.562 10 1 95.25 67 LEU B O 1
ATOM 2968 N N . GLY B 1 68 ? 0.73 25.547 12.258 1 97.25 68 GLY B N 1
ATOM 2969 C CA . GLY B 1 68 ? -0.643 26.016 12.297 1 97.25 68 GLY B CA 1
ATOM 2970 C C . GLY B 1 68 ? -0.829 27.359 11.617 1 97.25 68 GLY B C 1
ATOM 2971 O O . GLY B 1 68 ? -1.721 27.516 10.781 1 97.25 68 GLY B O 1
ATOM 2972 N N . ALA B 1 69 ? 0.02 28.312 11.977 1 97.62 69 ALA B N 1
ATOM 2973 C CA . ALA B 1 69 ? -0.051 29.656 11.391 1 97.62 69 ALA B CA 1
ATOM 2974 C C . ALA B 1 69 ? 0.188 29.609 9.883 1 97.62 69 ALA B C 1
ATOM 2976 O O . ALA B 1 69 ? -0.499 30.281 9.117 1 97.62 69 ALA B O 1
ATOM 2977 N N . GLY B 1 70 ? 1.153 28.828 9.469 1 98.31 70 GLY B N 1
ATOM 2978 C CA . GLY B 1 70 ? 1.483 28.719 8.055 1 98.31 70 GLY B CA 1
ATOM 2979 C C . GLY B 1 70 ? 0.352 28.141 7.219 1 98.31 70 GLY B C 1
ATOM 2980 O O . GLY B 1 70 ? -0.045 28.75 6.215 1 98.31 70 GLY B O 1
ATOM 2981 N N . ARG B 1 71 ? -0.185 27 7.602 1 98.56 71 ARG B N 1
ATOM 2982 C CA . ARG B 1 71 ? -1.259 26.344 6.855 1 98.56 71 ARG B CA 1
ATOM 2983 C C . ARG B 1 71 ? -2.525 27.203 6.863 1 98.56 71 ARG B C 1
ATOM 2985 O O . ARG B 1 71 ? -3.223 27.297 5.852 1 98.56 71 ARG B O 1
ATOM 2992 N N . HIS B 1 72 ? -2.76 27.828 8.016 1 98.5 72 HIS B N 1
ATOM 2993 C CA . HIS B 1 72 ? -3.902 28.719 8.109 1 98.5 72 HIS B CA 1
ATOM 2994 C C . HIS B 1 72 ? -3.793 29.859 7.109 1 98.5 72 HIS B C 1
ATOM 2996 O O . HIS B 1 72 ? -4.758 30.172 6.406 1 98.5 72 HIS B O 1
ATOM 3002 N N . LYS B 1 73 ? -2.652 30.484 7.07 1 98.5 73 LYS B N 1
ATOM 3003 C CA . LYS B 1 73 ? -2.41 31.594 6.152 1 98.5 73 LYS B CA 1
ATOM 3004 C C . LYS B 1 73 ? -2.629 31.172 4.703 1 98.5 73 LYS B C 1
ATOM 3006 O O . LYS B 1 73 ? -3.26 31.891 3.928 1 98.5 73 LYS B O 1
ATOM 3011 N N . ILE B 1 74 ? -2.121 30.031 4.309 1 98.56 74 ILE B N 1
ATOM 3012 C CA . ILE B 1 74 ? -2.232 29.531 2.939 1 98.56 74 ILE B CA 1
ATOM 3013 C C . ILE B 1 74 ? -3.701 29.312 2.588 1 98.56 74 ILE B C 1
ATOM 3015 O O . ILE B 1 74 ? -4.148 29.688 1.501 1 98.56 74 ILE B O 1
ATOM 3019 N N . VAL B 1 75 ? -4.441 28.688 3.529 1 98.25 75 VAL B N 1
ATOM 3020 C CA . VAL B 1 75 ? -5.859 28.453 3.277 1 98.25 75 VAL B CA 1
ATOM 3021 C C . VAL B 1 75 ? -6.582 29.781 3.078 1 98.25 75 VAL B C 1
ATOM 3023 O O . VAL B 1 75 ? -7.418 29.922 2.182 1 98.25 75 VAL B O 1
ATOM 3026 N N . GLN B 1 76 ? -6.23 30.766 3.834 1 97.62 76 GLN B N 1
ATOM 3027 C CA . GLN B 1 76 ? -6.867 32.062 3.752 1 97.62 76 GLN B CA 1
ATOM 3028 C C . GLN B 1 76 ? -6.543 32.75 2.428 1 97.62 76 GLN B C 1
ATOM 3030 O O . GLN B 1 76 ? -7.383 33.469 1.874 1 97.62 76 GLN B O 1
ATOM 3035 N N . GLU B 1 77 ? -5.387 32.531 1.922 1 97.5 77 GLU B N 1
ATOM 3036 C CA . GLU B 1 77 ? -4.898 33.312 0.802 1 97.5 77 GLU B CA 1
ATOM 3037 C C . GLU B 1 77 ? -5.086 32.594 -0.523 1 97.5 77 GLU B C 1
ATOM 3039 O O . GLU B 1 77 ? -4.902 33.188 -1.593 1 97.5 77 GLU B O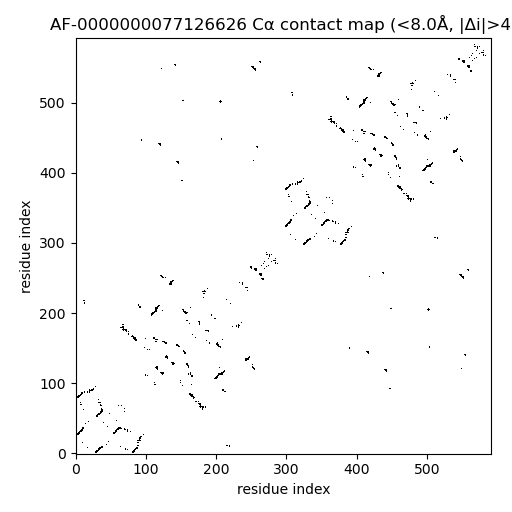 1
ATOM 3044 N N . SER B 1 78 ? -5.355 31.344 -0.499 1 96.38 78 SER B N 1
ATOM 3045 C CA . SER B 1 78 ? -5.539 30.562 -1.72 1 96.38 78 SER B CA 1
ATOM 3046 C C . SER B 1 78 ? -7.016 30.453 -2.088 1 96.38 78 SER B C 1
ATOM 3048 O O . SER B 1 78 ? -7.891 30.672 -1.243 1 96.38 78 SER B O 1
ATOM 3050 N N . ASN B 1 79 ? -7.293 30.109 -3.396 1 94.94 79 ASN B N 1
ATOM 3051 C CA . ASN B 1 79 ? -8.68 30.031 -3.85 1 94.94 79 ASN B CA 1
ATOM 3052 C C . ASN B 1 79 ? -8.938 28.766 -4.648 1 94.94 79 ASN B C 1
ATOM 3054 O O . ASN B 1 79 ? -10.047 28.562 -5.152 1 94.94 79 ASN B O 1
ATOM 3058 N N . GLU B 1 80 ? -7.965 27.922 -4.82 1 97.62 80 GLU B N 1
ATOM 3059 C CA . GLU B 1 80 ? -8.125 26.688 -5.602 1 97.62 80 GLU B CA 1
ATOM 3060 C C . GLU B 1 80 ? -9.156 25.766 -4.969 1 97.62 80 GLU B C 1
ATOM 3062 O O . GLU B 1 80 ? -9.344 25.781 -3.75 1 97.62 80 GLU B O 1
ATOM 3067 N N . GLU B 1 81 ? -9.781 24.953 -5.75 1 97.94 81 GLU B N 1
ATOM 3068 C CA . GLU B 1 81 ? -10.844 24.047 -5.324 1 97.94 81 GLU B CA 1
ATOM 3069 C C . GLU B 1 81 ? -10.297 22.938 -4.43 1 97.94 81 GLU B C 1
ATOM 3071 O O . GLU B 1 81 ? -11 22.453 -3.537 1 97.94 81 GLU B O 1
ATOM 3076 N N . PHE B 1 82 ? -9.102 22.516 -4.707 1 98.62 82 PHE B N 1
ATOM 3077 C CA . PHE B 1 82 ? -8.445 21.484 -3.92 1 98.62 82 PHE B CA 1
ATOM 3078 C C . PHE B 1 82 ? -7.059 21.922 -3.479 1 98.62 82 PHE B C 1
ATOM 3080 O O . PHE B 1 82 ? -6.395 22.688 -4.18 1 98.62 82 PHE B O 1
ATOM 3087 N N . ILE B 1 83 ? -6.668 21.422 -2.305 1 98.69 83 ILE B N 1
ATOM 3088 C CA . ILE B 1 83 ? -5.355 21.734 -1.745 1 98.69 83 ILE B CA 1
ATOM 3089 C C . ILE B 1 83 ? -4.617 20.438 -1.415 1 98.69 83 ILE B C 1
ATOM 3091 O O . ILE B 1 83 ? -5.121 19.594 -0.665 1 98.69 83 ILE B O 1
ATOM 3095 N N . LEU B 1 84 ? -3.518 20.234 -2.053 1 98.88 84 LEU B N 1
ATOM 3096 C CA . LEU B 1 84 ? -2.617 19.141 -1.709 1 98.88 84 LEU B CA 1
ATOM 3097 C C . LEU B 1 84 ? -1.625 19.562 -0.632 1 98.88 84 LEU B C 1
ATOM 3099 O O . LEU B 1 84 ? -0.735 20.375 -0.891 1 98.88 84 LEU B O 1
ATOM 3103 N N . LEU B 1 85 ? -1.811 19 0.557 1 98.88 85 LEU B N 1
ATOM 3104 C CA . LEU B 1 85 ? -0.911 19.281 1.673 1 98.88 85 LEU B CA 1
ATOM 3105 C C . LEU B 1 85 ? 0.293 18.344 1.642 1 98.88 85 LEU B C 1
ATOM 3107 O O . LEU B 1 85 ? 0.134 17.125 1.64 1 98.88 85 LEU B O 1
ATOM 3111 N N . MET B 1 86 ? 1.48 18.891 1.589 1 98.44 86 MET B N 1
ATOM 3112 C CA . MET B 1 86 ? 2.729 18.141 1.678 1 98.44 86 MET B CA 1
ATOM 3113 C C . MET B 1 86 ? 3.727 18.844 2.59 1 98.44 86 MET B C 1
ATOM 3115 O O . MET B 1 86 ? 3.92 20.047 2.484 1 98.44 86 MET B O 1
ATOM 3119 N N . ASP B 1 87 ? 4.328 18.078 3.492 1 97.75 87 ASP B N 1
ATOM 3120 C CA . ASP B 1 87 ? 5.48 18.625 4.203 1 97.75 87 ASP B CA 1
ATOM 3121 C C . ASP B 1 87 ? 6.668 18.812 3.262 1 97.75 87 ASP B C 1
ATOM 3123 O O . ASP B 1 87 ? 6.742 18.172 2.211 1 97.75 87 ASP B O 1
ATOM 3127 N N . CYS B 1 88 ? 7.57 19.641 3.68 1 97.69 88 CYS B N 1
ATOM 3128 C CA . CYS B 1 88 ? 8.633 20.016 2.756 1 97.69 88 CYS B CA 1
ATOM 3129 C C . CYS B 1 88 ? 9.602 18.859 2.535 1 97.69 88 CYS B C 1
ATOM 3131 O O . CYS B 1 88 ? 10.414 18.906 1.613 1 97.69 88 CYS B O 1
ATOM 3133 N N . ASP B 1 89 ? 9.531 17.812 3.371 1 97.69 89 ASP B N 1
ATOM 3134 C CA . ASP B 1 89 ? 10.43 16.672 3.219 1 97.69 89 ASP B CA 1
ATOM 3135 C C . ASP B 1 89 ? 9.758 15.555 2.424 1 97.69 89 ASP B C 1
ATOM 3137 O O . ASP B 1 89 ? 10.109 14.383 2.574 1 97.69 89 ASP B O 1
ATOM 3141 N N . MET B 1 90 ? 8.773 15.93 1.658 1 98.31 90 MET B N 1
ATOM 3142 C CA . MET B 1 90 ? 8.078 14.992 0.779 1 98.31 90 MET B CA 1
ATOM 3143 C C . MET B 1 90 ? 8.289 15.359 -0.685 1 98.31 90 MET B C 1
ATOM 3145 O O . MET B 1 90 ? 8.742 16.469 -0.991 1 98.31 90 MET B O 1
ATOM 3149 N N . LYS B 1 91 ? 7.965 14.414 -1.548 1 98.56 91 LYS B N 1
ATOM 3150 C CA . LYS B 1 91 ? 7.84 14.656 -2.982 1 98.56 91 LYS B CA 1
ATOM 3151 C C . LYS B 1 91 ? 6.461 14.258 -3.492 1 98.56 91 LYS B C 1
ATOM 3153 O O . LYS B 1 91 ? 5.785 13.422 -2.885 1 98.56 91 LYS B O 1
ATOM 3158 N N . MET B 1 92 ? 6.09 14.891 -4.609 1 98.69 92 MET B N 1
ATOM 3159 C CA . MET B 1 92 ? 4.762 14.625 -5.164 1 98.69 92 MET B CA 1
ATOM 3160 C C . MET B 1 92 ? 4.727 13.266 -5.848 1 98.69 92 MET B C 1
ATOM 3162 O O . MET B 1 92 ? 5.555 12.977 -6.715 1 98.69 92 MET B O 1
ATOM 3166 N N . PRO B 1 93 ? 3.764 12.398 -5.461 1 98.62 93 PRO B N 1
ATOM 3167 C CA . PRO B 1 93 ? 3.615 11.125 -6.168 1 98.62 93 PRO B CA 1
ATOM 3168 C C . PRO B 1 93 ? 3.182 11.305 -7.621 1 98.62 93 PRO B C 1
ATOM 3170 O O . PRO B 1 93 ? 2.391 12.203 -7.93 1 98.62 93 PRO B O 1
ATOM 3173 N N . LYS B 1 94 ? 3.598 10.391 -8.445 1 97.69 94 LYS B N 1
ATOM 3174 C CA . LYS B 1 94 ? 3.24 10.391 -9.859 1 97.69 94 LYS B CA 1
ATOM 3175 C C . LYS B 1 94 ? 1.733 10.234 -10.047 1 97.69 94 LYS B C 1
ATOM 3177 O O . LYS B 1 94 ? 1.159 10.781 -11 1 97.69 94 LYS B O 1
ATOM 3182 N N . ASN B 1 95 ? 1.133 9.5 -9.109 1 98.44 95 ASN B N 1
ATOM 3183 C CA . ASN B 1 95 ? -0.29 9.219 -9.273 1 98.44 95 ASN B CA 1
ATOM 3184 C C . ASN B 1 95 ? -1.134 10.023 -8.289 1 98.44 95 ASN B C 1
ATOM 3186 O O . ASN B 1 95 ? -2.158 9.539 -7.801 1 98.44 95 ASN B O 1
ATOM 3190 N N . THR B 1 96 ? -0.772 11.234 -8.039 1 98.12 96 THR B N 1
ATOM 3191 C CA . THR B 1 96 ? -1.509 12.125 -7.148 1 98.12 96 THR B CA 1
ATOM 3192 C C . THR B 1 96 ? -2.932 12.344 -7.652 1 98.12 96 THR B C 1
ATOM 3194 O O . THR B 1 96 ? -3.85 12.562 -6.863 1 98.12 96 THR B O 1
ATOM 3197 N N . HIS B 1 97 ? -3.162 12.25 -8.969 1 97.88 97 HIS B N 1
ATOM 3198 C CA . HIS B 1 97 ? -4.48 12.453 -9.555 1 97.88 97 HIS B CA 1
ATOM 3199 C C . HIS B 1 97 ? -5.492 11.461 -8.984 1 97.88 97 HIS B C 1
ATOM 3201 O O . HIS B 1 97 ? -6.699 11.719 -9.023 1 97.88 97 HIS B O 1
ATOM 3207 N N . VAL B 1 98 ? -5.066 10.312 -8.477 1 98.62 98 VAL B N 1
ATOM 3208 C CA . VAL B 1 98 ? -5.953 9.305 -7.898 1 98.62 98 VAL B CA 1
ATOM 3209 C C . VAL B 1 98 ? -6.688 9.891 -6.699 1 98.62 98 VAL B C 1
ATOM 3211 O O . VAL B 1 98 ? -7.871 9.617 -6.488 1 98.62 98 VAL B O 1
ATOM 3214 N N . LEU B 1 99 ? -5.977 10.719 -5.891 1 98.81 99 LEU B N 1
ATOM 3215 C CA . LEU B 1 99 ? -6.629 11.375 -4.762 1 98.81 99 LEU B CA 1
ATOM 3216 C C . LEU B 1 99 ? -7.758 12.289 -5.242 1 98.81 99 LEU B C 1
ATOM 3218 O O . LEU B 1 99 ? -8.844 12.297 -4.66 1 98.81 99 LEU B O 1
ATOM 3222 N N . LEU B 1 100 ? -7.465 13 -6.289 1 98.5 100 LEU B N 1
ATOM 3223 C CA . LEU B 1 100 ? -8.453 13.891 -6.875 1 98.5 100 LEU B CA 1
ATOM 3224 C C . LEU B 1 100 ? -9.656 13.109 -7.398 1 98.5 100 LEU B C 1
ATOM 3226 O O . LEU B 1 100 ? -10.805 13.516 -7.199 1 98.5 100 LEU B O 1
ATOM 3230 N N . GLU B 1 101 ? -9.414 11.969 -8.047 1 98.44 101 GLU B N 1
ATOM 3231 C CA . GLU B 1 101 ? -10.484 11.133 -8.57 1 98.44 101 GLU B CA 1
ATOM 3232 C C . GLU B 1 101 ? -11.391 10.625 -7.449 1 98.44 101 GLU B C 1
ATOM 3234 O O . GLU B 1 101 ? -12.617 10.586 -7.602 1 98.44 101 GLU B O 1
ATOM 3239 N N . GLN B 1 102 ? -10.781 10.281 -6.32 1 98.75 102 GLN B N 1
ATOM 3240 C CA . GLN B 1 102 ? -11.586 9.781 -5.207 1 98.75 102 GLN B CA 1
ATOM 3241 C C . GLN B 1 102 ? -12.422 10.898 -4.586 1 98.75 102 GLN B C 1
ATOM 3243 O O . GLN B 1 102 ? -13.594 10.695 -4.262 1 98.75 102 GLN B O 1
ATOM 3248 N N . LEU B 1 103 ? -11.844 12.094 -4.461 1 98.69 103 LEU B N 1
ATOM 3249 C CA . LEU B 1 103 ? -12.586 13.227 -3.932 1 98.69 103 LEU B CA 1
ATOM 3250 C C . LEU B 1 103 ? -13.758 13.586 -4.844 1 98.69 103 LEU B C 1
ATOM 3252 O O . LEU B 1 103 ? -14.828 13.953 -4.367 1 98.69 103 LEU B O 1
ATOM 3256 N N . ASN B 1 104 ? -13.562 13.469 -6.133 1 98.12 104 ASN B N 1
ATOM 3257 C CA . ASN B 1 104 ? -14.617 13.789 -7.086 1 98.12 104 ASN B CA 1
ATOM 3258 C C . ASN B 1 104 ? -15.711 12.734 -7.094 1 98.12 104 ASN B C 1
ATOM 3260 O O . ASN B 1 104 ? -16.875 13.039 -7.367 1 98.12 104 ASN B O 1
ATOM 3264 N N . GLU B 1 105 ? -15.367 11.5 -6.824 1 98.25 105 GLU B N 1
ATOM 3265 C CA . GLU B 1 105 ? -16.328 10.398 -6.84 1 98.25 105 GLU B CA 1
ATOM 3266 C C . GLU B 1 105 ? -17.281 10.477 -5.652 1 98.25 105 GLU B C 1
ATOM 3268 O O . GLU B 1 105 ? -18.453 10.117 -5.766 1 98.25 105 GLU B O 1
ATOM 3273 N N . ASP B 1 106 ? -16.828 10.914 -4.5 1 98.5 106 ASP B N 1
ATOM 3274 C CA . ASP B 1 106 ? -17.641 11.062 -3.303 1 98.5 106 ASP B CA 1
ATOM 3275 C C . ASP B 1 106 ? -17.484 12.453 -2.695 1 98.5 106 ASP B C 1
ATOM 3277 O O . ASP B 1 106 ? -16.469 12.742 -2.047 1 98.5 106 ASP B O 1
ATOM 3281 N N . THR B 1 107 ? -18.469 13.25 -2.777 1 97.88 107 THR B N 1
ATOM 3282 C CA . THR B 1 107 ? -18.391 14.656 -2.412 1 97.88 107 THR B CA 1
ATOM 3283 C C . THR B 1 107 ? -18.5 14.828 -0.899 1 97.88 107 THR B C 1
ATOM 3285 O O . THR B 1 107 ? -18.281 15.922 -0.376 1 97.88 107 THR B O 1
ATOM 3288 N N . SER B 1 108 ? -18.766 13.734 -0.175 1 98.56 108 SER B N 1
ATOM 3289 C CA . SER B 1 108 ? -18.828 13.828 1.28 1 98.56 108 SER B CA 1
ATOM 3290 C C . SER B 1 108 ? -17.453 13.727 1.902 1 98.56 108 SER B C 1
ATOM 3292 O O . SER B 1 108 ? -17.281 14 3.092 1 98.56 108 SER B O 1
ATOM 3294 N N . ILE B 1 109 ? -16.5 13.391 1.093 1 98.81 109 ILE B N 1
ATOM 3295 C CA . ILE B 1 109 ? -15.133 13.258 1.579 1 98.81 109 ILE B CA 1
ATOM 3296 C C . ILE B 1 109 ? -14.422 14.609 1.513 1 98.81 109 ILE B C 1
ATOM 3298 O O . ILE B 1 109 ? -14.336 15.219 0.444 1 98.81 109 ILE B O 1
ATOM 3302 N N . GLY B 1 110 ? -13.883 15.023 2.662 1 98.88 110 GLY B N 1
ATOM 3303 C CA . GLY B 1 110 ? -13.188 16.297 2.746 1 98.88 110 GLY B CA 1
ATOM 3304 C C . GLY B 1 110 ? -11.719 16.188 2.389 1 98.88 110 GLY B C 1
ATOM 3305 O O . GLY B 1 110 ? -11.117 17.172 1.926 1 98.88 110 GLY B O 1
ATOM 3306 N N . GLY B 1 111 ? -11.172 15.008 2.652 1 98.88 111 GLY B N 1
ATOM 3307 C CA . GLY B 1 111 ? -9.758 14.812 2.373 1 98.88 111 GLY B CA 1
ATOM 3308 C C . GLY B 1 111 ? -9.375 13.352 2.23 1 98.88 111 GLY B C 1
ATOM 3309 O O . GLY B 1 111 ? -9.961 12.484 2.885 1 98.88 111 GLY B O 1
ATOM 3310 N N . VAL B 1 112 ? -8.398 13.094 1.355 1 98.94 112 VAL B N 1
ATOM 3311 C CA . VAL B 1 112 ? -7.832 11.766 1.149 1 98.94 112 VAL B CA 1
ATOM 3312 C C . VAL B 1 112 ? -6.309 11.836 1.184 1 98.94 112 VAL B C 1
ATOM 3314 O O . VAL B 1 112 ? -5.707 12.703 0.535 1 98.94 112 VAL B O 1
ATOM 3317 N N . CYS B 1 113 ? -5.707 10.953 2.02 1 98.94 113 CYS B N 1
ATOM 3318 C CA . CYS B 1 113 ? -4.25 10.938 2.102 1 98.94 113 CYS B CA 1
ATOM 3319 C C . CYS B 1 113 ? -3.68 9.703 1.42 1 98.94 113 CYS B C 1
ATOM 3321 O O . CYS B 1 113 ? -4.43 8.805 1.028 1 98.94 113 CYS B O 1
ATOM 3323 N N . GLY B 1 114 ? -2.412 9.734 1.121 1 98.81 114 GLY B N 1
ATOM 3324 C CA . GLY B 1 114 ? -1.657 8.555 0.737 1 98.81 114 GLY B CA 1
ATOM 3325 C C . GLY B 1 114 ? -0.816 7.988 1.866 1 98.81 114 GLY B C 1
ATOM 3326 O O . GLY B 1 114 ? -0.982 8.375 3.025 1 98.81 114 GLY B O 1
ATOM 3327 N N . ALA B 1 115 ? -0.038 7.02 1.52 1 98.62 115 ALA B N 1
ATOM 3328 C CA . ALA B 1 115 ? 0.933 6.441 2.447 1 98.62 115 ALA B CA 1
ATOM 3329 C C . ALA B 1 115 ? 2.312 7.062 2.252 1 98.62 115 ALA B C 1
ATOM 3331 O O . ALA B 1 115 ? 2.568 7.719 1.239 1 98.62 115 ALA B O 1
ATOM 3332 N N . PHE B 1 116 ? 3.16 6.883 3.268 1 98.25 116 PHE B N 1
ATOM 3333 C CA . PHE B 1 116 ? 4.523 7.398 3.189 1 98.25 116 PHE B CA 1
ATOM 3334 C C . PHE B 1 116 ? 5.488 6.305 2.752 1 98.25 116 PHE B C 1
ATOM 3336 O O . PHE B 1 116 ? 5.387 5.16 3.199 1 98.25 116 PHE B O 1
ATOM 3343 N N . ALA B 1 117 ? 6.328 6.641 1.85 1 98.19 117 ALA B N 1
ATOM 3344 C CA . ALA B 1 117 ? 7.426 5.758 1.459 1 98.19 117 ALA B CA 1
ATOM 3345 C C . ALA B 1 117 ? 8.773 6.375 1.812 1 98.19 117 ALA B C 1
ATOM 3347 O O . ALA B 1 117 ? 9.148 7.422 1.275 1 98.19 117 ALA B O 1
ATOM 3348 N N . GLU B 1 118 ? 9.453 5.77 2.697 1 96.56 118 GLU B N 1
ATOM 3349 C CA . GLU B 1 118 ? 10.828 6.129 3.047 1 96.56 118 GLU B CA 1
ATOM 3350 C C . GLU B 1 118 ? 11.82 5.109 2.494 1 96.56 118 GLU B C 1
ATOM 3352 O O . GLU B 1 118 ? 11.461 4.266 1.671 1 96.56 118 GLU B O 1
ATOM 3357 N N . SER B 1 119 ? 13.07 5.195 2.838 1 94.75 119 SER B N 1
ATOM 3358 C CA . SER B 1 119 ? 14.109 4.371 2.234 1 94.75 119 SER B CA 1
ATOM 3359 C C . SER B 1 119 ? 13.906 2.896 2.557 1 94.75 119 SER B C 1
ATOM 3361 O O . SER B 1 119 ? 14.258 2.025 1.756 1 94.75 119 SER B O 1
ATOM 3363 N N . GLU B 1 120 ? 13.336 2.557 3.74 1 94.25 120 GLU B N 1
ATOM 3364 C CA . GLU B 1 120 ? 13.188 1.155 4.117 1 94.25 120 GLU B CA 1
ATOM 3365 C C . GLU B 1 120 ? 11.836 0.904 4.781 1 94.25 120 GLU B C 1
ATOM 3367 O O . GLU B 1 120 ? 11.688 -0.035 5.566 1 94.25 120 GLU B O 1
ATOM 3372 N N . ARG B 1 121 ? 10.914 1.896 4.469 1 94 121 ARG B N 1
ATOM 3373 C CA . ARG B 1 121 ? 9.664 1.765 5.203 1 94 121 ARG B CA 1
ATOM 3374 C C . ARG B 1 121 ? 8.5 2.357 4.414 1 94 121 ARG B C 1
ATOM 3376 O O . ARG B 1 121 ? 8.633 3.424 3.809 1 94 121 ARG B O 1
ATOM 3383 N N . ILE B 1 122 ? 7.398 1.677 4.379 1 97 122 ILE B N 1
ATOM 3384 C CA . ILE B 1 122 ? 6.105 2.186 3.939 1 97 122 ILE B CA 1
ATOM 3385 C C . ILE B 1 122 ? 5.105 2.129 5.094 1 97 122 ILE B C 1
ATOM 3387 O O . ILE B 1 122 ? 4.996 1.107 5.773 1 97 122 ILE B O 1
ATOM 3391 N N . TYR B 1 123 ? 4.414 3.203 5.332 1 95 123 TYR B N 1
ATOM 3392 C CA . TYR B 1 123 ? 3.506 3.221 6.473 1 95 123 TYR B CA 1
ATOM 3393 C C . TYR B 1 123 ? 2.447 4.305 6.312 1 95 123 TYR B C 1
ATOM 3395 O O . TYR B 1 123 ? 2.559 5.164 5.438 1 95 123 TYR B O 1
ATOM 3403 N N . THR B 1 124 ? 1.345 4.164 7.047 1 94.62 124 THR B N 1
ATOM 3404 C CA . THR B 1 124 ? 0.245 5.121 7.016 1 94.62 124 THR B CA 1
ATOM 3405 C C . THR B 1 124 ? 0.28 6.023 8.25 1 94.62 124 THR B C 1
ATOM 3407 O O . THR B 1 124 ? -0.535 5.871 9.156 1 94.62 124 THR B O 1
ATOM 3410 N N . SER B 1 125 ? 1.03 6.988 8.242 1 88.62 125 SER B N 1
ATOM 3411 C CA . SER B 1 125 ? 1.259 7.898 9.367 1 88.62 125 SER B CA 1
ATOM 3412 C C . SER B 1 125 ? -0.037 8.57 9.805 1 88.62 125 SER B C 1
ATOM 3414 O O . SER B 1 125 ? -0.643 9.32 9.031 1 88.62 125 SER B O 1
ATOM 3416 N N . GLY B 1 126 ? -0.507 8.258 11.055 1 91.31 126 GLY B N 1
ATOM 3417 C CA . GLY B 1 126 ? -1.543 9.062 11.672 1 91.31 126 GLY B CA 1
ATOM 3418 C C . GLY B 1 126 ? -2.945 8.648 11.273 1 91.31 126 GLY B C 1
ATOM 3419 O O . GLY B 1 126 ? -3.922 9.312 11.625 1 91.31 126 GLY B O 1
ATOM 3420 N N . CYS B 1 127 ? -3.086 7.609 10.461 1 97.62 127 CYS B N 1
ATOM 3421 C CA . CYS B 1 127 ? -4.422 7.137 10.117 1 97.62 127 CYS B CA 1
ATOM 3422 C C . CYS B 1 127 ? -5.062 6.406 11.289 1 97.62 127 CYS B C 1
ATOM 3424 O O . CYS B 1 127 ? -4.766 5.234 11.531 1 97.62 127 CYS B O 1
ATOM 3426 N N . LEU B 1 128 ? -5.918 7.141 11.992 1 97.88 128 LEU B N 1
ATOM 3427 C CA . LEU B 1 128 ? -6.559 6.656 13.211 1 97.88 128 LEU B CA 1
ATOM 3428 C C . LEU B 1 128 ? -7.98 7.195 13.328 1 97.88 128 LEU B C 1
ATOM 3430 O O . LEU B 1 128 ? -8.391 8.055 12.547 1 97.88 128 LEU B O 1
ATOM 3434 N N . ASP B 1 129 ? -8.711 6.617 14.273 1 98.12 129 ASP B N 1
ATOM 3435 C CA . ASP B 1 129 ? -10.047 7.102 14.594 1 98.12 129 ASP B CA 1
ATOM 3436 C C . ASP B 1 129 ? -10.055 7.855 15.922 1 98.12 129 ASP B C 1
ATOM 3438 O O . ASP B 1 129 ? -9.188 7.641 16.766 1 98.12 129 ASP B O 1
ATOM 3442 N N . ILE B 1 130 ? -11 8.742 16.016 1 98.38 130 ILE B N 1
ATOM 3443 C CA . ILE B 1 130 ? -11.062 9.625 17.188 1 98.38 130 ILE B CA 1
ATOM 3444 C C . ILE B 1 130 ? -12.258 9.25 18.047 1 98.38 130 ILE B C 1
ATOM 3446 O O . ILE B 1 130 ? -13.391 9.188 17.562 1 98.38 130 ILE B O 1
ATOM 3450 N N . TYR B 1 131 ? -11.992 9.023 19.328 1 96.5 131 TYR B N 1
ATOM 3451 C CA . TYR B 1 131 ? -13.008 8.75 20.344 1 96.5 131 TYR B CA 1
ATOM 3452 C C . TYR B 1 131 ? -12.93 9.75 21.484 1 96.5 131 TYR B C 1
ATOM 3454 O O . TYR B 1 131 ? -11.836 10.102 21.922 1 96.5 131 TYR B O 1
ATOM 3462 N N . GLN B 1 132 ? -14.164 10.234 21.906 1 93.38 132 GLN B N 1
ATOM 3463 C CA . GLN B 1 132 ? -14.164 11.266 22.938 1 93.38 132 GLN B CA 1
ATOM 3464 C C . GLN B 1 132 ? -15.023 10.852 24.125 1 93.38 132 GLN B C 1
ATOM 3466 O O . GLN B 1 132 ? -16.094 10.258 23.953 1 93.38 132 GLN B O 1
ATOM 3471 N N . ASP B 1 133 ? -14.547 10.969 25.281 1 91.25 133 ASP B N 1
ATOM 3472 C CA . ASP B 1 133 ? -15.227 11.016 26.562 1 91.25 133 ASP B CA 1
ATOM 3473 C C . ASP B 1 133 ? -14.68 12.148 27.438 1 91.25 133 ASP B C 1
ATOM 3475 O O . ASP B 1 133 ? -14.633 13.305 27 1 91.25 133 ASP B O 1
ATOM 3479 N N . ASP B 1 134 ? -14.18 11.836 28.625 1 92.06 134 ASP B N 1
ATOM 3480 C CA . ASP B 1 134 ? -13.469 12.844 29.391 1 92.06 134 ASP B CA 1
ATOM 3481 C C . ASP B 1 134 ? -12.062 13.07 28.844 1 92.06 134 ASP B C 1
ATOM 3483 O O . ASP B 1 134 ? -11.477 14.141 29.016 1 92.06 134 ASP B O 1
ATOM 3487 N N . ASP B 1 135 ? -11.656 12.07 28.094 1 94.19 135 ASP B N 1
ATOM 3488 C CA . ASP B 1 135 ? -10.367 12.078 27.406 1 94.19 135 ASP B CA 1
ATOM 3489 C C . ASP B 1 135 ? -10.555 12.039 25.891 1 94.19 135 ASP B C 1
ATOM 3491 O O . ASP B 1 135 ? -11.656 11.766 25.406 1 94.19 135 ASP B O 1
ATOM 3495 N N . ILE B 1 136 ? -9.547 12.508 25.234 1 96.19 136 ILE B N 1
ATOM 3496 C CA . ILE B 1 136 ? -9.508 12.289 23.781 1 96.19 136 ILE B CA 1
ATOM 3497 C C . ILE B 1 136 ? -8.586 11.109 23.469 1 96.19 136 ILE B C 1
ATOM 3499 O O . ILE B 1 136 ? -7.441 11.062 23.922 1 96.19 136 ILE B O 1
ATOM 3503 N N . ASN B 1 137 ? -9.203 10.109 22.812 1 94.19 137 ASN B N 1
ATOM 3504 C CA . ASN B 1 137 ? -8.492 8.906 22.406 1 94.19 137 ASN B CA 1
ATOM 3505 C C . ASN B 1 137 ? -8.438 8.766 20.891 1 94.19 137 ASN B C 1
ATOM 3507 O O . ASN B 1 137 ? -9.469 8.781 20.219 1 94.19 137 ASN B O 1
ATOM 3511 N N . ILE B 1 138 ? -7.266 8.688 20.359 1 96.56 138 ILE B N 1
ATOM 3512 C CA . ILE B 1 138 ? -7.035 8.539 18.938 1 96.56 138 ILE B CA 1
ATOM 3513 C C . ILE B 1 138 ? -6.367 7.191 18.656 1 96.56 138 ILE B C 1
ATOM 3515 O O . ILE B 1 138 ? -5.18 7.016 18.938 1 96.56 138 ILE B O 1
ATOM 3519 N N . ASP B 1 139 ? -7.156 6.277 18.109 1 92.88 139 ASP B N 1
ATOM 3520 C CA . ASP B 1 139 ? -6.664 4.914 17.969 1 92.88 139 ASP B CA 1
ATOM 3521 C C . ASP B 1 139 ? -7.52 4.113 17 1 92.88 139 ASP B C 1
ATOM 3523 O O . ASP B 1 139 ? -8.211 4.691 16.156 1 92.88 139 ASP B O 1
ATOM 3527 N N . ILE B 1 140 ? -7.281 2.869 16.906 1 94 140 ILE B N 1
ATOM 3528 C CA . ILE B 1 140 ? -8.039 1.944 16.078 1 94 140 ILE B CA 1
ATOM 3529 C C . ILE B 1 140 ? -8.656 0.854 16.953 1 94 140 ILE B C 1
ATOM 3531 O O . ILE B 1 140 ? -7.941 0.066 17.562 1 94 140 ILE B O 1
ATOM 3535 N N . ARG B 1 141 ? -10.016 0.815 16.953 1 90.31 141 ARG B N 1
ATOM 3536 C CA . ARG B 1 141 ? -10.68 -0.114 17.875 1 90.31 141 ARG B CA 1
ATOM 3537 C C . ARG B 1 141 ? -11.43 -1.193 17.094 1 90.31 141 ARG B C 1
ATOM 3539 O O . ARG B 1 141 ? -11.891 -2.178 17.688 1 90.31 141 ARG B O 1
ATOM 3546 N N . GLN B 1 142 ? -11.594 -0.959 15.773 1 91.06 142 GLN B N 1
ATOM 3547 C CA . GLN B 1 142 ? -12.25 -1.926 14.906 1 91.06 142 GLN B CA 1
ATOM 3548 C C . GLN B 1 142 ? -11.484 -2.104 13.594 1 91.06 142 GLN B C 1
ATOM 3550 O O . GLN B 1 142 ? -10.773 -1.195 13.164 1 91.06 142 GLN B O 1
ATOM 3555 N N . ASN B 1 143 ? -11.703 -3.332 13.055 1 90.19 143 ASN B N 1
ATOM 3556 C CA . ASN B 1 143 ? -11.125 -3.537 11.727 1 90.19 143 ASN B CA 1
ATOM 3557 C C . ASN B 1 143 ? -11.672 -2.533 10.719 1 90.19 143 ASN B C 1
ATOM 3559 O O . ASN B 1 143 ? -12.867 -2.227 10.727 1 90.19 143 ASN B O 1
ATOM 3563 N N . LYS B 1 144 ? -10.773 -2.076 9.914 1 96.69 144 LYS B N 1
ATOM 3564 C CA . LYS B 1 144 ? -11.18 -1.074 8.93 1 96.69 144 LYS B CA 1
ATOM 3565 C C . LYS B 1 144 ? -11.68 -1.734 7.648 1 96.69 144 LYS B C 1
ATOM 3567 O O . LYS B 1 144 ? -11.031 -2.639 7.117 1 96.69 144 LYS B O 1
ATOM 3572 N N . LYS B 1 145 ? -12.789 -1.288 7.16 1 97.44 145 LYS B N 1
ATOM 3573 C CA . LYS B 1 145 ? -13.32 -1.765 5.887 1 97.44 145 LYS B CA 1
ATOM 3574 C C . LYS B 1 145 ? -12.562 -1.153 4.711 1 97.44 145 LYS B C 1
ATOM 3576 O O . LYS B 1 145 ? -12.242 0.038 4.723 1 97.44 145 LYS B O 1
ATOM 3581 N N . ILE B 1 146 ? -12.258 -1.993 3.775 1 98 146 ILE B N 1
ATOM 3582 C CA . ILE B 1 146 ? -11.617 -1.527 2.551 1 98 146 ILE B CA 1
ATOM 3583 C C . ILE B 1 146 ? -12.648 -1.441 1.428 1 98 146 ILE B C 1
ATOM 3585 O O . ILE B 1 146 ? -13.219 -2.457 1.018 1 98 146 ILE B O 1
ATOM 3589 N N . GLU B 1 147 ? -12.883 -0.236 0.937 1 97.38 147 GLU B N 1
ATOM 3590 C CA . GLU B 1 147 ? -13.758 0.002 -0.204 1 97.38 147 GLU B CA 1
ATOM 3591 C C . GLU B 1 147 ? -12.969 0.442 -1.431 1 97.38 147 GLU B C 1
ATOM 3593 O O . GLU B 1 147 ? -11.836 0.917 -1.307 1 97.38 147 GLU B O 1
ATOM 3598 N N . PHE B 1 148 ? -13.539 0.185 -2.568 1 97.75 148 PHE B N 1
ATOM 3599 C CA . PHE B 1 148 ? -12.922 0.689 -3.787 1 97.75 148 PHE B CA 1
ATOM 3600 C C . PHE B 1 148 ? -13.672 1.904 -4.316 1 97.75 148 PHE B C 1
ATOM 3602 O O . PHE B 1 148 ? -14.836 1.793 -4.727 1 97.75 148 PHE B O 1
ATOM 3609 N N . LEU B 1 149 ? -13.039 3.049 -4.207 1 98.44 149 LEU B N 1
ATOM 3610 C CA . LEU B 1 149 ? -13.539 4.336 -4.676 1 98.44 149 LEU B CA 1
ATOM 3611 C C . LEU B 1 149 ? -12.727 4.836 -5.863 1 98.44 149 LEU B C 1
ATOM 3613 O O . LEU B 1 149 ? -11.508 4.973 -5.773 1 98.44 149 LEU B O 1
ATOM 3617 N N . ALA B 1 150 ? -13.367 5.074 -7.031 1 98.19 150 ALA B N 1
ATOM 3618 C CA . ALA B 1 150 ? -12.711 5.465 -8.273 1 98.19 150 ALA B CA 1
ATOM 3619 C C . ALA B 1 150 ? -11.703 4.406 -8.711 1 98.19 150 ALA B C 1
ATOM 3621 O O . ALA B 1 150 ? -10.648 4.738 -9.258 1 98.19 150 ALA B O 1
ATOM 3622 N N . GLY B 1 151 ? -11.938 3.188 -8.359 1 97.69 151 GLY B N 1
ATOM 3623 C CA . GLY B 1 151 ? -11.133 2.074 -8.828 1 97.69 151 GLY B CA 1
ATOM 3624 C C . GLY B 1 151 ? -9.945 1.774 -7.938 1 97.69 151 GLY B C 1
ATOM 3625 O O . GLY B 1 151 ? -9.148 0.881 -8.234 1 97.69 151 GLY B O 1
ATOM 3626 N N . TYR B 1 152 ? -9.805 2.484 -6.781 1 98.69 152 TYR B N 1
ATOM 3627 C CA . TYR B 1 152 ? -8.68 2.305 -5.867 1 98.69 152 TYR B CA 1
ATOM 3628 C C . TYR B 1 152 ? -9.172 2.08 -4.441 1 98.69 152 TYR B C 1
ATOM 3630 O O . TYR B 1 152 ? -10.258 2.527 -4.074 1 98.69 152 TYR B O 1
ATOM 3638 N N . PRO B 1 153 ? -8.344 1.36 -3.662 1 98.75 153 PRO B N 1
ATOM 3639 C CA . PRO B 1 153 ? -8.766 1.172 -2.271 1 98.75 153 PRO B CA 1
ATOM 3640 C C . PRO B 1 153 ? -8.914 2.49 -1.516 1 98.75 153 PRO B C 1
ATOM 3642 O O . PRO B 1 153 ? -8.133 3.422 -1.734 1 98.75 153 PRO B O 1
ATOM 3645 N N . PHE B 1 154 ? -9.945 2.553 -0.709 1 98.88 154 PHE B N 1
ATOM 3646 C CA . PHE B 1 154 ? -10.234 3.674 0.176 1 98.88 154 PHE B CA 1
ATOM 3647 C C . PHE B 1 154 ? -10.609 3.184 1.568 1 98.88 154 PHE B C 1
ATOM 3649 O O . PHE B 1 154 ? -11.492 2.332 1.715 1 98.88 154 PHE B O 1
ATOM 3656 N N . ILE B 1 155 ? -9.898 3.645 2.594 1 98.88 155 ILE B N 1
ATOM 3657 C CA . ILE B 1 155 ? -10.164 3.291 3.984 1 98.88 155 ILE B CA 1
ATOM 3658 C C . ILE B 1 155 ? -10.516 4.547 4.781 1 98.88 155 ILE B C 1
ATOM 3660 O O . ILE B 1 155 ? -9.711 5.477 4.871 1 98.88 155 ILE B O 1
ATOM 3664 N N . GLU B 1 156 ? -11.617 4.547 5.375 1 98.75 156 GLU B N 1
ATOM 3665 C CA . GLU B 1 156 ? -12.078 5.711 6.129 1 98.75 156 GLU B CA 1
ATOM 3666 C C . GLU B 1 156 ? -11.414 5.777 7.504 1 98.75 156 GLU B C 1
ATOM 3668 O O . GLU B 1 156 ? -11.328 4.766 8.203 1 98.75 156 GLU B O 1
ATOM 3673 N N . PHE B 1 157 ? -10.922 6.941 7.852 1 98.75 157 PHE B N 1
ATOM 3674 C CA . PHE B 1 157 ? -10.398 7.289 9.164 1 98.75 157 PHE B CA 1
ATOM 3675 C C . PHE B 1 157 ? -10.875 8.672 9.594 1 98.75 157 PHE B C 1
ATOM 3677 O O . PHE B 1 157 ? -11.219 9.5 8.742 1 98.75 157 PHE B O 1
ATOM 3684 N N . ASP B 1 158 ? -10.891 8.898 10.922 1 98.56 158 ASP B N 1
ATOM 3685 C CA . ASP B 1 158 ? -11.195 10.242 11.398 1 98.56 158 ASP B CA 1
ATOM 3686 C C . ASP B 1 158 ? -9.992 11.172 11.211 1 98.56 158 ASP B C 1
ATOM 3688 O O . ASP B 1 158 ? -10.164 12.375 10.992 1 98.56 158 ASP B O 1
ATOM 3692 N N . MET B 1 159 ? -8.836 10.688 11.383 1 98.62 159 MET B N 1
ATOM 3693 C CA . MET B 1 159 ? -7.578 11.414 11.211 1 98.62 159 MET B CA 1
ATOM 3694 C C . MET B 1 159 ? -6.695 10.727 10.172 1 98.62 159 MET B C 1
ATOM 3696 O O . MET B 1 159 ? -6.543 9.508 10.188 1 98.62 159 MET B O 1
ATOM 3700 N N . ILE B 1 160 ? -6.121 11.539 9.242 1 98.69 160 ILE B N 1
ATOM 3701 C CA . ILE B 1 160 ? -5.277 10.977 8.195 1 98.69 160 ILE B CA 1
ATOM 3702 C C . ILE B 1 160 ? -3.947 11.727 8.148 1 98.69 160 ILE B C 1
ATOM 3704 O O . ILE B 1 160 ? -3.754 12.703 8.867 1 98.69 160 ILE B O 1
ATOM 3708 N N . ALA B 1 161 ? -3.059 11.258 7.336 1 97.81 161 ALA B N 1
ATOM 3709 C CA . ALA B 1 161 ? -1.68 11.742 7.289 1 97.81 161 ALA B CA 1
ATOM 3710 C C . ALA B 1 161 ? -1.597 13.102 6.602 1 97.81 161 ALA B C 1
ATOM 3712 O O . ALA B 1 161 ? -2.518 13.5 5.883 1 97.81 161 ALA B O 1
ATOM 3713 N N . ASN B 1 162 ? -0.449 13.883 6.855 1 95.38 162 ASN B N 1
ATOM 3714 C CA . ASN B 1 162 ? -0.18 15.172 6.215 1 95.38 162 ASN B CA 1
ATOM 3715 C C . ASN B 1 162 ? 0.264 14.992 4.766 1 95.38 162 ASN B C 1
ATOM 3717 O O . ASN B 1 162 ? 0.608 15.969 4.094 1 95.38 162 ASN B O 1
ATOM 3721 N N . GLY B 1 163 ? 0.267 14.039 4.043 1 98.31 163 GLY B N 1
ATOM 3722 C CA . GLY B 1 163 ? 0.293 13.734 2.619 1 98.31 163 GLY B CA 1
ATOM 3723 C C . GLY B 1 163 ? -1.084 13.477 2.037 1 98.31 163 GLY B C 1
ATOM 3724 O O . GLY B 1 163 ? -1.418 12.344 1.696 1 98.31 163 GLY B O 1
ATOM 3725 N N . ALA B 1 164 ? -1.851 14.664 1.907 1 98.81 164 ALA B N 1
ATOM 3726 C CA . ALA B 1 164 ? -3.283 14.531 1.658 1 98.81 164 ALA B CA 1
ATOM 3727 C C . ALA B 1 164 ? -3.789 15.656 0.751 1 98.81 164 ALA B C 1
ATOM 3729 O O . ALA B 1 164 ? -3.23 16.75 0.743 1 98.81 164 ALA B O 1
ATOM 3730 N N . MET B 1 165 ? -4.805 15.352 0.032 1 98.88 165 MET B N 1
ATOM 3731 C CA . MET B 1 165 ? -5.531 16.344 -0.748 1 98.88 165 MET B CA 1
ATOM 3732 C C . MET B 1 165 ? -6.871 16.672 -0.1 1 98.88 165 MET B C 1
ATOM 3734 O O . MET B 1 165 ? -7.629 15.773 0.265 1 98.88 165 MET B O 1
ATOM 3738 N N . PHE B 1 166 ? -7.125 17.969 0.059 1 98.81 166 PHE B N 1
ATOM 3739 C CA . PHE B 1 166 ? -8.344 18.422 0.714 1 98.81 166 PHE B CA 1
ATOM 3740 C C . PHE B 1 166 ? -9.203 19.234 -0.247 1 98.81 166 PHE B C 1
ATOM 3742 O O . PHE B 1 166 ? -8.68 19.969 -1.082 1 98.81 166 PHE B O 1
ATOM 3749 N N . ARG B 1 167 ? -10.484 19.062 -0.049 1 97.75 167 ARG B N 1
ATOM 3750 C CA . ARG B 1 167 ? -11.43 19.969 -0.688 1 97.75 167 ARG B CA 1
ATOM 3751 C C . ARG B 1 167 ? -11.43 21.328 0.015 1 97.75 167 ARG B C 1
ATOM 3753 O O . ARG B 1 167 ? -11.406 21.391 1.245 1 97.75 167 ARG B O 1
ATOM 3760 N N . ARG B 1 168 ? -11.555 22.328 -0.769 1 97.12 168 ARG B N 1
ATOM 3761 C CA . ARG B 1 168 ? -11.57 23.688 -0.229 1 97.12 168 ARG B CA 1
ATOM 3762 C C . ARG B 1 168 ? -12.703 23.875 0.775 1 97.12 168 ARG B C 1
ATOM 3764 O O . ARG B 1 168 ? -12.523 24.5 1.823 1 97.12 168 ARG B O 1
ATOM 3771 N N . GLU B 1 169 ? -13.844 23.344 0.488 1 97.56 169 GLU B N 1
ATOM 3772 C CA . GLU B 1 169 ? -15.031 23.516 1.328 1 97.56 169 GLU B CA 1
ATOM 3773 C C . GLU B 1 169 ? -14.781 22.969 2.736 1 97.56 169 GLU B C 1
ATOM 3775 O O . GLU B 1 169 ? -15.211 23.578 3.721 1 97.56 169 GLU B O 1
ATOM 3780 N N . CYS B 1 170 ? -14.078 21.906 2.797 1 98.31 170 CYS B N 1
ATOM 3781 C CA . CYS B 1 170 ? -13.797 21.312 4.102 1 98.31 170 CYS B CA 1
ATOM 3782 C C . CYS B 1 170 ? -12.883 22.219 4.922 1 98.31 170 CYS B C 1
ATOM 3784 O O . CYS B 1 170 ? -13.062 22.359 6.133 1 98.31 170 CYS B O 1
ATOM 3786 N N . LEU B 1 171 ? -11.961 22.875 4.254 1 98.56 171 LEU B N 1
ATOM 3787 C CA . LEU B 1 171 ? -11.008 23.75 4.918 1 98.56 171 LEU B CA 1
ATOM 3788 C C . LEU B 1 171 ? -11.664 25.062 5.309 1 98.56 171 LEU B C 1
ATOM 3790 O O . LEU B 1 171 ? -11.219 25.734 6.246 1 98.56 171 LEU B O 1
ATOM 3794 N N . GLU B 1 172 ? -12.633 25.422 4.559 1 97.75 172 GLU B N 1
ATOM 3795 C CA . GLU B 1 172 ? -13.406 26.609 4.91 1 97.75 172 GLU B CA 1
ATOM 3796 C C . GLU B 1 172 ? -14.258 26.375 6.148 1 97.75 172 GLU B C 1
ATOM 3798 O O . GLU B 1 172 ? -14.461 27.281 6.957 1 97.75 172 GLU B O 1
ATOM 3803 N N . ASP B 1 173 ? -14.758 25.172 6.27 1 98.31 173 ASP B N 1
ATOM 3804 C CA . ASP B 1 173 ? -15.562 24.828 7.434 1 98.31 173 ASP B CA 1
ATOM 3805 C C . ASP B 1 173 ? -14.711 24.781 8.703 1 98.31 173 ASP B C 1
ATOM 3807 O O . ASP B 1 173 ? -15.164 25.172 9.773 1 98.31 173 ASP B O 1
ATOM 3811 N N . TYR B 1 174 ? -13.562 24.203 8.586 1 98.38 174 TYR B N 1
ATOM 3812 C CA . TYR B 1 174 ? -12.617 24.125 9.695 1 98.38 174 TYR B CA 1
ATOM 3813 C C . TYR B 1 174 ? -11.188 24 9.18 1 98.38 174 TYR B C 1
ATOM 3815 O O . TYR B 1 174 ? -10.93 23.281 8.219 1 98.38 174 TYR B O 1
ATOM 3823 N N . CYS B 1 175 ? -10.281 24.688 9.734 1 97.62 175 CYS B N 1
ATOM 3824 C CA . CYS B 1 175 ? -8.898 24.672 9.266 1 97.62 175 CYS B CA 1
ATOM 3825 C C . CYS B 1 175 ? -7.926 24.688 10.445 1 97.62 175 CYS B C 1
ATOM 3827 O O . CYS B 1 175 ? -8.344 24.594 11.602 1 97.62 175 CYS B O 1
ATOM 3829 N N . TRP B 1 176 ? -6.668 24.656 10.156 1 98.31 176 TRP B N 1
ATOM 3830 C CA . TRP B 1 176 ? -5.637 24.578 11.188 1 98.31 176 TRP B CA 1
ATOM 3831 C C . TRP B 1 176 ? -5.68 25.797 12.094 1 98.31 176 TRP B C 1
ATOM 3833 O O . TRP B 1 176 ? -5.895 26.922 11.633 1 98.31 176 TRP B O 1
ATOM 3843 N N . ASP B 1 177 ? -5.535 25.609 13.359 1 98 177 ASP B N 1
ATOM 3844 C CA . ASP B 1 177 ? -5.461 26.656 14.383 1 98 177 ASP B CA 1
ATOM 3845 C C . ASP B 1 177 ? -4.074 27.281 14.43 1 98 177 ASP B C 1
ATOM 3847 O O . ASP B 1 177 ? -3.08 26.594 14.68 1 98 177 ASP B O 1
ATOM 3851 N N . PRO B 1 178 ? -3.99 28.562 14.273 1 97.06 178 PRO B N 1
ATOM 3852 C CA . PRO B 1 178 ? -2.691 29.234 14.164 1 97.06 178 PRO B CA 1
ATOM 3853 C C . PRO B 1 178 ? -1.925 29.25 15.484 1 97.06 178 PRO B C 1
ATOM 3855 O O . PRO B 1 178 ? -0.741 29.594 15.508 1 97.06 178 PRO B O 1
ATOM 3858 N N . GLU B 1 179 ? -2.494 28.906 16.562 1 95.81 179 GLU B N 1
ATOM 3859 C CA . GLU B 1 179 ? -1.849 28.938 17.859 1 95.81 179 GLU B CA 1
ATOM 3860 C C . GLU B 1 179 ? -0.815 27.812 18 1 95.81 179 GLU B C 1
ATOM 3862 O O . GLU B 1 179 ? 0.049 27.875 18.875 1 95.81 179 GLU B O 1
ATOM 3867 N N . TYR B 1 180 ? -0.937 26.781 17.188 1 95.44 180 TYR B N 1
ATOM 3868 C CA . TYR B 1 180 ? -0.031 25.641 17.281 1 95.44 180 TYR B CA 1
ATOM 3869 C C . TYR B 1 180 ? 1.265 25.906 16.531 1 95.44 180 TYR B C 1
ATOM 3871 O O . TYR B 1 180 ? 1.258 26.047 15.305 1 95.44 180 TYR B O 1
ATOM 3879 N N . VAL B 1 181 ? 2.359 25.922 17.234 1 92.44 181 VAL B N 1
ATOM 3880 C CA . VAL B 1 181 ? 3.66 26.016 16.594 1 92.44 181 VAL B CA 1
ATOM 3881 C C . VAL B 1 181 ? 4.082 24.641 16.062 1 92.44 181 VAL B C 1
ATOM 3883 O O . VAL B 1 181 ? 4.184 24.453 14.852 1 92.44 181 VAL B O 1
ATOM 3886 N N . ILE B 1 182 ? 4.285 23.688 16.938 1 91.5 182 ILE B N 1
ATOM 3887 C CA . ILE B 1 182 ? 4.566 22.297 16.609 1 91.5 182 ILE B CA 1
ATOM 3888 C C . ILE B 1 182 ? 3.916 21.391 17.656 1 91.5 182 ILE B C 1
ATOM 3890 O O . ILE B 1 182 ? 3.824 21.734 18.828 1 91.5 182 ILE B O 1
ATOM 3894 N N . GLY B 1 183 ? 3.48 20.297 17.094 1 89.94 183 GLY B N 1
ATOM 3895 C CA . GLY B 1 183 ? 2.818 19.344 17.969 1 89.94 183 GLY B CA 1
ATOM 3896 C C . GLY B 1 183 ? 1.322 19.578 18.078 1 89.94 183 GLY B C 1
ATOM 3897 O O . GLY B 1 183 ? 0.875 20.703 18.312 1 89.94 183 GLY B O 1
ATOM 3898 N N . ARG B 1 184 ? 0.554 18.625 17.844 1 94.5 184 ARG B N 1
ATOM 3899 C CA . ARG B 1 184 ? -0.883 18.5 18.078 1 94.5 184 ARG B CA 1
ATOM 3900 C C . ARG B 1 184 ? -1.669 19.281 17.016 1 94.5 184 ARG B C 1
ATOM 3902 O O . ARG B 1 184 ? -2.898 19.188 16.969 1 94.5 184 ARG B O 1
ATOM 3909 N N . GLU B 1 185 ? -1.034 20.188 16.219 1 96.31 185 GLU B N 1
ATOM 3910 C CA . GLU B 1 185 ? -1.754 20.875 15.141 1 96.31 185 GLU B CA 1
ATOM 3911 C C . GLU B 1 185 ? -2.475 19.859 14.242 1 96.31 185 GLU B C 1
ATOM 3913 O O . GLU B 1 185 ? -3.576 20.141 13.758 1 96.31 185 GLU B O 1
ATOM 3918 N N . HIS B 1 186 ? -1.792 18.766 14.008 1 96.88 186 HIS B N 1
ATOM 3919 C CA . HIS B 1 186 ? -2.348 17.688 13.195 1 96.88 186 HIS B CA 1
ATOM 3920 C C . HIS B 1 186 ? -3.602 17.109 13.828 1 96.88 186 HIS B C 1
ATOM 3922 O O . HIS B 1 186 ? -4.66 17.047 13.203 1 96.88 186 HIS B O 1
ATOM 3928 N N . ALA B 1 187 ? -3.482 16.75 15.078 1 97.38 187 ALA B N 1
ATOM 3929 C CA . ALA B 1 187 ? -4.594 16.141 15.805 1 97.38 187 ALA B CA 1
ATOM 3930 C C . ALA B 1 187 ? -5.742 17.141 15.969 1 97.38 187 ALA B C 1
ATOM 3932 O O . ALA B 1 187 ? -6.91 16.781 15.812 1 97.38 187 ALA B O 1
ATOM 3933 N N . ASP B 1 188 ? -5.469 18.359 16.328 1 98.44 188 ASP B N 1
ATOM 3934 C CA . ASP B 1 188 ? -6.48 19.375 16.547 1 98.44 188 ASP B CA 1
ATOM 3935 C C . ASP B 1 188 ? -7.344 19.578 15.312 1 98.44 188 ASP B C 1
ATOM 3937 O O . ASP B 1 188 ? -8.562 19.75 15.414 1 98.44 188 ASP B O 1
ATOM 3941 N N . PHE B 1 189 ? -6.727 19.609 14.164 1 98.75 189 PHE B N 1
ATOM 3942 C CA . PHE B 1 189 ? -7.438 19.766 12.906 1 98.75 189 PHE B CA 1
ATOM 3943 C C . PHE B 1 189 ? -8.539 18.734 12.766 1 98.75 189 PHE B C 1
ATOM 3945 O O . PHE B 1 189 ? -9.68 19.062 12.453 1 98.75 189 PHE B O 1
ATOM 3952 N N . TYR B 1 190 ? -8.258 17.531 13.031 1 98.75 190 TYR B N 1
ATOM 3953 C CA . TYR B 1 190 ? -9.219 16.453 12.805 1 98.75 190 TYR B CA 1
ATOM 3954 C C . TYR B 1 190 ? -10.195 16.344 13.977 1 98.75 190 TYR B C 1
ATOM 3956 O O . TYR B 1 190 ? -11.359 15.977 13.797 1 98.75 190 TYR B O 1
ATOM 3964 N N . ILE B 1 191 ? -9.688 16.625 15.211 1 98.5 191 ILE B N 1
ATOM 3965 C CA . ILE B 1 191 ? -10.617 16.719 16.328 1 98.5 191 ILE B CA 1
ATOM 3966 C C . ILE B 1 191 ? -11.672 17.781 16.031 1 98.5 191 ILE B C 1
ATOM 3968 O O . ILE B 1 191 ? -12.867 17.562 16.266 1 98.5 191 ILE B O 1
ATOM 3972 N N . GLY B 1 192 ? -11.227 18.938 15.516 1 98.44 192 GLY B N 1
ATOM 3973 C CA . GLY B 1 192 ? -12.156 19.984 15.117 1 98.44 192 GLY B CA 1
ATOM 3974 C C . GLY B 1 192 ? -13.18 19.516 14.094 1 98.44 192 GLY B C 1
ATOM 3975 O O . GLY B 1 192 ? -14.375 19.797 14.227 1 98.44 192 GLY B O 1
ATOM 3976 N N . HIS B 1 193 ? -12.742 18.844 13.086 1 98.69 193 HIS B N 1
ATOM 3977 C CA . HIS B 1 193 ? -13.664 18.312 12.086 1 98.69 193 HIS B CA 1
ATOM 3978 C C . HIS B 1 193 ? -14.617 17.297 12.695 1 98.69 193 HIS B C 1
ATOM 3980 O O . HIS B 1 193 ? -15.812 17.297 12.391 1 98.69 193 HIS B O 1
ATOM 3986 N N . LYS B 1 194 ? -14.055 16.375 13.523 1 98.06 194 LYS B N 1
ATOM 3987 C CA . LYS B 1 194 ? -14.883 15.375 14.172 1 98.06 194 LYS B CA 1
ATOM 3988 C C . LYS B 1 194 ? -15.992 16.031 14.992 1 98.06 194 LYS B C 1
ATOM 3990 O O . LYS B 1 194 ? -17.125 15.531 15.016 1 98.06 194 LYS B O 1
ATOM 3995 N N . MET B 1 195 ? -15.75 17.125 15.609 1 96.69 195 MET B N 1
ATOM 3996 C CA . MET B 1 195 ? -16.656 17.75 16.578 1 96.69 195 MET B CA 1
ATOM 3997 C C . MET B 1 195 ? -17.578 18.75 15.875 1 96.69 195 MET B C 1
ATOM 3999 O O . MET B 1 195 ? -18.688 19 16.344 1 96.69 195 MET B O 1
ATOM 4003 N N . GLN B 1 196 ? -17.156 19.297 14.781 1 97.75 196 GLN B N 1
ATOM 4004 C CA . GLN B 1 196 ? -17.859 20.484 14.336 1 97.75 196 GLN B CA 1
ATOM 4005 C C . GLN B 1 196 ? -18.344 20.328 12.898 1 97.75 196 GLN B C 1
ATOM 4007 O O . GLN B 1 196 ? -19.078 21.188 12.391 1 97.75 196 GLN B O 1
ATOM 4012 N N . THR B 1 197 ? -17.922 19.328 12.188 1 98.44 197 THR B N 1
ATOM 4013 C CA . THR B 1 197 ? -18.312 19.172 10.797 1 98.44 197 THR B CA 1
ATOM 4014 C C . THR B 1 197 ? -18.766 17.75 10.508 1 98.44 197 THR B C 1
ATOM 4016 O O . THR B 1 197 ? -18.766 16.891 11.406 1 98.44 197 THR B O 1
ATOM 4019 N N . ASP B 1 198 ? -19.172 17.469 9.203 1 98.25 198 ASP B N 1
ATOM 4020 C CA . ASP B 1 198 ? -19.641 16.141 8.805 1 98.25 198 ASP B CA 1
ATOM 4021 C C . ASP B 1 198 ? -18.75 15.539 7.723 1 98.25 198 ASP B C 1
ATOM 4023 O O . ASP B 1 198 ? -19.125 14.57 7.066 1 98.25 198 ASP B O 1
ATOM 4027 N N . TRP B 1 199 ? -17.609 16.172 7.582 1 98.81 199 TRP B N 1
ATOM 4028 C CA . TRP B 1 199 ? -16.719 15.711 6.527 1 98.81 199 TRP B CA 1
ATOM 4029 C C . TRP B 1 199 ? -16.094 14.359 6.891 1 98.81 199 TRP B C 1
ATOM 4031 O O . TRP B 1 199 ? -15.766 14.117 8.055 1 98.81 199 TRP B O 1
ATOM 4041 N N . LYS B 1 200 ? -15.906 13.531 5.848 1 98.81 200 LYS B N 1
ATOM 4042 C CA . LYS B 1 200 ? -15.195 12.258 5.973 1 98.81 200 LYS B CA 1
ATOM 4043 C C . LYS B 1 200 ? -13.766 12.383 5.457 1 98.81 200 LYS B C 1
ATOM 4045 O O . LYS B 1 200 ? -13.477 13.227 4.617 1 98.81 200 LYS B O 1
ATOM 4050 N N . PHE B 1 201 ? -12.938 11.57 5.98 1 98.88 201 PHE B N 1
ATOM 4051 C CA . PHE B 1 201 ? -11.547 11.492 5.547 1 98.88 201 PHE B CA 1
ATOM 4052 C C . PHE B 1 201 ? -11.125 10.047 5.332 1 98.88 201 PHE B C 1
ATOM 4054 O O . PHE B 1 201 ? -11.734 9.125 5.879 1 98.88 201 PHE B O 1
ATOM 4061 N N . GLY B 1 202 ? -10.141 9.828 4.488 1 98.88 202 GLY B N 1
ATOM 4062 C CA . GLY B 1 202 ? -9.719 8.453 4.297 1 98.88 202 GLY B CA 1
ATOM 4063 C C . GLY B 1 202 ? -8.336 8.344 3.666 1 98.88 202 GLY B C 1
ATOM 4064 O O . GLY B 1 202 ? -7.695 9.352 3.383 1 98.88 202 GLY B O 1
ATOM 4065 N N . LEU B 1 203 ? -7.867 7.125 3.568 1 98.88 203 LEU B N 1
ATOM 4066 C CA . LEU B 1 203 ? -6.566 6.738 3.033 1 98.88 203 LEU B CA 1
ATOM 4067 C C . LEU B 1 203 ? -6.719 6.031 1.69 1 98.88 203 LEU B C 1
ATOM 4069 O O . LEU B 1 203 ? -7.59 5.168 1.533 1 98.88 203 LEU B O 1
ATOM 4073 N N . CYS B 1 204 ? -5.984 6.449 0.738 1 98.88 204 CYS B N 1
ATOM 4074 C CA . CYS B 1 204 ? -5.738 5.664 -0.465 1 98.88 204 CYS B CA 1
ATOM 4075 C C . CYS B 1 204 ? -4.324 5.09 -0.461 1 98.88 204 CYS B C 1
ATOM 4077 O O . CYS B 1 204 ? -3.375 5.766 -0.858 1 98.88 204 CYS B O 1
ATOM 4079 N N . PRO B 1 205 ? -4.191 3.824 -0.147 1 98.62 205 PRO B N 1
ATOM 4080 C CA . PRO B 1 205 ? -2.854 3.248 0.008 1 98.62 205 PRO B CA 1
ATOM 4081 C C . PRO B 1 205 ? -2.146 3.029 -1.328 1 98.62 205 PRO B C 1
ATOM 4083 O O . PRO B 1 205 ? -0.973 2.652 -1.355 1 98.62 205 PRO B O 1
ATOM 4086 N N . SER B 1 206 ? -2.803 3.289 -2.461 1 98.81 206 SER B N 1
ATOM 4087 C CA . SER B 1 206 ? -2.18 3.172 -3.775 1 98.81 206 SER B CA 1
ATOM 4088 C C . SER B 1 206 ? -1.267 4.359 -4.062 1 98.81 206 SER B C 1
ATOM 4090 O O . SER B 1 206 ? -0.465 4.32 -4.996 1 98.81 206 SER B O 1
ATOM 4092 N N . VAL B 1 207 ? -1.421 5.438 -3.32 1 98.88 207 VAL B N 1
ATOM 4093 C CA . VAL B 1 207 ? -0.608 6.637 -3.506 1 98.88 207 VAL B CA 1
ATOM 4094 C C . VAL B 1 207 ? 0.463 6.707 -2.42 1 98.88 207 VAL B C 1
ATOM 4096 O O . VAL B 1 207 ? 0.151 6.672 -1.228 1 98.88 207 VAL B O 1
ATOM 4099 N N . HIS B 1 208 ? 1.717 6.73 -2.848 1 98.88 208 HIS B N 1
ATOM 4100 C CA . HIS B 1 208 ? 2.832 6.777 -1.908 1 98.88 208 HIS B CA 1
ATOM 4101 C C . HIS B 1 208 ? 3.602 8.086 -2.035 1 98.88 208 HIS B C 1
ATOM 4103 O O . HIS B 1 208 ? 4.145 8.391 -3.098 1 98.88 208 HIS B O 1
ATOM 4109 N N . PHE B 1 209 ? 3.662 8.82 -0.96 1 98.75 209 PHE B N 1
ATOM 4110 C CA . PHE B 1 209 ? 4.484 10.023 -0.914 1 98.75 209 PHE B CA 1
ATOM 4111 C C . PHE B 1 209 ? 5.922 9.68 -0.534 1 98.75 209 PHE B C 1
ATOM 4113 O O . PHE B 1 209 ? 6.18 9.195 0.57 1 98.75 209 PHE B O 1
ATOM 4120 N N . PRO B 1 210 ? 6.84 9.891 -1.48 1 98.56 210 PRO B N 1
ATOM 4121 C CA . PRO B 1 210 ? 8.227 9.781 -1.016 1 98.56 210 PRO B CA 1
ATOM 4122 C C . PRO B 1 210 ? 8.531 10.727 0.142 1 98.56 210 PRO B C 1
ATOM 4124 O O . PRO B 1 210 ? 8.219 11.922 0.07 1 98.56 210 PRO B O 1
ATOM 4127 N N . HIS B 1 211 ? 8.977 10.203 1.183 1 97.75 211 HIS B N 1
ATOM 4128 C CA . HIS B 1 211 ? 9.211 10.93 2.426 1 97.75 211 HIS B CA 1
ATOM 4129 C C . HIS B 1 211 ? 10.664 10.789 2.883 1 97.75 211 HIS B C 1
ATOM 4131 O O . HIS B 1 211 ? 11.18 9.672 2.977 1 97.75 211 HIS B O 1
ATOM 4137 N N . ASN B 1 212 ? 11.328 11.844 3.004 1 95.5 212 ASN B N 1
ATOM 4138 C CA . ASN B 1 212 ? 12.711 11.883 3.455 1 95.5 212 ASN B CA 1
ATOM 4139 C C . ASN B 1 212 ? 12.867 12.742 4.707 1 95.5 212 ASN B C 1
ATOM 4141 O O . ASN B 1 212 ? 13.359 13.867 4.633 1 95.5 212 ASN B O 1
ATOM 4145 N N . PRO B 1 213 ? 12.586 12.133 5.855 1 90.44 213 PRO B N 1
ATOM 4146 C CA . PRO B 1 213 ? 12.617 12.922 7.09 1 90.44 213 PRO B CA 1
ATOM 4147 C C . PRO B 1 213 ? 14.039 13.258 7.539 1 90.44 213 PRO B C 1
ATOM 4149 O O . PRO B 1 213 ? 15.008 12.891 6.867 1 90.44 213 PRO B O 1
ATOM 4152 N N . GLY B 1 214 ? 14.141 13.953 8.586 1 85.75 214 GLY B N 1
ATOM 4153 C CA . GLY B 1 214 ? 15.422 14.359 9.141 1 85.75 214 GLY B CA 1
ATOM 4154 C C . GLY B 1 214 ? 15.75 15.82 8.875 1 85.75 214 GLY B C 1
ATOM 4155 O O . GLY B 1 214 ? 14.898 16.578 8.43 1 85.75 214 GLY B O 1
ATOM 4156 N N . GLY B 1 215 ? 16.922 16.234 9.266 1 85.5 215 GLY B N 1
ATOM 4157 C CA . GLY B 1 215 ? 17.406 17.609 9.148 1 85.5 215 GLY B CA 1
ATOM 4158 C C . GLY B 1 215 ? 18.594 17.891 10.039 1 85.5 215 GLY B C 1
ATOM 4159 O O . GLY B 1 215 ? 19.125 17 10.688 1 85.5 215 GLY B O 1
ATOM 4160 N N . SER B 1 216 ? 18.969 19.156 10 1 84 216 SER B N 1
ATOM 4161 C CA . SER B 1 216 ? 20.109 19.578 10.812 1 84 216 SER B CA 1
ATOM 4162 C C . SER B 1 216 ? 19.797 19.438 12.305 1 84 216 SER B C 1
ATOM 4164 O O . SER B 1 216 ? 18.625 19.344 12.695 1 84 216 SER B O 1
ATOM 4166 N N . GLU B 1 217 ? 20.828 19.453 13.07 1 76.56 217 GLU B N 1
ATOM 4167 C CA . GLU B 1 217 ? 20.641 19.422 14.523 1 76.56 217 GLU B CA 1
ATOM 4168 C C . GLU B 1 217 ? 19.844 20.625 15 1 76.56 217 GLU B C 1
ATOM 4170 O O . GLU B 1 217 ? 19.016 20.516 15.898 1 76.56 217 GLU B O 1
ATOM 4175 N N . ASP B 1 218 ? 20.188 21.719 14.422 1 85.56 218 ASP B N 1
ATOM 4176 C CA . ASP B 1 218 ? 19.484 22.938 14.766 1 85.56 218 ASP B CA 1
ATOM 4177 C C . ASP B 1 218 ? 18 22.828 14.461 1 85.56 218 ASP B C 1
ATOM 4179 O O . ASP B 1 218 ? 17.156 23.172 15.297 1 85.56 218 ASP B O 1
ATOM 4183 N N . PHE B 1 219 ? 17.672 22.359 13.438 1 84.56 219 PHE B N 1
ATOM 4184 C CA . PHE B 1 219 ? 16.266 22.125 13.07 1 84.56 219 PHE B CA 1
ATOM 4185 C C . PHE B 1 219 ? 15.609 21.156 14.047 1 84.56 219 PHE B C 1
ATOM 4187 O O . PHE B 1 219 ? 14.508 21.422 14.531 1 84.56 219 PHE B O 1
ATOM 4194 N N . LEU B 1 220 ? 16.25 20.047 14.328 1 75.31 220 LEU B N 1
ATOM 4195 C CA . LEU B 1 220 ? 15.68 18.984 15.148 1 75.31 220 LEU B CA 1
ATOM 4196 C C . LEU B 1 220 ? 15.445 19.469 16.578 1 75.31 220 LEU B C 1
ATOM 4198 O O . LEU B 1 220 ? 14.5 19.031 17.234 1 75.31 220 LEU B O 1
ATOM 4202 N N . SER B 1 221 ? 16.266 20.391 17.031 1 79.31 221 SER B N 1
ATOM 4203 C CA . SER B 1 221 ? 16.078 20.938 18.375 1 79.31 221 SER B CA 1
ATOM 4204 C C . SER B 1 221 ? 14.773 21.703 18.469 1 79.31 221 SER B C 1
ATOM 4206 O O . SER B 1 221 ? 14.133 21.703 19.531 1 79.31 221 SER B O 1
ATOM 4208 N N . HIS B 1 222 ? 14.406 22.391 17.391 1 81.75 222 HIS B N 1
ATOM 4209 C CA . HIS B 1 222 ? 13.117 23.078 17.344 1 81.75 222 HIS B CA 1
ATOM 4210 C C . HIS B 1 222 ? 11.969 22.094 17.172 1 81.75 222 HIS B C 1
ATOM 4212 O O . HIS B 1 222 ? 10.93 22.219 17.812 1 81.75 222 HIS B O 1
ATOM 4218 N N . ARG B 1 223 ? 12.211 21.078 16.344 1 78.5 223 ARG B N 1
ATOM 4219 C CA . ARG B 1 223 ? 11.188 20.109 15.977 1 78.5 223 ARG B CA 1
ATOM 4220 C C . ARG B 1 223 ? 10.766 19.266 17.188 1 78.5 223 ARG B C 1
ATOM 4222 O O . ARG B 1 223 ? 9.602 18.906 17.312 1 78.5 223 ARG B O 1
ATOM 4229 N N . TRP B 1 224 ? 11.727 18.969 18.047 1 75.19 224 TRP B N 1
ATOM 4230 C CA . TRP B 1 224 ? 11.461 18.047 19.156 1 75.19 224 TRP B CA 1
ATOM 4231 C C . TRP B 1 224 ? 11.555 18.766 20.5 1 75.19 224 TRP B C 1
ATOM 4233 O O . TRP B 1 224 ? 11.977 18.188 21.5 1 75.19 224 TRP B O 1
ATOM 4243 N N . SER B 1 225 ? 11.219 20.031 20.484 1 80 225 SER B N 1
ATOM 4244 C CA . SER B 1 225 ? 11.211 20.812 21.719 1 80 225 SER B CA 1
ATOM 4245 C C . SER B 1 225 ? 10.141 20.312 22.672 1 80 225 SER B C 1
ATOM 4247 O O . SER B 1 225 ? 8.945 20.422 22.391 1 80 225 SER B O 1
ATOM 4249 N N . ASN B 1 226 ? 10.562 19.859 23.75 1 79.06 226 ASN B N 1
ATOM 4250 C CA . ASN B 1 226 ? 9.641 19.359 24.766 1 79.06 226 ASN B CA 1
ATOM 4251 C C . ASN B 1 226 ? 8.672 20.453 25.234 1 79.06 226 ASN B C 1
ATOM 4253 O O . ASN B 1 226 ? 7.488 20.188 25.453 1 79.06 226 ASN B O 1
ATOM 4257 N N . ASN B 1 227 ? 9.219 21.609 25.391 1 87.31 227 ASN B N 1
ATOM 4258 C CA . ASN B 1 227 ? 8.398 22.734 25.844 1 87.31 227 ASN B CA 1
ATOM 4259 C C . ASN B 1 227 ? 7.277 23.047 24.859 1 87.31 227 ASN B C 1
ATOM 4261 O O . ASN B 1 227 ? 6.129 23.25 25.25 1 87.31 227 ASN B O 1
ATOM 4265 N N . LYS B 1 228 ? 7.566 23.109 23.594 1 86.56 228 LYS B N 1
ATOM 4266 C CA . LYS B 1 228 ? 6.562 23.406 22.578 1 86.56 228 LYS B CA 1
ATOM 4267 C C . LYS B 1 228 ? 5.473 22.328 22.562 1 86.56 228 LYS B C 1
ATOM 4269 O O . LYS B 1 228 ? 4.289 22.641 22.453 1 86.56 228 LYS B O 1
ATOM 4274 N N . TYR B 1 229 ? 5.867 21.078 22.719 1 87.38 229 TYR B N 1
ATOM 4275 C CA . TYR B 1 229 ? 4.91 19.984 22.719 1 87.38 229 TYR B CA 1
ATOM 4276 C C . TYR B 1 229 ? 4.008 20.047 23.938 1 87.38 229 TYR B C 1
ATOM 4278 O O . TYR B 1 229 ? 2.803 19.797 23.844 1 87.38 229 TYR B O 1
ATOM 4286 N N . LYS B 1 230 ? 4.621 20.328 25.062 1 89.75 230 LYS B N 1
ATOM 4287 C CA . LYS B 1 230 ? 3.842 20.453 26.281 1 89.75 230 LYS B CA 1
ATOM 4288 C C . LYS B 1 230 ? 2.824 21.578 26.172 1 89.75 230 LYS B C 1
ATOM 4290 O O . LYS B 1 230 ? 1.661 21.422 26.547 1 89.75 230 LYS B O 1
ATOM 4295 N N . GLN B 1 231 ? 3.25 22.672 25.688 1 93.25 231 GLN B N 1
ATOM 4296 C CA . GLN B 1 231 ? 2.361 23.828 25.5 1 93.25 231 GLN B CA 1
ATOM 4297 C C . GLN B 1 231 ? 1.225 23.5 24.547 1 93.25 231 GLN B C 1
ATOM 4299 O O . GLN B 1 231 ? 0.074 23.859 24.781 1 93.25 231 GLN B O 1
ATOM 4304 N N . ALA B 1 232 ? 1.583 22.859 23.484 1 94.56 232 ALA B N 1
ATOM 4305 C CA . ALA B 1 232 ? 0.58 22.469 22.5 1 94.56 232 ALA B CA 1
ATOM 4306 C C . ALA B 1 232 ? -0.463 21.547 23.109 1 94.56 232 ALA B C 1
ATOM 4308 O O . ALA B 1 232 ? -1.661 21.688 22.844 1 94.56 232 ALA B O 1
ATOM 4309 N N . GLU B 1 233 ? -0.029 20.594 23.875 1 94.12 233 GLU B N 1
ATOM 4310 C CA . GLU B 1 233 ? -0.952 19.641 24.484 1 94.12 233 GLU B CA 1
ATOM 4311 C C . GLU B 1 233 ? -1.859 20.344 25.5 1 94.12 233 GLU B C 1
ATOM 4313 O O . GLU B 1 233 ? -3.066 20.094 25.531 1 94.12 233 GLU B O 1
ATOM 4318 N N . GLU B 1 234 ? -1.265 21.172 26.312 1 96.38 234 GLU B N 1
ATOM 4319 C CA . GLU B 1 234 ? -2.057 21.922 27.281 1 96.38 234 GLU B CA 1
ATOM 4320 C C . GLU B 1 234 ? -3.104 22.781 26.578 1 96.38 234 GLU B C 1
ATOM 4322 O O . GLU B 1 234 ? -4.254 22.859 27.016 1 96.38 234 GLU B O 1
ATOM 4327 N N . TYR B 1 235 ? -2.656 23.406 25.531 1 97.75 235 TYR B N 1
ATOM 4328 C CA . TYR B 1 235 ? -3.576 24.234 24.781 1 97.75 235 TYR B CA 1
ATOM 4329 C C . TYR B 1 235 ? -4.719 23.406 24.203 1 97.75 235 TYR B C 1
ATOM 4331 O O . TYR B 1 235 ? -5.883 23.797 24.281 1 97.75 235 TYR B O 1
ATOM 4339 N N . LEU B 1 236 ? -4.41 22.281 23.625 1 98 236 LEU B N 1
ATOM 4340 C CA . LEU B 1 236 ? -5.418 21.391 23.047 1 98 236 LEU B CA 1
ATOM 4341 C C . LEU B 1 236 ? -6.441 20.969 24.094 1 98 236 LEU B C 1
ATOM 4343 O O . LEU B 1 236 ? -7.648 21.031 23.844 1 98 236 LEU B O 1
ATOM 4347 N N . LEU B 1 237 ? -5.938 20.5 25.219 1 97.5 237 LEU B N 1
ATOM 4348 C CA . LEU B 1 237 ? -6.812 20.016 26.281 1 97.5 237 LEU B CA 1
ATOM 4349 C C . LEU B 1 237 ? -7.738 21.125 26.781 1 97.5 237 LEU B C 1
ATOM 4351 O O . LEU B 1 237 ? -8.93 20.891 26.969 1 97.5 237 LEU B O 1
ATOM 4355 N N . LYS B 1 238 ? -7.227 22.281 26.969 1 97.69 238 LYS B N 1
ATOM 4356 C CA . LYS B 1 238 ? -8.023 23.438 27.406 1 97.69 238 LYS B CA 1
ATOM 4357 C C . LYS B 1 238 ? -9.047 23.812 26.344 1 97.69 238 LYS B C 1
ATOM 4359 O O . LYS B 1 238 ? -10.219 24.062 26.656 1 97.69 238 LYS B O 1
ATOM 4364 N N . LYS B 1 239 ? -8.594 23.875 25.094 1 97.56 239 LYS B N 1
ATOM 4365 C CA . LYS B 1 239 ? -9.422 24.297 23.969 1 97.56 239 LYS B CA 1
ATOM 4366 C C . LYS B 1 239 ? -10.672 23.422 23.859 1 97.56 239 LYS B C 1
ATOM 4368 O O . LYS B 1 239 ? -11.773 23.938 23.625 1 97.56 239 LYS B O 1
ATOM 4373 N N . TRP B 1 240 ? -10.492 22.156 24.078 1 97.38 240 TRP B N 1
ATOM 4374 C CA . TRP B 1 240 ? -11.594 21.234 23.812 1 97.38 240 TRP B CA 1
ATOM 4375 C C . TRP B 1 240 ? -12.188 20.703 25.109 1 97.38 240 TRP B C 1
ATOM 4377 O O . TRP B 1 240 ? -13.203 20.016 25.109 1 97.38 240 TRP B O 1
ATOM 4387 N N . GLY B 1 241 ? -11.57 20.953 26.234 1 96.75 241 GLY B N 1
ATOM 4388 C CA . GLY B 1 241 ? -12.078 20.562 27.531 1 96.75 241 GLY B CA 1
ATOM 4389 C C . GLY B 1 241 ? -11.82 19.094 27.844 1 96.75 241 GLY B C 1
ATOM 4390 O O . GLY B 1 241 ? -12.672 18.422 28.438 1 96.75 241 GLY B O 1
ATOM 4391 N N . PHE B 1 242 ? -10.742 18.562 27.406 1 96.81 242 PHE B N 1
ATOM 4392 C CA . PHE B 1 242 ? -10.391 17.172 27.703 1 96.81 242 PHE B CA 1
ATOM 4393 C C . PHE B 1 242 ? -9.414 17.109 28.875 1 96.81 242 PHE B C 1
ATOM 4395 O O . PHE B 1 242 ? -8.703 18.078 29.156 1 96.81 242 PHE B O 1
ATOM 4402 N N . GLU B 1 243 ? -9.383 16 29.516 1 96.31 243 GLU B N 1
ATOM 4403 C CA . GLU B 1 243 ? -8.469 15.797 30.641 1 96.31 243 GLU B CA 1
ATOM 4404 C C . GLU B 1 243 ? -7.129 15.234 30.156 1 96.31 243 GLU B C 1
ATOM 4406 O O . GLU B 1 243 ? -6.074 15.625 30.672 1 96.31 243 GLU B O 1
ATOM 4411 N N . ARG B 1 244 ? -7.207 14.305 29.25 1 95 244 ARG B N 1
ATOM 4412 C CA . ARG B 1 244 ? -5.996 13.648 28.766 1 95 244 ARG B CA 1
ATOM 4413 C C . ARG B 1 244 ? -6.043 13.43 27.266 1 95 244 ARG B C 1
ATOM 4415 O O . ARG B 1 244 ? -7.125 13.352 26.672 1 95 244 ARG B O 1
ATOM 4422 N N . TYR B 1 245 ? -4.84 13.391 26.672 1 94.88 245 TYR B N 1
ATOM 4423 C CA . TYR B 1 245 ? -4.641 13.062 25.266 1 94.88 245 TYR B CA 1
ATOM 4424 C C . TYR B 1 245 ? -3.938 11.719 25.109 1 94.88 245 TYR B C 1
ATOM 4426 O O . TYR B 1 245 ? -2.799 11.555 25.547 1 94.88 245 TYR B O 1
ATOM 4434 N N . ASN B 1 246 ? -4.68 10.719 24.531 1 91.19 246 ASN B N 1
ATOM 4435 C CA . ASN B 1 246 ? -4.125 9.391 24.266 1 91.19 246 ASN B CA 1
ATOM 4436 C C . ASN B 1 246 ? -4.098 9.07 22.781 1 91.19 246 ASN B C 1
ATOM 4438 O O . ASN B 1 246 ? -5.109 9.211 22.094 1 91.19 246 ASN B O 1
ATOM 4442 N N . GLN B 1 247 ? -2.963 8.664 22.312 1 90.62 247 GLN B N 1
ATOM 4443 C CA . GLN B 1 247 ? -2.859 8.312 20.906 1 90.62 247 GLN B CA 1
ATOM 4444 C C . GLN B 1 247 ? -2.088 7.008 20.719 1 90.62 247 GLN B C 1
ATOM 4446 O O . GLN B 1 247 ? -1.036 6.809 21.328 1 90.62 247 GLN B O 1
ATOM 4451 N N . LEU B 1 248 ? -2.693 6.137 19.859 1 86.94 248 LEU B N 1
ATOM 4452 C CA . LEU B 1 248 ? -2.006 4.914 19.453 1 86.94 248 LEU B CA 1
ATOM 4453 C C . LEU B 1 248 ? -0.764 5.234 18.641 1 86.94 248 LEU B C 1
ATOM 4455 O O . LEU B 1 248 ? -0.81 6.078 17.734 1 86.94 248 LEU B O 1
ATOM 4459 N N . ASP B 1 249 ? 0.283 4.609 18.875 1 78.38 249 ASP B N 1
ATOM 4460 C CA . ASP B 1 249 ? 1.543 4.875 18.188 1 78.38 249 ASP B CA 1
ATOM 4461 C C . ASP B 1 249 ? 1.665 4.031 16.922 1 78.38 249 ASP B C 1
ATOM 4463 O O . ASP B 1 249 ? 2.43 4.367 16.016 1 78.38 249 ASP B O 1
ATOM 4467 N N . ASP B 1 250 ? 0.877 2.977 16.828 1 80.31 250 ASP B N 1
ATOM 4468 C CA . ASP B 1 250 ? 0.958 2.082 15.672 1 80.31 250 ASP B CA 1
ATOM 4469 C C . ASP B 1 250 ? 0.326 2.717 14.438 1 80.31 250 ASP B C 1
ATOM 4471 O O . ASP B 1 250 ? -0.566 3.559 14.555 1 80.31 250 ASP B O 1
ATOM 4475 N N . ASN B 1 251 ? 0.896 2.361 13.32 1 91.38 251 ASN B N 1
ATOM 4476 C CA . ASN B 1 251 ? 0.281 2.715 12.047 1 91.38 251 ASN B CA 1
ATOM 4477 C C . ASN B 1 251 ? -0.647 1.611 11.547 1 91.38 251 ASN B C 1
ATOM 4479 O O . ASN B 1 251 ? -0.411 0.43 11.805 1 91.38 251 ASN B O 1
ATOM 4483 N N . TRP B 1 252 ? -1.666 1.996 10.898 1 95.12 252 TRP B N 1
ATOM 4484 C CA . TRP B 1 252 ? -2.596 0.988 10.398 1 95.12 252 TRP B CA 1
ATOM 4485 C C . TRP B 1 252 ? -1.905 0.055 9.406 1 95.12 252 TRP B C 1
ATOM 4487 O O . TRP B 1 252 ? -2.109 -1.161 9.445 1 95.12 252 TRP B O 1
ATOM 4497 N N . LEU B 1 253 ? -1.182 0.555 8.516 1 95.56 253 LEU B N 1
ATOM 4498 C CA . LEU B 1 253 ? -0.345 -0.174 7.57 1 95.56 253 LEU B CA 1
ATOM 4499 C C . LEU B 1 253 ? 1.133 0.085 7.84 1 95.56 253 LEU B C 1
ATOM 4501 O O . LEU B 1 253 ? 1.551 1.236 7.98 1 95.56 253 LEU B O 1
ATOM 4505 N N . ASP B 1 254 ? 1.937 -0.987 7.945 1 93.62 254 ASP B N 1
ATOM 4506 C CA . ASP B 1 254 ? 3.369 -0.852 8.188 1 93.62 254 ASP B CA 1
ATOM 4507 C C . ASP B 1 254 ? 4.129 -2.082 7.691 1 93.62 254 ASP B C 1
ATOM 4509 O O . ASP B 1 254 ? 3.516 -3.068 7.273 1 93.62 254 ASP B O 1
ATOM 4513 N N . VAL B 1 255 ? 5.418 -1.984 7.672 1 93.94 255 VAL B N 1
ATOM 4514 C CA . VAL B 1 255 ? 6.215 -3.07 7.113 1 93.94 255 VAL B CA 1
ATOM 4515 C C . VAL B 1 255 ? 6.809 -3.912 8.242 1 93.94 255 VAL B C 1
ATOM 4517 O O . VAL B 1 255 ? 6.949 -3.438 9.367 1 93.94 255 VAL B O 1
ATOM 4520 N N . TYR B 1 256 ? 7.125 -5.148 7.914 1 88.31 256 TYR B N 1
ATOM 4521 C CA . TYR B 1 256 ? 7.828 -6.062 8.805 1 88.31 256 TYR B CA 1
ATOM 4522 C C . TYR B 1 256 ? 9.273 -5.621 9.016 1 88.31 256 TYR B C 1
ATOM 4524 O O . TYR B 1 256 ? 9.969 -5.293 8.055 1 88.31 256 TYR B O 1
ATOM 4532 N N . ASP B 1 257 ? 9.719 -5.5 10.25 1 81.06 257 ASP B N 1
ATOM 4533 C CA . ASP B 1 257 ? 11.102 -5.199 10.617 1 81.06 257 ASP B CA 1
ATOM 4534 C C . ASP B 1 257 ? 11.789 -6.418 11.227 1 81.06 257 ASP B C 1
ATOM 4536 O O . ASP B 1 257 ? 11.5 -6.789 12.367 1 81.06 257 ASP B O 1
ATOM 4540 N N . PRO B 1 258 ? 12.641 -7.066 10.438 1 79.12 258 PRO B N 1
ATOM 4541 C CA . PRO B 1 258 ? 13.25 -8.305 10.922 1 79.12 258 PRO B CA 1
ATOM 4542 C C . PRO B 1 258 ? 14.109 -8.094 12.164 1 79.12 258 PRO B C 1
ATOM 4544 O O . PRO B 1 258 ? 14.391 -9.055 12.891 1 79.12 258 PRO B O 1
ATOM 4547 N N . ARG B 1 259 ? 14.586 -6.879 12.438 1 70.44 259 ARG B N 1
ATOM 4548 C CA . ARG B 1 259 ? 15.359 -6.602 13.641 1 70.44 259 ARG B CA 1
ATOM 4549 C C . ARG B 1 259 ? 14.547 -6.883 14.898 1 70.44 259 ARG B C 1
ATOM 4551 O O . ARG B 1 259 ? 15.094 -7.262 15.93 1 70.44 259 ARG B O 1
ATOM 4558 N N . PHE B 1 260 ? 13.133 -6.75 14.719 1 67.06 260 PHE B N 1
ATOM 4559 C CA . PHE B 1 260 ? 12.258 -6.906 15.875 1 67.06 260 PHE B CA 1
ATOM 4560 C C . PHE B 1 260 ? 11.367 -8.133 15.719 1 67.06 260 PHE B C 1
ATOM 4562 O O . PHE B 1 260 ? 10.648 -8.508 16.656 1 67.06 260 PHE B O 1
ATOM 4569 N N . GLY B 1 261 ? 11.398 -8.758 14.547 1 69 261 GLY B N 1
ATOM 4570 C CA . GLY B 1 261 ? 10.555 -9.914 14.258 1 69 261 GLY B CA 1
ATOM 4571 C C . GLY B 1 261 ? 9.078 -9.578 14.242 1 69 261 GLY B C 1
ATOM 4572 O O . GLY B 1 261 ? 8.242 -10.43 14.539 1 69 261 GLY B O 1
ATOM 4573 N N . MET B 1 262 ? 8.781 -8.227 14.078 1 74.38 262 MET B N 1
ATOM 4574 C CA . MET B 1 262 ? 7.406 -7.746 14.039 1 74.38 262 MET B CA 1
ATOM 4575 C C . MET B 1 262 ? 7.305 -6.449 13.242 1 74.38 262 MET B C 1
ATOM 4577 O O . MET B 1 262 ? 8.32 -5.871 12.852 1 74.38 262 MET B O 1
ATOM 4581 N N . HIS B 1 263 ? 6.105 -6.129 12.898 1 74.69 263 HIS B N 1
ATOM 4582 C CA . HIS B 1 263 ? 5.883 -4.852 12.234 1 74.69 263 HIS B CA 1
ATOM 4583 C C . HIS B 1 263 ? 6.145 -3.686 13.18 1 74.69 263 HIS B C 1
ATOM 4585 O O . HIS B 1 263 ? 5.852 -3.771 14.375 1 74.69 263 HIS B O 1
ATOM 4591 N N . SER B 1 264 ? 7.039 -2.766 12.555 1 58.22 264 SER B N 1
ATOM 4592 C CA . SER B 1 264 ? 7.648 -1.672 13.305 1 58.22 264 SER B CA 1
ATOM 4593 C C . SER B 1 264 ? 6.613 -0.935 14.148 1 58.22 264 SER B C 1
ATOM 4595 O O . SER B 1 264 ? 5.496 -0.679 13.688 1 58.22 264 SER B O 1
ATOM 4597 N N . ASN B 1 265 ? 6.598 -1.158 15.336 1 48.88 265 ASN B N 1
ATOM 4598 C CA . ASN B 1 265 ? 5.965 -0.186 16.219 1 48.88 265 ASN B CA 1
ATOM 4599 C C . ASN B 1 265 ? 6.902 0.977 16.531 1 48.88 265 ASN B C 1
ATOM 4601 O O . ASN B 1 265 ? 7.797 0.849 17.375 1 48.88 265 ASN B O 1
ATOM 4605 N N . PRO B 1 266 ? 7.043 1.833 15.438 1 43.44 266 PRO B N 1
ATOM 4606 C CA . PRO B 1 266 ? 8.047 2.879 15.656 1 43.44 266 PRO B CA 1
ATOM 4607 C C . PRO B 1 266 ? 8.055 3.404 17.094 1 43.44 266 PRO B C 1
ATOM 4609 O O . PRO B 1 266 ? 9.109 3.744 17.625 1 43.44 266 PRO B O 1
ATOM 4612 N N . SER B 1 267 ? 6.766 3.637 17.484 1 40.09 267 SER B N 1
ATOM 4613 C CA . SER B 1 267 ? 6.75 4.453 18.703 1 40.09 267 SER B CA 1
ATOM 4614 C C . SER B 1 267 ? 7.562 3.801 19.812 1 40.09 267 SER B C 1
ATOM 4616 O O . SER B 1 267 ? 8.305 4.48 20.531 1 40.09 267 SER B O 1
ATOM 4618 N N . ILE B 1 268 ? 7.383 2.557 19.859 1 40.12 268 ILE B N 1
ATOM 4619 C CA . ILE B 1 268 ? 8.031 1.992 21.031 1 40.12 268 ILE B CA 1
ATOM 4620 C C . ILE B 1 268 ? 9.547 1.998 20.844 1 40.12 268 ILE B C 1
ATOM 4622 O O . ILE B 1 268 ? 10.289 2.352 21.766 1 40.12 268 ILE B O 1
ATOM 4626 N N . PHE B 1 269 ? 9.914 1.649 19.625 1 39.31 269 PHE B N 1
ATOM 4627 C CA . PHE B 1 269 ? 11.352 1.549 19.422 1 39.31 269 PHE B CA 1
ATOM 4628 C C . PHE B 1 269 ? 11.977 2.932 19.266 1 39.31 269 PHE B C 1
ATOM 4630 O O . PHE B 1 269 ? 13.055 3.197 19.797 1 39.31 269 PHE B O 1
ATOM 4637 N N . ASP B 1 270 ? 11.227 3.707 18.453 1 40.19 270 ASP B N 1
ATOM 4638 C CA . ASP B 1 270 ? 11.758 5.062 18.359 1 40.19 270 ASP B CA 1
ATOM 4639 C C . ASP B 1 270 ? 11.82 5.73 19.734 1 40.19 270 ASP B C 1
ATOM 4641 O O . ASP B 1 270 ? 12.812 6.379 20.062 1 40.19 270 ASP B O 1
ATOM 4645 N N . MET B 1 271 ? 10.719 5.57 20.422 1 40.09 271 MET B N 1
ATOM 4646 C CA . MET B 1 271 ? 10.734 6.074 21.797 1 40.09 271 MET B CA 1
ATOM 4647 C C . MET B 1 271 ? 11.797 5.359 22.625 1 40.09 271 MET B C 1
ATOM 4649 O O . MET B 1 271 ? 12.523 6 23.391 1 40.09 271 MET B O 1
ATOM 4653 N N . ALA B 1 272 ? 11.805 4.07 22.375 1 41.59 272 ALA B N 1
ATOM 4654 C CA . ALA B 1 272 ? 12.82 3.309 23.109 1 41.59 272 ALA B CA 1
ATOM 4655 C C . ALA B 1 272 ? 14.227 3.738 22.688 1 41.59 272 ALA B C 1
ATOM 4657 O O . ALA B 1 272 ? 15.102 3.914 23.547 1 41.59 272 ALA B O 1
ATOM 4658 N N . TYR B 1 273 ? 14.32 3.834 21.422 1 41.09 273 TYR B N 1
ATOM 4659 C CA . TYR B 1 273 ? 15.617 4.273 20.922 1 41.09 273 TYR B CA 1
ATOM 4660 C C . TYR B 1 273 ? 15.93 5.688 21.406 1 41.09 273 TYR B C 1
ATOM 4662 O O . TYR B 1 273 ? 17.047 5.961 21.859 1 41.09 273 TYR B O 1
ATOM 4670 N N . HIS B 1 274 ? 14.977 6.559 21.219 1 42.06 274 HIS B N 1
ATOM 4671 C CA . HIS B 1 274 ? 15.211 7.906 21.734 1 42.06 274 HIS B CA 1
ATOM 4672 C C . HIS B 1 274 ? 15.43 7.887 23.234 1 42.06 274 HIS B C 1
ATOM 4674 O O . HIS B 1 274 ? 16.312 8.586 23.75 1 42.06 274 HIS B O 1
ATOM 4680 N N . THR B 1 275 ? 14.57 7.121 23.891 1 42.97 275 THR B N 1
ATOM 4681 C CA . THR B 1 275 ? 14.766 6.98 25.328 1 42.97 275 THR B CA 1
ATOM 4682 C C . THR B 1 275 ? 16.141 6.371 25.625 1 42.97 275 THR B C 1
ATOM 4684 O O . THR B 1 275 ? 16.828 6.816 26.547 1 42.97 275 THR B O 1
ATOM 4687 N N . TYR B 1 276 ? 16.453 5.414 24.859 1 42.78 276 TYR B N 1
ATOM 4688 C CA . TYR B 1 276 ? 17.766 4.809 25 1 42.78 276 TYR B CA 1
ATOM 4689 C C . TYR B 1 276 ? 18.875 5.832 24.75 1 42.78 276 TYR B C 1
ATOM 4691 O O . TYR B 1 276 ? 19.828 5.945 25.531 1 42.78 276 TYR B O 1
ATOM 4699 N N . GLU B 1 277 ? 18.703 6.434 23.703 1 46.38 277 GLU B N 1
ATOM 4700 C CA . GLU B 1 277 ? 19.734 7.41 23.359 1 46.38 277 GLU B CA 1
ATOM 4701 C C . GLU B 1 277 ? 19.75 8.57 24.344 1 46.38 277 GLU B C 1
ATOM 4703 O O . GLU B 1 277 ? 20.812 9.07 24.719 1 46.38 277 GLU B O 1
ATOM 4708 N N . SER B 1 278 ? 18.578 8.992 24.688 1 47.38 278 SER B N 1
ATOM 4709 C CA . SER B 1 278 ? 18.5 10.188 25.516 1 47.38 278 SER B CA 1
ATOM 4710 C C . SER B 1 278 ? 18.594 9.828 27 1 47.38 278 SER B C 1
ATOM 4712 O O . SER B 1 278 ? 19.172 10.586 27.781 1 47.38 278 SER B O 1
ATOM 4714 N N . GLU B 1 279 ? 17.922 8.648 27.344 1 49.94 279 GLU B N 1
ATOM 4715 C CA . GLU B 1 279 ? 17.828 8.406 28.781 1 49.94 279 GLU B CA 1
ATOM 4716 C C . GLU B 1 279 ? 18.547 7.117 29.172 1 49.94 279 GLU B C 1
ATOM 4718 O O . GLU B 1 279 ? 18.609 6.777 30.359 1 49.94 279 GLU B O 1
ATOM 4723 N N . GLY B 1 280 ? 19.156 6.523 28.312 1 45.88 280 GLY B N 1
ATOM 4724 C CA . GLY B 1 280 ? 19.984 5.352 28.562 1 45.88 280 GLY B CA 1
ATOM 4725 C C . GLY B 1 280 ? 19.188 4.066 28.656 1 45.88 280 GLY B C 1
ATOM 4726 O O . GLY B 1 280 ? 17.953 4.09 28.562 1 45.88 280 GLY B O 1
ATOM 4727 N N . ILE B 1 281 ? 19.953 2.932 28.875 1 44.91 281 ILE B N 1
ATOM 4728 C CA . ILE B 1 281 ? 19.453 1.563 28.797 1 44.91 281 ILE B CA 1
ATOM 4729 C C . ILE B 1 281 ? 18.469 1.307 29.938 1 44.91 281 ILE B C 1
ATOM 4731 O O . ILE B 1 281 ? 17.469 0.612 29.766 1 44.91 281 ILE B O 1
ATOM 4735 N N . ILE B 1 282 ? 18.719 1.831 31.047 1 43.75 282 ILE B N 1
ATOM 4736 C CA . ILE B 1 282 ? 17.875 1.584 32.219 1 43.75 282 ILE B CA 1
ATOM 4737 C C . ILE B 1 282 ? 16.5 2.197 32 1 43.75 282 ILE B C 1
ATOM 4739 O O . ILE B 1 282 ? 15.477 1.569 32.312 1 43.75 282 ILE B O 1
ATOM 4743 N N . SER B 1 283 ? 16.406 3.281 31.438 1 46.97 283 SER B N 1
ATOM 4744 C CA . SER B 1 283 ? 15.141 3.957 31.172 1 46.97 283 SER B CA 1
ATOM 4745 C C . SER B 1 283 ? 14.375 3.264 30.047 1 46.97 283 SER B C 1
ATOM 4747 O O . SER B 1 283 ? 13.148 3.145 30.109 1 46.97 283 SER B O 1
ATOM 4749 N N . LEU B 1 284 ? 15.102 2.748 29.172 1 47 284 LEU B N 1
ATOM 4750 C CA . LEU B 1 284 ? 14.516 1.913 28.125 1 47 284 LEU B CA 1
ATOM 4751 C C . LEU B 1 284 ? 13.875 0.663 28.719 1 47 284 LEU B C 1
ATOM 4753 O O . LEU B 1 284 ? 12.734 0.331 28.406 1 47 284 LEU B O 1
ATOM 4757 N N . ILE B 1 285 ? 14.625 0.048 29.562 1 44.53 285 ILE B N 1
ATOM 4758 C CA . ILE B 1 285 ? 14.109 -1.149 30.219 1 44.53 285 ILE B CA 1
ATOM 4759 C C . ILE B 1 285 ? 12.906 -0.784 31.078 1 44.53 285 ILE B C 1
ATOM 4761 O O . ILE B 1 285 ? 11.891 -1.479 31.062 1 44.53 285 ILE B O 1
ATOM 4765 N N . SER B 1 286 ? 12.961 0.203 31.672 1 46.47 286 SER B N 1
ATOM 4766 C CA . SER B 1 286 ? 11.852 0.648 32.5 1 46.47 286 SER B CA 1
ATOM 4767 C C . SER B 1 286 ? 10.625 0.99 31.672 1 46.47 286 SER B C 1
ATOM 4769 O O . SER B 1 286 ? 9.5 0.653 32.062 1 46.47 286 SER B O 1
ATOM 4771 N N . SER B 1 287 ? 10.812 1.551 30.609 1 46.66 287 SER B N 1
ATOM 4772 C CA . SER B 1 287 ? 9.711 1.929 29.719 1 46.66 287 SER B CA 1
ATOM 4773 C C . SER B 1 287 ? 9.102 0.707 29.047 1 46.66 287 SER B C 1
ATOM 4775 O O . SER B 1 287 ? 7.883 0.63 28.875 1 46.66 287 SER B O 1
ATOM 4777 N N . VAL B 1 288 ? 9.984 -0.172 28.719 1 44.94 288 VAL B N 1
ATOM 4778 C CA . VAL B 1 288 ? 9.539 -1.444 28.156 1 44.94 288 VAL B CA 1
ATOM 4779 C C . VAL B 1 288 ? 8.781 -2.242 29.219 1 44.94 288 VAL B C 1
ATOM 4781 O O . VAL B 1 288 ? 7.742 -2.838 28.922 1 44.94 288 VAL B O 1
ATOM 4784 N N . ILE B 1 289 ? 9.328 -2.285 30.375 1 42.06 289 ILE B N 1
ATOM 4785 C CA . ILE B 1 289 ? 8.648 -2.939 31.484 1 42.06 289 ILE B CA 1
ATOM 4786 C C . ILE B 1 289 ? 7.316 -2.25 31.766 1 42.06 289 ILE B C 1
ATOM 4788 O O . ILE B 1 289 ? 6.297 -2.912 31.953 1 42.06 289 ILE B O 1
ATOM 4792 N N . GLU B 1 290 ? 7.32 -1.024 31.719 1 43.91 290 GLU B N 1
ATOM 4793 C CA . GLU B 1 290 ? 6.082 -0.293 31.969 1 43.91 290 GLU B CA 1
ATOM 4794 C C . GLU B 1 290 ? 5.074 -0.512 30.844 1 43.91 290 GLU B C 1
ATOM 4796 O O . GLU B 1 290 ? 3.871 -0.607 31.094 1 43.91 290 GLU B O 1
ATOM 4801 N N . PHE B 1 291 ? 5.559 -0.484 29.734 1 41.66 291 PHE B N 1
ATOM 4802 C CA . PHE B 1 291 ? 4.711 -0.837 28.594 1 41.66 291 PHE B CA 1
ATOM 4803 C C . PHE B 1 291 ? 4.199 -2.268 28.734 1 41.66 291 PHE B C 1
ATOM 4805 O O . PHE B 1 291 ? 3.045 -2.553 28.406 1 41.66 291 PHE B O 1
ATOM 4812 N N . GLY B 1 292 ? 5.051 -3.111 29.031 1 38 292 GLY B N 1
ATOM 4813 C CA . GLY B 1 292 ? 4.613 -4.453 29.375 1 38 292 GLY B CA 1
ATOM 4814 C C . GLY B 1 292 ? 3.645 -4.477 30.547 1 38 292 GLY B C 1
ATOM 4815 O O . GLY B 1 292 ? 2.74 -5.312 30.594 1 38 292 GLY B O 1
ATOM 4816 N N . LYS B 1 293 ? 3.814 -3.682 31.516 1 38.44 293 LYS B N 1
ATOM 4817 C CA . LYS B 1 293 ? 2.891 -3.607 32.656 1 38.44 293 LYS B CA 1
ATOM 4818 C C . LYS B 1 293 ? 1.555 -3.002 32.219 1 38.44 293 LYS B C 1
ATOM 4820 O O . LYS B 1 293 ? 0.509 -3.348 32.781 1 38.44 293 LYS B O 1
ATOM 4825 N N . LYS B 1 294 ? 1.487 -2.088 31.422 1 37.28 294 LYS B N 1
ATOM 4826 C CA . LYS B 1 294 ? 0.199 -1.53 31.016 1 37.28 294 LYS B CA 1
ATOM 4827 C C . LYS B 1 294 ? -0.555 -2.488 30.109 1 37.28 294 LYS B C 1
ATOM 4829 O O . LYS B 1 294 ? -1.748 -2.307 29.859 1 37.28 294 LYS B O 1
ATOM 4834 N N . LYS B 1 295 ? 0.072 -3.361 29.578 1 33.84 295 LYS B N 1
ATOM 4835 C CA . LYS B 1 295 ? -0.566 -4.398 28.781 1 33.84 295 LYS B CA 1
ATOM 4836 C C . LYS B 1 295 ? -0.828 -5.652 29.609 1 33.84 295 LYS B C 1
ATOM 4838 O O . LYS B 1 295 ? -1.481 -6.59 29.141 1 33.84 295 LYS B O 1
ATOM 4843 N N . LEU B 1 296 ? -0.219 -5.797 30.672 1 26.42 296 LEU B N 1
ATOM 4844 C CA . LEU B 1 296 ? -0.651 -6.816 31.625 1 26.42 296 LEU B CA 1
ATOM 4845 C C . LEU B 1 296 ? -1.75 -6.281 32.531 1 26.42 296 LEU B C 1
ATOM 4847 O O . LEU B 1 296 ? -1.639 -5.172 33.062 1 26.42 296 LEU B O 1
#

Radius of gyration: 25.72 Å; Cα contacts (8 Å, |Δi|>4): 1239; chains: 2; bounding box: 45×71×60 Å

Nearest PDB structures (foldseek):
  6h4f-assembly3_P  TM=5.955E-01  e=3.919E-08  Staphylococcus aureus subsp. aureus N315
  1on6-assembly1_B  TM=5.673E-01  e=6.068E-07  Mus musculus
  1on8-assembly1_B  TM=5.768E-01  e=1.050E-06  Mus musculus
  1omz-assembly1_B  TM=5.824E-01  e=1.050E-06  Mus musculus
  1omz-assembly1_A  TM=5.572E-01  e=1.423E-06  Mus musculus

Sequence (592 aa):
MSNVAVCTTVFKRIEKLNELLHSIDPEIISSVYIADDGECTDRKDEIYSHQFQFDLEVFDLEFDSGLGAGRHKIVQESNEEFILLMDCDMKMPKNTHVLLEQLNEDTSIGGVCGAFAESERIYTSGCLDIYQDDDINIDIRQNKKIEFLAGYPFIEFDMIANGAMFRRECLEDYCWDPEYVIGREHADFYIGHK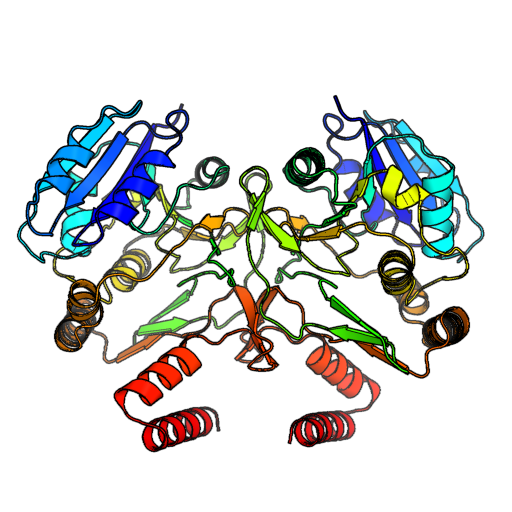MQTDWKFGLCPSVHFPHNPGGSEDFLSHRWSNNKYKQAEEYLLKKWGFERYNQLDDNWLDVYDPRFGMHSNPSIFDMAYHTYESEGIISLISSVIEFGKKKLMSNVAVCTTVFKRIEKLNELLHSIDPEIISSVYIADDGECTDRKDEIYSHQFQFDLEVFDLEFDSGLGAGRHKIVQESNEEFILLMDCDMKMPKNTHVLLEQLNEDTSIGGVCGAFAESERIYTSGCLDIYQDDDINIDIRQNKKIEFLAGYPFIEFDMIANGAMFRRECLEDYCWDPEYVIGREHADFYIGHKMQTDWKFGLCPSVHFPHNPGGSEDFLSHRWSNNKYKQAEEYLLKKWGFERYNQLDDNWLDVYDPRFGMHSNPSIFDMAYHTYESEGIISLISSVIEFGKKKL

Solvent-accessible surface area (backbone atoms only — not comparable to full-atom values): 30361 Å² total; per-residue (Å²): 129,83,46,26,25,37,42,30,48,45,53,80,55,62,68,39,33,53,53,22,62,72,41,56,55,54,89,60,30,52,33,38,39,36,23,31,22,32,80,88,48,71,66,54,52,55,61,71,66,53,89,65,90,36,48,78,45,77,44,84,46,60,73,70,44,32,56,11,34,28,56,32,49,46,61,72,72,52,81,50,56,24,38,36,34,37,55,30,43,29,36,55,41,77,57,52,62,55,49,53,45,33,40,69,70,37,80,61,38,25,32,33,13,34,22,39,30,31,62,60,44,46,34,28,58,62,45,24,33,74,46,79,72,65,35,40,37,35,33,66,84,60,74,53,56,48,41,73,47,79,70,34,58,34,33,74,28,57,28,57,30,68,49,24,39,29,36,38,68,46,46,69,75,50,57,46,54,49,86,20,39,50,52,55,42,70,56,49,38,31,51,47,37,68,74,71,50,83,64,37,32,24,37,26,65,51,32,50,30,44,39,56,80,84,74,54,68,72,48,46,55,66,73,65,32,64,65,50,38,51,51,28,49,52,49,51,28,63,74,72,66,35,78,45,85,43,68,59,65,63,38,39,34,31,33,48,30,45,94,72,74,37,56,59,43,51,45,60,47,48,45,31,45,47,32,28,70,75,59,29,65,68,48,26,50,50,49,49,49,45,52,51,46,74,72,94,130,83,45,27,24,38,42,33,48,44,54,80,53,60,68,39,33,52,52,22,64,71,40,57,55,53,90,61,30,52,33,38,38,35,23,32,22,32,79,89,47,73,66,54,51,54,62,72,65,53,88,65,88,35,48,77,47,77,43,85,46,60,72,70,44,32,56,11,33,28,54,32,49,47,61,70,73,52,82,50,56,25,38,35,33,37,54,31,43,30,35,56,41,76,58,52,63,55,48,54,44,34,40,69,71,38,79,61,40,25,32,33,12,34,22,38,30,32,64,62,43,45,32,27,57,62,45,26,33,74,46,79,73,66,35,39,37,36,33,66,84,60,76,52,58,49,40,72,46,79,68,35,58,33,33,72,28,58,28,58,30,68,48,24,38,29,36,38,68,46,47,71,76,50,56,46,54,47,85,20,38,49,50,56,39,71,55,48,37,30,51,48,36,69,75,72,48,84,64,37,32,25,38,26,64,51,31,50,29,43,37,56,81,85,75,54,70,72,48,47,54,66,75,65,30,63,65,51,38,51,51,26,49,53,48,50,28,64,74,72,66,34,78,46,84,44,67,58,62,62,39,39,34,30,32,48,30,44,93,72,75,38,54,59,45,52,44,59,47,50,46,32,46,47,31,28,71,73,57,29,67,67,48,27,48,47,49,49,49,46,52,51,48,74,73,93

pLDDT: mean 89.12, std 17.59, range [26.42, 98.94]

Foldseek 3Di:
DAEEEEAEEDAPPVVLLLQQLVLDDCVRYAEYEYEYQYDDDPSNVVSQPDDDSHHYDYHYDHHLLADLQRFLVCLVVDDGQKYFFDYSQWHFFPVNVVQVQQCVQDVLAFKEAEWEDEPPKIFWPWFFAWDDDLAIETHHDDDWDWDAGSNFTKTWGLAGDRRMMGGSVLCVQPNFHSNQSAACSRVLRSVCCVPRHRHIYIYGHVTYIYGDDDDDPVVVCSHPPPVSHVVNQVVSCVVVVHDYYHYQQDTPDIDQDVVVRGGCSVCLVVVLVCCCVVVNDVSSVVVVVVVVVVVD/DAEEEEAEEDAPPVVLLLQQLVLDDCVRYAEYEYEYQYDDDPSNVVSQPDDDSHHYDYHYDHHLLADLQRFLVCLVPDDGQKYFFDYSQWHFFPVNVVQVQQCVQDVLAFKEAEWEDEPPKIFWPWFFAWDDDLAIETHHDDDWDWDAGSNFTKTWGLAGDRRMMGGSVLCVQPNFHSNQSAACSRVLRSVCCVPRHRHIYIYGHVTYIYGDDDDDPVVVCSHPPPVSHVVNQVCSCVVVVHDYYHYQQDTPDIDQDVVVRGGDSVCLVVVLVCCCVVVNDVSSVVVVVVVVVVVD

Organism: Haloquadratum walsbyi (strain DSM 16790 / HBSQ001) (NCBI:txid362976)

Secondary structure (DSSP, 8-state):
---EEEEEEESS-HHHHHHHHHH--TTTEEEEEEEE-S---HHHHHHHTS--SSEEEEEE--TT--HHHHHHHHHHH---SEEEE--TTB---TTTHHHHHHHHH-TTEEEEEEEEE-SS-EE-TT-BEEEESSSEEEE--SPPPPEEETTEEEEEESB--SSEEEEHHHHHHS---TT-SSSSHHHHHHHHHHHH---EEEEEEEEEEEB-----HHHHHHHT-HHHHHHHHHHHHHHHT-S-EEE----SEEEEETTTTEE--HHHHHHHHHHHHHHHHHHHHHHHHHHHHHH-/---EEEEEEESS-HHHHHHHHHH--TTTEEEEEEEE-S---HHHHHHHTS--SSEEEEEEPPTT--HHHHHHHHHHH---SEEEE--TTB---TTTHHHHHHHHH-TTEEEEEEEEE-SS-EE-TT-BEEEESSSEEEE--SPPPPEEETTEEEEEESB--SSEEEEHHHHHHS---TT-SSSSHHHHHHHHHHHH---EEEEEEEEEEEB-----HHHHHHHT-HHHHHHHHHHHHHHHT-S-EEE----SEEEEETTTTEE--HHHHHHHHHHHHHHHHHHHHHHHHHHHHHH-

InterPro domains:
  IPR001173 Glycosyltransferase 2-like [PF00535] (7-172)
  IPR029044 Nucleotide-diphospho-sugar transferases [G3DSA:3.90.550.10] (1-218)
  IPR029044 Nucleotide-diphospho-sugar transferases [SSF53448] (4-262)